Protein 5CR6 (pdb70)

Radius of gyration: 33.09 Å; Cα contacts (8 Å, |Δi|>4): 1056; chains: 1; bounding box: 37×64×113 Å

B-factor: mean 69.21, std 28.32, range [20.39, 146.77]

Solvent-accessible surface area: 23954 Å² total; per-residue (Å²): 91,32,38,151,41,6,29,89,43,10,71,69,16,132,40,88,87,139,119,62,6,46,91,110,23,104,97,105,118,85,188,168,92,71,69,21,61,69,69,122,73,41,6,5,8,8,39,21,68,69,114,75,35,68,31,92,60,30,91,8,14,2,36,45,34,132,20,76,64,13,20,2,0,0,20,0,5,4,43,126,38,1,32,98,22,90,2,58,45,39,78,84,79,27,7,70,27,56,2,22,9,87,11,58,55,42,64,90,82,73,16,94,27,145,7,128,85,7,48,32,76,38,0,106,28,26,3,53,104,27,4,59,137,4,16,129,88,64,3,120,108,48,110,19,98,9,131,96,73,71,89,86,28,48,0,23,20,37,44,3,0,51,15,63,20,18,27,37,1,77,167,11,0,91,39,0,96,20,40,42,122,15,7,86,46,3,98,48,44,2,3,0,4,3,6,25,0,10,20,5,28,2,35,14,78,85,44,193,78,10,2,78,21,41,75,75,92,79,34,31,55,92,28,121,71,186,29,5,37,38,139,84,4,9,1,20,0,20,21,0,15,18,0,4,0,4,2,7,8,0,13,0,72,22,35,20,138,66,6,95,35,0,2,95,8,23,14,109,64,85,160,28,64,91,184,60,80,78,66,113,1,11,87,69,3,98,0,40,0,6,3,6,44,153,29,53,124,80,46,91,26,135,22,109,32,0,101,95,16,23,116,90,19,39,88,2,48,44,151,60,69,9,44,10,1,8,5,26,0,13,10,19,84,77,113,31,75,1,28,12,50,23,21,4,22,23,56,28,14,92,24,41,33,82,134,34,8,58,2,46,3,34,0,55,2,75,17,50,0,16,0,77,0,60,28,26,30,10,50,35,57,188,151,25,138,101,59,71,60,104,96,61,18,124,98,40,26,79,96,10,86,53,128,21,81,39,64,10,104,4,88,0,14,8,57,70,4,30,1,71,0,59,0,28,7,72,72,72,219,72,147,80,76,62,22,12,110,91,92,101,14,87,49,13,111,66,15,18,0,19,0,89,20,67,38,101,168,30,91,59,80,44,87,75,53,88,156

Foldseek 3Di:
DLLVVLLVQLLVLAADPPPLQEDEDDDDDWDWDWFWDFDPFWIKIKTKTKDKDKDKFFKAFDAWLDDQQPDAFFKWKSDPCVNLVNTDTDDDWWAKAKKAKDDPPDDPVLRIDIFGTDGRCRRVVRLVVSVVVCQVVPQVVDWDFFDKDKDKDKDQDPQNVCNVRHNNCNVVVVLQVDCNVCQQVLQKIKMKMKMDGFPMKMFGDWDPTLSNGHDDDPCSVPVVVDDDGSSIHMKGWGMFTFFKMKIKMKMFRDNDPCLVVLVVCLLDPHDDDPPDPSNVRQVRIWMWMWIAQNHIDIDTDGSVVNVVVNPPRRTDHPVGPGGGGIIGIAHSNGRHGDMRMYMYMGMRMHMDIFGKAKEKEFEAAQFWKFKWKKWWFWTADPSRDTDTHIDTDPCGPPTDHPGDMDMDIGHRRIWFIWMWMWTQLVDPPCGIDTADTDTRDDRAHYWYWYWYYYSVDIHIDTDGDND

Nearest PDB structures (foldseek):
  5cr6-assembly1_D  TM=1.002E+00  e=2.749E-102  Streptococcus pneumoniae
  6jmp-assembly1_A  TM=8.983E-01  e=1.420E-88  Streptococcus pneumoniae
  5aod-assembly1_A  TM=8.810E-01  e=7.001E-88  Streptococcus pneumoniae
  5aof-assembly1_A  TM=8.446E-01  e=2.926E-87  Streptococcus pneumoniae
  5aoe-assembly2_B  TM=8.443E-01  e=2.348E-87  Streptococcus pneumoniae

Secondary structure (DSSP, 8-state):
-HHHHHHHHHHH----TTTTTEEE--------EEEEEEETTEEEEEEEEEEEEEEEESEEE---SS-SS--TT-EEESSHHHHTT---B--S----EEEEE--TT--GGGGEEEESS--HHHHHHHHHHHHHHHIIIIITTS-PBPEEEEEEEE-S-HHHHHHHH-TT-HHHHHHHT--HHHHHTTS-EEEEEEEEEEEEEEE----SSTTTT--S-S-SSGGGGGS-SSSS-EEEEEEEEEEEEEEEEEEE----TTHHHHHHHHHSSPPPPTTSHHHHHHHTEEEEEEEE----EEEEE-TTHHHHHHHTT-B--SS---EEEEEEEEESSSS-B--EEEEEEEEEEEEEEEE-EEEEEEE-SBS-EEEEEEEEEEEE-TT--EEEEEEE-TTTT--B-SSEEEEEEE-TTEEEEEEEEEEEEEETTEEEEEEEEESS----SEEEEEEEEBSSSEEEEEEEE--

Sequence (467 aa):
MANKAVNDFILAMNYDKKKLLTHQGESIENRFIKEGNQLPDEFVVIERKKRSLSTNTSDISVTATNDSRLYPGALLVVDETLLENNPTLLAVDRAPMTYSIDLPGLASSDSFLQVEDPSNSSVRGAVNDLLAKWHQDYGQVNNVPARMQYEKITAHSMEQLKVKFGSDFEKTGNSLDIDFNSVHSGEKQIQIVNFKQIYYTVSVDAVKNPGDVFQDTVTVEDLKQRGISAERPLVYISSVAYGRQVYLKLETTSKSDEVEAAFEALIKGVKVAPQTEWKQILDNTEVKAVILGSGARRVVTGKVDMVEDLIQEGSRFTADHPGLPISYTTSFLRDNVVATFQNSTDYVETKVTAYRNGDLLLDHSGAYVAQYYITWDELSYNHQGKEVLTPKAWDRNGQDLTAHFTTSIPLKGNVRNLSVKIREATGLAWEWWRTVYEKTDLPLVRKRTISIWGTTLYPQVEDKVEND

Structure (mmCIF, N/CA/C/O backbone):
data_5CR6
#
_entry.id   5CR6
#
_cell.length_a   27.006
_cell.length_b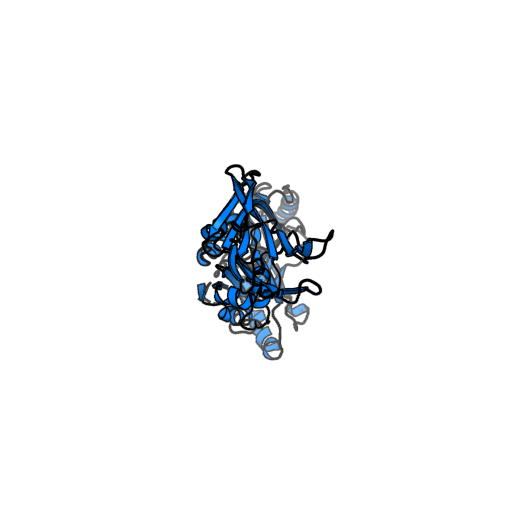   127.710
_cell.length_c   172.285
_cell.angle_alpha   90.000
_cell.angle_beta   90.000
_cell.angle_gamma   90.000
#
_symmetry.space_group_name_H-M   'P 21 21 21'
#
loop_
_entity.id
_entity.type
_entity.pdbx_description
1 polymer Pneumolysin
2 water water
#
loop_
_atom_site.group_PDB
_atom_site.i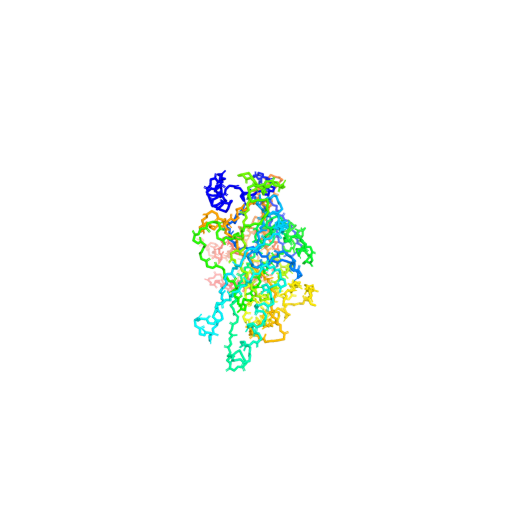d
_atom_site.type_symbol
_atom_site.label_atom_id
_atom_site.label_alt_id
_atom_site.label_comp_id
_atom_site.label_asym_id
_atom_site.label_entity_id
_atom_site.label_seq_id
_atom_site.pdbx_PDB_ins_code
_atom_site.Cartn_x
_atom_site.Cartn_y
_atom_site.Cartn_z
_atom_site.occupancy
_atom_site.B_iso_or_equiv
_atom_site.auth_seq_id
_atom_site.auth_comp_id
_atom_site.auth_asym_id
_atom_site.auth_atom_id
_atom_site.pdbx_PDB_model_num
ATOM 1 N N . MET A 1 1 ? 10.379 11.180 146.643 1.00 130.46 1 MET D N 1
ATOM 2 C CA . MET A 1 1 ? 9.215 11.892 146.127 1.00 131.26 1 MET D CA 1
ATOM 3 C C . MET A 1 1 ? 8.737 12.955 147.110 1.00 133.44 1 MET D C 1
ATOM 4 O O . MET A 1 1 ? 9.466 13.888 147.429 1.00 132.35 1 MET D O 1
ATOM 6 N N . ALA A 1 2 ? 7.510 12.811 147.593 1.00 130.35 2 ALA D N 1
ATOM 7 C CA . ALA A 1 2 ? 6.933 13.808 148.486 1.00 129.85 2 ALA D CA 1
ATOM 8 C C . ALA A 1 2 ? 7.541 13.717 149.887 1.00 128.44 2 ALA D C 1
ATOM 9 O O . ALA A 1 2 ? 7.566 14.702 150.632 1.00 128.00 2 ALA D O 1
ATOM 11 N N . ASN A 1 3 ? 8.038 12.533 150.232 1.00 127.76 3 ASN D N 1
ATOM 12 C CA . ASN A 1 3 ? 8.692 12.311 151.517 1.00 129.49 3 ASN D CA 1
ATOM 13 C C . ASN A 1 3 ? 10.063 12.978 151.575 1.00 128.86 3 ASN D C 1
ATOM 14 O O . ASN A 1 3 ? 10.526 13.372 152.648 1.00 125.47 3 ASN D O 1
ATOM 19 N N . LYS A 1 4 ? 10.710 13.102 150.419 1.00 127.37 4 LYS D N 1
ATOM 20 C CA . LYS A 1 4 ? 11.977 13.819 150.326 1.00 127.50 4 LYS D CA 1
ATOM 21 C C . LYS A 1 4 ? 11.723 15.305 150.557 1.00 129.84 4 LYS D C 1
ATOM 22 O O . LYS A 1 4 ? 12.609 16.042 150.993 1.00 131.61 4 LYS D O 1
ATOM 28 N N . ALA A 1 5 ? 10.496 15.734 150.271 1.00 128.19 5 ALA D N 1
ATOM 29 C CA . ALA A 1 5 ? 10.076 17.098 150.548 1.00 131.14 5 ALA D CA 1
ATOM 30 C C . ALA A 1 5 ? 9.696 17.235 152.018 1.00 127.17 5 ALA D C 1
ATOM 31 O O . ALA A 1 5 ? 9.899 18.286 152.620 1.00 126.94 5 ALA D O 1
ATOM 33 N N . VAL A 1 6 ? 9.147 16.166 152.591 1.00 126.81 6 VAL D N 1
ATOM 34 C CA . VAL A 1 6 ? 8.775 16.159 154.008 1.00 125.25 6 VAL D CA 1
ATOM 35 C C . VAL A 1 6 ? 9.992 16.252 154.918 1.00 124.35 6 VAL D C 1
ATOM 36 O O . VAL A 1 6 ? 9.990 17.018 155.885 1.00 126.34 6 VAL D O 1
ATOM 40 N N . ASN A 1 7 ? 11.017 15.462 154.612 1.00 124.28 7 ASN D N 1
ATOM 41 C CA . ASN A 1 7 ? 12.282 15.511 155.338 1.00 123.57 7 ASN D CA 1
ATOM 42 C C . ASN A 1 7 ? 12.770 16.951 155.518 1.00 126.76 7 ASN D C 1
ATOM 43 O O . ASN A 1 7 ? 12.907 17.451 156.646 1.00 123.03 7 ASN D O 1
ATOM 48 N N . ASP A 1 8 ? 12.984 17.626 154.394 1.00 127.14 8 ASP D N 1
ATOM 49 C CA . ASP A 1 8 ? 13.492 18.991 154.404 1.00 127.19 8 ASP D CA 1
ATOM 50 C C . ASP A 1 8 ? 12.470 20.023 154.894 1.00 125.35 8 ASP D C 1
ATOM 51 O O . ASP A 1 8 ? 12.856 21.085 155.365 1.00 125.30 8 ASP D O 1
ATOM 56 N N . PHE A 1 9 ? 11.178 19.718 154.787 1.00 125.44 9 PHE D N 1
ATOM 57 C CA . PHE A 1 9 ? 10.139 20.630 155.269 1.00 125.45 9 PHE D CA 1
ATOM 58 C C . PHE A 1 9 ? 10.119 20.671 156.787 1.00 124.96 9 PHE D C 1
ATOM 59 O O . PHE A 1 9 ? 10.120 21.743 157.396 1.00 124.11 9 PHE D O 1
ATOM 67 N N . ILE A 1 10 ? 10.083 19.486 157.385 1.00 123.32 10 ILE D N 1
ATOM 68 C CA . ILE A 1 10 ? 10.149 19.341 158.827 1.00 126.23 10 ILE D CA 1
ATOM 69 C C . ILE A 1 10 ? 11.475 19.885 159.331 1.00 125.66 10 ILE D C 1
ATOM 70 O O . ILE A 1 10 ? 11.528 20.547 160.368 1.00 121.19 10 ILE D O 1
ATOM 75 N N . LEU A 1 11 ? 12.545 19.626 158.584 1.00 122.21 11 LEU D N 1
ATOM 76 C CA . LEU A 1 11 ? 13.833 20.214 158.930 1.00 123.55 11 LEU D CA 1
ATOM 77 C C . LEU A 1 11 ? 13.804 21.744 158.795 1.00 125.86 11 LEU D C 1
ATOM 78 O O . LEU A 1 11 ? 14.608 22.441 159.416 1.00 128.25 11 LEU D O 1
ATOM 83 N N . ALA A 1 12 ? 12.865 22.260 158.003 1.00 123.61 12 ALA D N 1
ATOM 84 C CA . ALA A 1 12 ? 12.738 23.702 157.787 1.00 127.47 12 ALA D CA 1
ATOM 85 C C . ALA A 1 12 ? 11.691 24.327 158.708 1.00 127.19 12 ALA D C 1
ATOM 86 O O . ALA A 1 12 ? 11.534 25.550 158.737 1.00 124.43 12 ALA D O 1
ATOM 88 N N . MET A 1 13 ? 10.967 23.481 159.438 1.00 125.16 13 MET D N 1
ATOM 89 C CA . MET A 1 13 ? 10.062 23.941 160.486 1.00 122.53 13 MET D CA 1
ATOM 90 C C . MET A 1 13 ? 10.840 24.775 161.487 1.00 122.05 13 MET D C 1
ATOM 91 O O . MET A 1 13 ? 11.693 24.242 162.194 1.00 123.86 13 MET D O 1
ATOM 96 N N . ASN A 1 14 ? 10.570 26.073 161.554 1.00 122.58 14 ASN D N 1
ATOM 97 C CA . ASN A 1 14 ? 11.286 26.906 162.513 1.00 122.19 14 ASN D CA 1
ATOM 98 C C . ASN A 1 14 ? 10.398 27.383 163.656 1.00 121.63 14 ASN D C 1
ATOM 99 O O . ASN A 1 14 ? 9.482 28.188 163.479 1.00 122.20 14 ASN D O 1
ATOM 104 N N . TYR A 1 15 ? 10.708 26.873 164.840 1.00 121.32 15 TYR D N 1
ATOM 105 C CA . TYR A 1 15 ? 9.884 27.040 166.023 1.00 119.80 15 TYR D CA 1
ATOM 106 C C . TYR A 1 15 ? 10.784 27.343 167.211 1.00 119.05 15 TYR D C 1
ATOM 107 O O . TYR A 1 15 ? 11.976 27.033 167.184 1.00 118.87 15 TYR D O 1
ATOM 116 N N . ASP A 1 16 ? 10.218 27.940 168.255 1.00 119.56 16 ASP D N 1
ATOM 117 C CA . ASP A 1 16 ? 11.022 28.435 169.367 1.00 120.74 16 ASP D CA 1
ATOM 118 C C . ASP A 1 16 ? 11.318 27.352 170.404 1.00 119.55 16 ASP D C 1
ATOM 119 O O . ASP A 1 16 ? 10.409 26.794 171.019 1.00 116.19 16 ASP D O 1
ATOM 124 N N . LYS A 1 17 ? 12.605 27.074 170.591 1.00 119.58 17 LYS D N 1
ATOM 125 C CA . LYS A 1 17 ? 13.064 26.074 171.549 1.00 115.41 17 LYS D CA 1
ATOM 126 C C . LYS A 1 17 ? 12.795 26.514 172.984 1.00 121.95 17 LYS D C 1
ATOM 127 O O . LYS A 1 17 ? 13.041 27.667 173.335 1.00 119.92 17 LYS D O 1
ATOM 133 N N . LYS A 1 18 ? 12.279 25.588 173.794 1.00 113.71 18 LYS D N 1
ATOM 134 C CA . LYS A 1 18 ? 12.015 25.804 175.222 1.00 115.77 18 LYS D CA 1
ATOM 135 C C . LYS A 1 18 ? 10.875 26.783 175.516 1.00 114.95 18 LYS D C 1
ATOM 136 O O . LYS A 1 18 ? 10.315 26.763 176.610 1.00 113.74 18 LYS D O 1
ATOM 142 N N . LYS A 1 19 ? 10.520 27.627 174.550 1.00 115.75 19 LYS D N 1
ATOM 143 C CA . LYS A 1 19 ? 9.522 28.666 174.789 1.00 114.72 19 LYS D CA 1
ATOM 144 C C . LYS A 1 19 ? 8.100 28.236 174.415 1.00 114.82 19 LYS D C 1
ATOM 145 O O . LYS A 1 19 ? 7.134 28.662 175.046 1.00 114.71 19 LYS D O 1
ATOM 151 N N . LEU A 1 20 ? 7.972 27.389 173.397 1.00 115.06 20 LEU D N 1
ATOM 152 C CA . LEU A 1 20 ? 6.655 26.992 172.898 1.00 115.30 20 LEU D CA 1
ATOM 153 C C . LEU A 1 20 ? 5.918 26.061 173.869 1.00 114.26 20 LEU D C 1
ATOM 154 O O . LEU A 1 20 ? 4.710 25.850 173.745 1.00 114.38 20 LEU D O 1
ATOM 159 N N . LEU A 1 21 ? 6.644 25.514 174.837 1.00 113.28 21 LEU D N 1
ATOM 160 C CA . LEU A 1 21 ? 6.037 24.633 175.832 1.00 115.40 21 LEU D CA 1
ATOM 161 C C . LEU A 1 21 ? 5.978 25.280 177.213 1.00 111.68 21 LEU D C 1
ATOM 162 O O . LEU A 1 21 ? 5.720 24.607 178.210 1.00 112.21 21 LEU D O 1
ATOM 167 N N . THR A 1 22 ? 6.213 26.586 177.265 1.00 114.23 22 THR D N 1
ATOM 168 C CA . THR A 1 22 ? 6.236 27.305 178.532 1.00 111.32 22 THR D CA 1
ATOM 169 C C . THR A 1 22 ? 4.882 27.928 178.855 1.00 110.49 22 THR D C 1
ATOM 170 O O . THR A 1 22 ? 4.283 28.614 178.027 1.00 110.82 22 THR D O 1
ATOM 174 N N . HIS A 1 23 ? 4.408 27.665 180.068 1.00 109.56 23 HIS D N 1
ATOM 175 C CA . HIS A 1 23 ? 3.185 28.262 180.584 1.00 108.85 23 HIS D CA 1
ATOM 176 C C . HIS A 1 23 ? 3.427 28.709 182.023 1.00 108.18 23 HIS D C 1
ATOM 177 O O . HIS A 1 23 ? 4.264 28.141 182.724 1.00 108.09 23 HIS D O 1
ATOM 184 N N . GLN A 1 24 ? 2.709 29.736 182.457 1.00 107.92 24 GLN D N 1
ATOM 185 C CA . GLN A 1 24 ? 2.826 30.207 183.828 1.00 107.79 24 GLN D CA 1
ATOM 186 C C . GLN A 1 24 ? 1.450 30.370 184.463 1.00 108.40 24 GLN D C 1
ATOM 187 O O . GLN A 1 24 ? 0.505 30.815 183.811 1.00 107.02 24 GLN D O 1
ATOM 193 N N . GLY A 1 25 ? 1.346 30.000 185.736 1.00 106.02 25 GLY D N 1
ATOM 194 C CA . GLY A 1 25 ? 0.081 30.051 186.445 1.00 105.45 25 GLY D CA 1
ATOM 195 C C . GLY A 1 25 ? -0.282 31.444 186.920 1.00 108.03 25 GLY D C 1
ATOM 196 O O . GLY A 1 25 ? 0.235 32.439 186.411 1.00 106.52 25 GLY D O 1
ATOM 197 N N . GLU A 1 26 ? -1.174 31.511 187.904 1.00 106.23 26 GLU D N 1
ATOM 198 C CA . GLU A 1 26 ? -1.630 32.783 188.453 1.00 105.64 26 GLU D CA 1
ATOM 199 C C . GLU A 1 26 ? -0.496 33.533 189.141 1.00 106.02 26 GLU D C 1
ATOM 200 O O . GLU A 1 26 ? 0.520 32.942 189.508 1.00 105.74 26 GLU D O 1
ATOM 206 N N . SER A 1 27 ? -0.678 34.838 189.317 1.00 106.92 27 SER D N 1
ATOM 207 C CA . SER A 1 27 ? 0.350 35.673 189.926 1.00 108.83 27 SER D CA 1
ATOM 208 C C . SER A 1 27 ? -0.190 36.504 191.088 1.00 108.07 27 SER D C 1
ATOM 209 O O . SER A 1 27 ? -1.390 36.764 191.178 1.00 108.06 27 SER D O 1
ATOM 212 N N . ILE A 1 28 ? 0.717 36.909 191.972 1.00 108.58 28 ILE D N 1
ATOM 213 C CA . ILE A 1 28 ? 0.404 37.787 193.097 1.00 112.76 28 ILE D CA 1
ATOM 214 C C . ILE A 1 28 ? 1.726 38.323 193.651 1.00 112.55 28 ILE D C 1
ATOM 215 O O . ILE A 1 28 ? 2.771 37.706 193.455 1.00 112.62 28 ILE D O 1
ATOM 220 N N . GLU A 1 29 ? 1.691 39.473 194.321 1.00 113.35 29 GLU D N 1
ATOM 221 C CA . GLU A 1 29 ? 2.922 40.139 194.746 1.00 116.11 29 GLU D CA 1
ATOM 222 C C . GLU A 1 29 ? 3.124 40.112 196.267 1.00 116.64 29 GLU D C 1
ATOM 223 O O . GLU A 1 29 ? 2.165 39.999 197.031 1.00 114.84 29 GLU D O 1
ATOM 229 N N . ASN A 1 30 ? 4.388 40.210 196.677 1.00 121.48 30 ASN D N 1
ATOM 230 C CA . ASN A 1 30 ? 4.810 40.162 198.077 1.00 124.97 30 ASN D CA 1
ATOM 231 C C . ASN A 1 30 ? 4.008 41.058 199.023 1.00 126.90 30 ASN D C 1
ATOM 232 O O . ASN A 1 30 ? 4.017 42.283 198.893 1.00 129.45 30 ASN D O 1
ATOM 237 N N . ARG A 1 31 ? 3.320 40.432 199.975 1.00 125.72 31 ARG D N 1
ATOM 238 C CA . ARG A 1 31 ? 2.570 41.149 201.004 1.00 126.60 31 ARG D CA 1
ATOM 239 C C . ARG A 1 31 ? 2.717 40.459 202.361 1.00 124.93 31 ARG D C 1
ATOM 240 O O . ARG A 1 31 ? 2.359 39.291 202.515 1.00 121.28 31 ARG D O 1
ATOM 248 N N . PHE A 1 32 ? 3.242 41.188 203.341 1.00 127.47 32 PHE D N 1
ATOM 249 C CA . PHE A 1 32 ? 3.489 40.634 204.671 1.00 127.54 32 PHE D CA 1
ATOM 250 C C . PHE A 1 32 ? 2.230 40.545 205.530 1.00 123.68 32 PHE D C 1
ATOM 251 O O . PHE A 1 32 ? 1.599 41.560 205.824 1.00 125.20 32 PHE D O 1
ATOM 259 N N . ILE A 1 33 ? 1.873 39.329 205.936 1.00 118.72 33 ILE D N 1
ATOM 260 C CA . ILE A 1 33 ? 0.840 39.144 206.951 1.00 116.51 33 ILE D CA 1
ATOM 261 C C . ILE A 1 33 ? 1.277 38.115 207.995 1.00 115.12 33 ILE D C 1
ATOM 262 O O . ILE A 1 33 ? 1.614 36.961 207.677 1.00 112.14 33 ILE D O 1
ATOM 267 N N 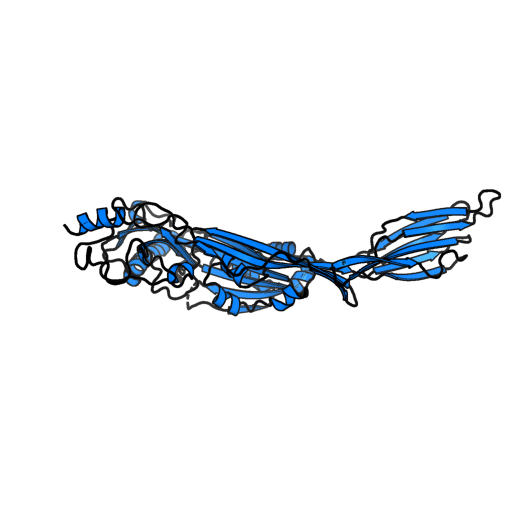. LYS A 1 34 ? 1.272 38.566 209.247 1.00 67.47 34 LYS D N 1
ATOM 268 C CA . LYS A 1 34 ? 1.724 37.772 210.383 1.00 66.19 34 LYS D CA 1
ATOM 269 C C . LYS A 1 34 ? 0.841 38.040 211.594 1.00 68.27 34 LYS D C 1
ATOM 270 O O . LYS A 1 34 ? 0.788 39.165 212.094 1.00 69.62 34 LYS D O 1
ATOM 276 N N . GLU A 1 35 ? 0.145 37.010 212.064 1.00 63.34 35 GLU D N 1
ATOM 277 C CA . GLU A 1 35 ? -0.800 37.192 213.160 1.00 67.17 35 GLU D CA 1
ATOM 278 C C . GLU A 1 35 ? -0.546 36.214 214.302 1.00 67.89 35 GLU D C 1
ATOM 279 O O . GLU A 1 35 ? 0.060 35.161 214.107 1.00 61.76 35 GLU D O 1
ATOM 285 N N . GLY A 1 36 ? -1.016 36.573 215.492 1.00 63.30 36 GLY D N 1
ATOM 286 C CA . GLY A 1 36 ? -0.851 35.739 216.667 1.00 68.34 36 GLY D CA 1
ATOM 287 C C . GLY A 1 36 ? -2.148 35.604 217.440 1.00 71.86 36 GLY D C 1
ATOM 288 O O . GLY A 1 36 ? -2.696 36.591 217.934 1.00 73.15 36 GLY D O 1
ATOM 289 N N . ASN A 1 37 ? -2.636 34.374 217.550 1.00 67.25 37 ASN D N 1
ATOM 290 C CA . ASN A 1 37 ? -3.931 34.117 218.162 1.00 65.88 37 ASN D CA 1
ATOM 291 C C . ASN A 1 37 ? -3.844 33.147 219.335 1.00 66.03 37 ASN D C 1
ATOM 292 O O . ASN A 1 37 ? -3.249 32.071 219.232 1.00 62.62 37 ASN D O 1
ATOM 297 N N . GLN A 1 38 ? -4.442 33.543 220.455 1.00 64.37 38 GLN D N 1
ATOM 298 C CA . GLN A 1 38 ? -4.412 32.732 221.661 1.00 64.36 38 GLN D CA 1
ATOM 299 C C . GLN A 1 38 ? -5.502 31.667 221.654 1.00 78.69 38 GLN D C 1
ATOM 300 O O . GLN A 1 38 ? -6.656 31.940 221.986 1.00 79.28 38 GLN D O 1
ATOM 306 N N . LEU A 1 39 ? -5.131 30.457 221.254 1.00 71.39 39 LEU D N 1
ATOM 307 C CA . LEU A 1 39 ? -5.988 29.294 221.429 1.00 73.01 39 LEU D CA 1
ATOM 308 C C . LEU A 1 39 ? -5.837 28.823 222.873 1.00 80.18 39 LEU D C 1
ATOM 309 O O . LEU A 1 39 ? -4.742 28.887 223.434 1.00 80.95 39 LEU D O 1
ATOM 314 N N . PRO A 1 40 ? -6.933 28.347 223.484 1.00 79.61 40 PRO D N 1
ATOM 315 C CA . PRO A 1 40 ? -6.976 28.072 224.928 1.00 79.23 40 PRO D CA 1
ATOM 316 C C . PRO A 1 40 ? -5.808 27.240 225.480 1.00 78.17 40 PRO D C 1
ATOM 317 O O . PRO A 1 40 ? -5.554 27.305 226.684 1.00 77.24 40 PRO D O 1
ATOM 321 N N . ASP A 1 41 ? -5.108 26.494 224.628 1.00 79.19 41 ASP D N 1
ATOM 322 C CA . ASP A 1 41 ? -3.985 25.670 225.082 1.00 82.09 41 ASP D CA 1
ATOM 323 C C . ASP A 1 41 ? -2.650 26.061 224.446 1.00 75.97 41 ASP D C 1
ATOM 324 O O . ASP A 1 41 ? -1.586 25.702 224.956 1.00 73.81 41 ASP D O 1
ATOM 329 N N . GLU A 1 42 ? -2.710 26.786 223.331 1.00 72.78 42 GLU D N 1
ATOM 330 C CA . GLU A 1 42 ? -1.509 27.174 222.588 1.00 71.36 42 GLU D CA 1
ATOM 331 C C . GLU A 1 42 ? -1.581 28.618 222.117 1.00 68.40 42 GLU D C 1
ATOM 332 O O . GLU A 1 42 ? -2.654 29.113 221.794 1.00 62.41 42 GLU D O 1
ATOM 338 N N . PHE A 1 43 ? -0.443 29.292 222.045 1.00 61.08 43 PHE D N 1
ATOM 339 C CA . PHE A 1 43 ? -0.403 30.540 221.304 1.00 60.96 43 PHE D CA 1
ATOM 340 C C . PHE A 1 43 ? 0.046 30.228 219.882 1.00 60.29 43 PHE D C 1
ATOM 341 O O . PHE A 1 43 ? 1.111 29.653 219.683 1.00 62.40 43 PHE D O 1
ATOM 349 N N . VAL A 1 44 ? -0.764 30.594 218.897 1.00 60.57 44 VAL D N 1
ATOM 350 C CA . VAL A 1 44 ? -0.454 30.230 217.515 1.00 63.61 44 VAL D CA 1
ATOM 351 C C . VAL A 1 44 ? -0.044 31.425 216.662 1.00 62.95 44 VAL D C 1
ATOM 352 O O . VAL A 1 44 ? -0.792 32.392 216.519 1.00 60.77 44 VAL D O 1
ATOM 356 N N . VAL A 1 45 ? 1.161 31.347 216.107 1.00 59.43 45 VAL D N 1
ATOM 357 C CA . VAL A 1 45 ? 1.673 32.381 215.227 1.00 59.56 45 VAL D CA 1
ATOM 358 C C . VAL A 1 45 ? 1.564 31.890 213.786 1.00 59.39 45 VAL D C 1
ATOM 359 O O . VAL A 1 45 ? 2.134 30.858 213.436 1.00 58.82 45 VAL D O 1
ATOM 363 N N . ILE A 1 46 ? 0.809 32.620 212.974 1.00 60.02 46 ILE D N 1
ATOM 364 C CA . ILE A 1 46 ? 0.654 32.302 211.559 1.00 66.57 46 ILE D CA 1
ATOM 365 C C . ILE A 1 46 ? 1.389 33.336 210.716 1.00 66.00 46 ILE D C 1
ATOM 366 O O . ILE A 1 46 ? 1.264 34.547 210.938 1.00 61.16 46 ILE D O 1
ATOM 371 N N . GLU A 1 47 ? 2.159 32.839 209.755 1.00 60.02 47 GLU D N 1
ATOM 372 C CA . GLU A 1 47 ? 3.022 33.663 208.926 1.00 60.44 47 GLU D CA 1
ATOM 373 C C . GLU A 1 47 ? 2.805 33.305 207.456 1.00 68.16 47 GLU D C 1
ATOM 374 O O . GLU A 1 47 ? 3.049 32.170 207.056 1.00 60.04 47 GLU D O 1
ATOM 380 N N . ARG A 1 48 ? 2.334 34.256 206.655 1.00 61.62 48 ARG D N 1
ATOM 381 C CA . ARG A 1 48 ? 2.084 33.955 205.250 1.00 67.67 48 ARG D CA 1
ATOM 382 C C . ARG A 1 48 ? 3.056 34.698 204.346 1.00 65.83 48 ARG D C 1
ATOM 383 O O . ARG A 1 48 ? 3.288 35.897 204.520 1.00 63.51 48 ARG D O 1
ATOM 391 N N . LYS A 1 49 ? 3.639 33.970 203.395 1.00 63.96 49 LYS D N 1
ATOM 392 C CA . LYS A 1 49 ? 4.630 34.546 202.484 1.00 63.11 49 LYS D CA 1
ATOM 393 C C . LYS A 1 49 ? 4.359 34.136 201.042 1.00 68.16 49 LYS D C 1
ATOM 394 O O . LYS A 1 49 ? 3.981 32.996 200.779 1.00 68.82 49 LYS D O 1
ATOM 400 N N . LYS A 1 50 ? 4.564 35.058 200.106 1.00 64.81 50 LYS D N 1
ATOM 401 C CA . LYS A 1 50 ? 4.486 34.712 198.686 1.00 65.35 50 LYS D CA 1
ATOM 402 C C . LYS A 1 50 ? 5.651 33.816 198.306 1.00 64.82 50 LYS D C 1
ATOM 403 O O . LYS A 1 50 ? 6.810 34.157 198.537 1.00 65.02 50 LYS D O 1
ATOM 409 N N . ARG A 1 51 ? 5.340 32.665 197.723 1.00 64.30 51 ARG D N 1
ATOM 410 C CA . ARG A 1 51 ? 6.368 31.761 197.247 1.00 72.06 51 ARG D CA 1
ATOM 411 C C . ARG A 1 51 ? 6.148 31.458 195.769 1.00 64.80 51 ARG D C 1
ATOM 412 O O . ARG A 1 51 ? 5.032 31.550 195.261 1.00 65.17 51 ARG D O 1
ATOM 420 N N . SER A 1 52 ? 7.219 31.103 195.081 1.00 66.53 52 SER D N 1
ATOM 421 C CA . SER A 1 52 ? 7.094 30.656 193.705 1.00 65.90 52 SER D CA 1
ATOM 422 C C . SER A 1 52 ? 7.584 29.224 193.598 1.00 72.37 52 SER D C 1
ATOM 423 O O . SER A 1 52 ? 8.531 28.832 194.277 1.00 64.79 52 SER D O 1
ATOM 426 N N . LEU A 1 53 ? 6.919 28.437 192.758 1.00 65.45 53 LEU D N 1
ATOM 427 C CA . LEU A 1 53 ? 7.406 27.106 192.426 1.00 71.38 53 LEU D CA 1
ATOM 428 C C . LEU A 1 53 ? 7.526 26.992 190.912 1.00 66.45 53 LEU D C 1
ATOM 429 O O . LEU A 1 53 ? 6.600 27.358 190.189 1.00 67.02 53 LEU D O 1
ATOM 434 N N . SER A 1 54 ? 8.678 26.518 190.446 1.00 66.95 54 SER D N 1
ATOM 435 C CA . SER A 1 54 ? 8.892 26.273 189.025 1.00 68.14 54 SER D CA 1
ATOM 436 C C . SER A 1 54 ? 9.462 24.870 188.810 1.00 75.79 54 SER D C 1
ATOM 437 O O . SER A 1 54 ? 10.334 24.413 189.557 1.00 74.46 54 SER D O 1
ATOM 440 N N . THR A 1 55 ? 8.948 24.190 187.794 1.00 68.80 55 THR D N 1
ATOM 441 C CA . THR A 1 55 ? 9.452 22.894 187.387 1.00 69.22 55 THR D CA 1
ATOM 442 C C . THR A 1 55 ? 9.773 22.912 185.899 1.00 75.29 55 THR D C 1
ATOM 443 O O . THR A 1 55 ? 9.125 23.615 185.116 1.00 71.28 55 THR D O 1
ATOM 447 N N . ASN A 1 56 ? 10.776 22.131 185.518 1.00 71.43 56 ASN D N 1
ATOM 448 C CA . ASN A 1 56 ? 11.164 21.984 184.127 1.00 78.89 56 ASN D CA 1
ATOM 449 C C . ASN A 1 56 ? 11.487 20.518 183.886 1.00 79.94 56 ASN D C 1
ATOM 450 O O . ASN A 1 56 ? 12.547 20.037 184.289 1.00 81.00 56 ASN D O 1
ATOM 455 N N . THR A 1 57 ? 10.572 19.788 183.258 1.00 84.51 57 THR D N 1
ATOM 456 C CA . THR A 1 57 ? 10.744 18.334 183.209 1.00 81.85 57 THR D CA 1
ATOM 457 C C . THR A 1 57 ? 10.288 17.683 181.911 1.00 76.19 57 THR D C 1
ATOM 458 O O . THR A 1 57 ? 9.482 18.240 181.171 1.00 77.16 57 THR D O 1
ATOM 462 N N . SER A 1 58 ? 10.810 16.487 181.651 1.00 80.25 58 SER D N 1
ATOM 463 C CA . SER A 1 58 ? 10.485 15.740 180.437 1.00 82.57 58 SER D CA 1
ATOM 464 C C . SER A 1 58 ? 9.292 14.813 180.649 1.00 76.66 58 SER D C 1
ATOM 465 O O . SER A 1 58 ? 8.498 14.579 179.735 1.00 79.79 58 SER D O 1
ATOM 468 N N . ASP A 1 59 ? 9.177 14.282 181.860 1.00 75.80 59 ASP D N 1
ATOM 469 C CA . ASP A 1 59 ? 8.167 13.277 182.150 1.00 79.35 59 ASP D CA 1
ATOM 470 C C . ASP A 1 59 ? 6.775 13.876 182.310 1.00 76.53 59 ASP D C 1
ATOM 471 O O . ASP A 1 59 ? 6.581 14.841 183.048 1.00 77.97 59 ASP D O 1
ATOM 476 N N . ILE A 1 60 ? 5.816 13.299 181.595 1.00 77.29 60 ILE D N 1
ATOM 477 C CA . ILE A 1 60 ? 4.411 13.659 181.730 1.00 78.03 60 ILE D CA 1
ATOM 478 C C . ILE A 1 60 ? 3.650 12.518 182.389 1.00 82.36 60 ILE D C 1
ATOM 479 O O . ILE A 1 60 ? 3.558 11.425 181.832 1.00 77.83 60 ILE D O 1
ATOM 484 N N . SER A 1 61 ? 3.106 12.776 183.573 1.00 77.37 61 SER D N 1
ATOM 485 C CA . SER A 1 61 ? 2.394 11.749 184.323 1.00 83.84 61 SER D CA 1
ATOM 486 C C . SER A 1 61 ? 1.009 11.497 183.735 1.00 78.12 61 SER D C 1
ATOM 487 O O . SER A 1 61 ? 0.275 12.433 183.425 1.00 79.01 61 SER D O 1
ATOM 490 N N . VAL A 1 62 ? 0.660 10.225 183.587 1.00 78.07 62 VAL D N 1
ATOM 491 C CA . VAL A 1 62 ? -0.625 9.836 183.020 1.00 79.10 62 VAL D CA 1
ATOM 492 C C . VAL A 1 62 ? -1.682 9.677 184.106 1.00 85.24 62 VAL D C 1
ATOM 493 O O . VAL A 1 62 ? -1.455 8.995 185.104 1.00 81.91 62 VAL D O 1
ATOM 497 N N . THR A 1 63 ? -2.838 10.305 183.911 1.00 86.43 63 THR D N 1
ATOM 498 C CA . THR A 1 63 ? -3.921 10.215 184.885 1.00 86.79 63 THR D CA 1
ATOM 499 C C . THR A 1 63 ? -5.138 9.478 184.326 1.00 86.80 63 THR D C 1
ATOM 500 O O . THR A 1 63 ? -6.111 9.238 185.043 1.00 87.16 63 THR D O 1
ATOM 504 N N . ALA A 1 64 ? -5.073 9.109 183.050 1.00 86.87 64 ALA D N 1
ATOM 505 C CA . ALA A 1 64 ? -6.191 8.440 182.394 1.00 88.64 64 ALA D CA 1
ATOM 506 C C . ALA A 1 64 ? -5.989 6.930 182.322 1.00 92.89 64 ALA D C 1
ATOM 507 O O . ALA A 1 64 ? -4.994 6.452 181.773 1.00 94.12 64 ALA D O 1
ATOM 509 N N . THR A 1 65 ? -6.943 6.187 182.877 1.00 91.27 65 THR D N 1
ATOM 510 C CA . THR A 1 65 ? -6.915 4.727 182.843 1.00 93.35 65 THR D CA 1
ATOM 511 C C . THR A 1 65 ? -6.869 4.193 181.417 1.00 91.80 65 THR D C 1
ATOM 512 O O . THR A 1 65 ? -5.963 3.441 181.056 1.00 89.26 65 THR D O 1
ATOM 516 N N . ASN A 1 66 ? -7.861 4.572 180.617 1.00 95.02 66 ASN D N 1
ATOM 517 C CA . ASN A 1 66 ? -7.868 4.238 179.197 1.00 99.37 66 ASN D CA 1
ATOM 518 C C . ASN A 1 66 ? -7.157 5.330 178.399 1.00 102.19 66 ASN D C 1
ATOM 519 O O . ASN A 1 66 ? -7.587 6.484 178.385 1.00 105.45 66 ASN D O 1
ATOM 524 N N . ASP A 1 67 ? -6.062 4.955 177.745 1.00 100.10 67 ASP D N 1
ATOM 525 C CA . ASP A 1 67 ? -5.191 5.914 177.068 1.00 100.47 67 ASP D CA 1
ATOM 526 C C . ASP A 1 67 ? -5.843 6.544 175.847 1.00 100.93 67 ASP D C 1
ATOM 527 O O . ASP A 1 67 ? -6.084 7.753 175.819 1.00 103.95 67 ASP D O 1
ATOM 532 N N . SER A 1 68 ? -6.092 5.711 174.837 1.00 95.62 68 SER D N 1
ATOM 533 C CA . SER A 1 68 ? -6.650 6.105 173.537 1.00 96.20 68 SER D CA 1
ATOM 534 C C . SER A 1 68 ? -5.688 6.955 172.695 1.00 96.80 68 SER D C 1
ATOM 535 O O . SER A 1 68 ? -5.677 6.844 171.469 1.00 90.46 68 SER D O 1
ATOM 538 N N . ARG A 1 69 ? -4.880 7.788 173.348 1.00 97.14 69 ARG D N 1
ATOM 539 C CA . ARG A 1 69 ? -3.967 8.690 172.645 1.00 88.67 69 ARG D CA 1
ATOM 540 C C . ARG A 1 69 ? -2.500 8.490 173.021 1.00 88.33 69 ARG D C 1
ATOM 541 O O . ARG A 1 69 ? -1.602 8.821 172.246 1.00 87.45 69 ARG D O 1
ATOM 549 N N . LEU A 1 70 ? -2.260 7.962 174.217 1.00 86.00 70 LEU D N 1
ATOM 550 C CA . LEU A 1 70 ? -0.915 7.949 174.779 1.00 84.67 70 LEU D CA 1
ATOM 551 C C . LEU A 1 70 ? -0.159 6.648 174.518 1.00 85.53 70 LEU D C 1
ATOM 552 O O . LEU A 1 70 ? 0.526 6.127 175.401 1.00 82.85 70 LEU D O 1
ATOM 557 N N . TYR A 1 71 ? -0.279 6.123 173.305 1.00 85.05 71 TYR D N 1
ATOM 558 C CA . TYR A 1 71 ? 0.519 4.967 172.922 1.00 86.91 71 TYR D CA 1
ATOM 559 C C . TYR A 1 71 ? 1.865 5.451 172.393 1.00 84.41 71 TYR D C 1
ATOM 560 O O . TYR A 1 71 ? 1.945 6.526 171.803 1.00 85.11 71 TYR D O 1
ATOM 569 N N . PRO A 1 72 ? 2.930 4.668 172.626 1.00 83.44 72 PRO D N 1
ATOM 570 C CA . PRO A 1 72 ? 4.273 5.042 172.174 1.00 83.19 72 PRO D CA 1
ATOM 571 C C . PRO A 1 72 ? 4.319 5.317 170.677 1.00 92.13 72 PRO D C 1
ATOM 572 O O . PRO A 1 72 ? 3.759 4.558 169.885 1.00 85.40 72 PRO D O 1
ATOM 576 N N . GLY A 1 73 ? 4.970 6.409 170.300 1.00 84.77 73 GLY D N 1
ATOM 577 C CA . GLY A 1 73 ? 5.116 6.747 168.900 1.00 86.05 73 GLY D CA 1
ATOM 578 C C . GLY A 1 73 ? 3.926 7.491 168.332 1.00 87.37 73 GLY D C 1
ATOM 579 O O . GLY A 1 73 ? 3.886 7.792 167.140 1.00 93.66 73 GLY D O 1
ATOM 580 N N . ALA A 1 74 ? 2.947 7.782 169.180 1.00 87.19 74 ALA D N 1
ATOM 581 C CA . ALA A 1 74 ? 1.852 8.641 168.768 1.00 89.94 74 ALA D CA 1
ATOM 582 C C . ALA A 1 74 ? 2.370 10.044 168.512 1.00 88.66 74 ALA D C 1
ATOM 583 O O . ALA A 1 74 ? 3.206 10.566 169.253 1.00 93.53 74 ALA D O 1
ATOM 585 N N . LEU A 1 75 ? 1.861 10.646 167.446 1.00 90.11 75 LEU D N 1
ATOM 586 C CA . LEU A 1 75 ? 2.176 12.025 167.116 1.00 90.58 75 LEU D CA 1
ATOM 587 C C . LEU A 1 75 ? 1.074 12.928 167.671 1.00 90.93 75 LEU D C 1
ATOM 588 O O . LEU A 1 75 ? -0.116 12.707 167.434 1.00 91.86 75 LEU D O 1
ATOM 593 N N . LEU A 1 76 ? 1.486 13.921 168.451 1.00 90.19 76 LEU D N 1
ATOM 594 C CA . LEU A 1 76 ? 0.566 14.867 169.059 1.00 90.45 76 LEU D CA 1
ATOM 595 C C . LEU A 1 76 ? 0.916 16.284 168.641 1.00 90.99 76 LEU D C 1
ATOM 596 O O . LEU A 1 76 ? 2.070 16.583 168.351 1.00 90.63 76 LEU D O 1
ATOM 601 N N . VAL A 1 77 ? -0.078 17.159 168.635 1.00 91.88 77 VAL D N 1
ATOM 602 C CA . VAL A 1 77 ? 0.154 18.556 168.303 1.00 93.67 77 VAL D CA 1
ATOM 603 C C . VAL A 1 77 ? 0.912 19.282 169.419 1.00 92.48 77 VAL D C 1
ATOM 604 O O . VAL A 1 77 ? 0.768 18.952 170.599 1.00 90.06 77 VAL D O 1
ATOM 608 N N . VAL A 1 78 ? 1.740 20.252 169.036 1.00 95.52 78 VAL D N 1
ATOM 609 C CA . VAL A 1 78 ? 2.318 21.184 169.995 1.00 95.24 78 VAL D CA 1
ATOM 610 C C . VAL A 1 78 ? 1.344 22.347 170.113 1.00 98.83 78 VAL D C 1
ATOM 611 O O . VAL A 1 78 ? 1.316 23.245 169.268 1.00 92.17 78 VAL D O 1
ATOM 615 N N . ASP A 1 79 ? 0.532 22.307 171.162 1.00 90.72 79 ASP D N 1
ATOM 616 C CA . ASP A 1 79 ? -0.670 23.121 171.226 1.00 97.59 79 ASP D CA 1
ATOM 617 C C . ASP A 1 79 ? -1.093 23.365 172.672 1.00 97.66 79 ASP D C 1
ATOM 618 O O . ASP A 1 79 ? -0.557 22.749 173.594 1.00 89.55 79 ASP D O 1
ATOM 623 N N . GLU A 1 80 ? -2.051 24.272 172.852 1.00 91.68 80 GLU D N 1
ATOM 624 C CA . GLU A 1 80 ? -2.673 24.549 174.143 1.00 94.27 80 GLU D CA 1
ATOM 625 C C . GLU A 1 80 ? -3.098 23.262 174.847 1.00 94.69 80 GLU D C 1
ATOM 626 O O . GLU A 1 80 ? -2.996 23.140 176.068 1.00 89.45 80 GLU D O 1
ATOM 632 N N . THR A 1 81 ? -3.565 22.301 174.057 1.00 94.12 81 THR D N 1
ATOM 633 C CA . THR A 1 81 ? -4.006 21.015 174.576 1.00 90.65 81 THR D CA 1
ATOM 634 C C . THR A 1 81 ? -2.838 20.168 175.069 1.00 89.14 81 THR D C 1
ATOM 635 O O . THR A 1 81 ? -3.007 19.319 175.944 1.00 99.00 81 THR D O 1
ATOM 639 N N . LEU A 1 82 ? -1.656 20.396 174.506 1.00 88.83 82 LEU D N 1
ATOM 640 C CA . LEU A 1 82 ? -0.477 19.642 174.915 1.00 87.55 82 LEU D CA 1
ATOM 641 C C . LEU A 1 82 ? 0.009 20.080 176.293 1.00 86.24 82 LEU D C 1
ATOM 642 O O . LEU A 1 82 ? 0.322 19.248 177.144 1.00 85.16 82 LEU D O 1
ATOM 647 N N . LEU A 1 83 ? 0.075 21.392 176.496 1.00 92.00 83 LEU D N 1
ATOM 648 C CA . LEU A 1 83 ? 0.527 21.961 177.758 1.00 85.42 83 LEU D CA 1
ATOM 649 C C . LEU A 1 83 ? -0.373 21.548 178.910 1.00 85.07 83 LEU D C 1
ATOM 650 O O . LEU A 1 83 ? 0.103 21.200 179.990 1.00 85.48 83 LEU D O 1
ATOM 655 N N . GLU A 1 84 ? -1.678 21.582 178.668 1.00 86.12 84 GLU D N 1
ATOM 656 C CA . GLU A 1 84 ? -2.656 21.248 179.694 1.00 93.63 84 GLU D CA 1
ATOM 657 C C . GLU A 1 84 ? -2.834 19.738 179.833 1.00 94.62 84 GLU D C 1
ATOM 658 O O . GLU A 1 84 ? -3.771 19.274 180.485 1.00 94.40 84 GLU D O 1
ATOM 664 N N . ASN A 1 85 ? -1.923 18.987 179.219 1.00 85.09 85 ASN D N 1
ATOM 665 C CA . ASN A 1 85 ? -1.909 17.527 179.284 1.00 90.56 85 ASN D CA 1
ATOM 666 C C . ASN A 1 85 ? -3.233 16.880 178.884 1.00 93.08 85 ASN D C 1
ATOM 667 O O . ASN A 1 85 ? -3.622 15.851 179.435 1.00 92.10 85 ASN D O 1
ATOM 672 N N . ASN A 1 86 ? -3.921 17.497 177.930 1.00 96.62 86 ASN D N 1
ATOM 673 C CA . ASN A 1 86 ? -5.092 16.890 177.310 1.00 99.41 86 ASN D CA 1
ATOM 674 C C . ASN A 1 86 ? -4.902 16.903 175.800 1.00 98.45 86 ASN D C 1
ATOM 675 O O . ASN A 1 86 ? -5.618 17.598 175.078 1.00 99.49 86 ASN D O 1
ATOM 680 N N . PRO A 1 87 ? -3.930 16.119 175.316 1.00 92.40 87 PRO D N 1
ATOM 681 C CA . PRO A 1 87 ? -3.398 16.280 173.960 1.00 89.25 87 PRO D CA 1
ATOM 682 C C . PRO A 1 87 ? -4.396 15.934 172.863 1.00 93.42 87 PRO D C 1
ATOM 683 O O . PRO A 1 87 ? -5.358 15.211 173.115 1.00 96.88 87 PRO D O 1
ATOM 687 N N . THR A 1 88 ? -4.176 16.462 171.663 1.00 91.79 88 THR D N 1
ATOM 688 C CA . THR A 1 88 ? -4.938 16.014 170.507 1.00 96.44 88 THR D CA 1
ATOM 689 C C . THR A 1 88 ? -4.003 15.357 169.498 1.00 97.18 88 THR D C 1
ATOM 690 O O . THR A 1 88 ? -3.039 15.959 169.017 1.00 96.04 88 THR D O 1
ATOM 694 N N . LEU A 1 89 ? -4.317 14.107 169.199 1.00 93.44 89 LEU D N 1
ATOM 695 C CA . LEU A 1 89 ? -3.560 13.272 168.290 1.00 93.52 89 LEU D CA 1
ATOM 696 C C . LEU A 1 89 ? -3.993 13.498 166.843 1.00 99.38 89 LEU D C 1
ATOM 697 O O . LEU A 1 89 ? -5.181 13.657 166.570 1.00 101.77 89 LEU D O 1
ATOM 702 N N . LEU A 1 90 ? -3.040 13.513 165.918 1.00 95.53 90 LEU D N 1
ATOM 703 C CA . LEU A 1 90 ? -3.386 13.598 164.505 1.00 101.07 90 LEU D CA 1
ATOM 704 C C . LEU A 1 90 ? -3.206 12.239 163.840 1.00 102.72 90 LEU D C 1
ATOM 705 O O . LEU A 1 90 ? -2.086 11.800 163.582 1.00 100.03 90 LEU D O 1
ATOM 710 N N . ALA A 1 91 ? -4.320 11.573 163.562 1.00 105.72 91 ALA D N 1
ATOM 711 C CA . ALA A 1 91 ? -4.279 10.255 162.941 1.00 107.80 91 ALA D CA 1
ATOM 712 C C . ALA A 1 91 ? -4.707 10.292 161.467 1.00 107.97 91 ALA D C 1
ATOM 713 O O . ALA A 1 91 ? -5.830 10.671 161.162 1.00 106.82 91 ALA D O 1
ATOM 715 N N . VAL A 1 92 ? -3.805 9.906 160.565 1.00 109.34 92 VAL D N 1
ATOM 716 C CA . VAL A 1 92 ? -4.150 9.592 159.183 1.00 109.89 92 VAL D CA 1
ATOM 717 C C . VAL A 1 92 ? -3.521 8.239 158.833 1.00 110.11 92 VAL D C 1
ATOM 718 O O . VAL A 1 92 ? -4.137 7.196 159.056 1.00 112.21 92 VAL D O 1
ATOM 722 N N . ASP A 1 93 ? -2.267 8.260 158.382 1.00 109.83 93 ASP D N 1
ATOM 723 C CA . ASP A 1 93 ? -1.559 7.036 158.005 1.00 107.29 93 ASP D CA 1
ATOM 724 C C . ASP A 1 93 ? -0.095 7.052 158.451 1.00 103.85 93 ASP D C 1
ATOM 725 O O . ASP A 1 93 ? 0.655 7.953 158.077 1.00 100.32 93 ASP D O 1
ATOM 730 N N . ARG A 1 94 ? 0.311 6.035 159.215 1.00 102.61 94 ARG D N 1
ATOM 731 C CA . ARG A 1 94 ? 1.667 5.949 159.771 1.00 97.31 94 ARG D CA 1
ATOM 732 C C . ARG A 1 94 ? 2.551 4.888 159.104 1.00 99.94 94 ARG D C 1
ATOM 733 O O . ARG A 1 94 ? 2.055 3.895 158.572 1.00 98.08 94 ARG D O 1
ATOM 741 N N . ALA A 1 95 ? 3.864 5.108 159.154 1.00 97.30 95 ALA D N 1
ATOM 742 C CA . ALA A 1 95 ? 4.848 4.150 158.648 1.00 96.48 95 ALA D CA 1
ATOM 743 C C . ALA A 1 95 ? 5.289 3.193 159.756 1.00 97.20 95 ALA D C 1
ATOM 744 O O . ALA A 1 95 ? 5.071 3.473 160.935 1.00 93.62 95 ALA D O 1
ATOM 746 N N . PRO A 1 96 ? 5.906 2.057 159.387 1.00 94.71 96 PRO D N 1
ATOM 747 C CA . PRO A 1 96 ? 6.400 1.142 160.425 1.00 93.13 96 PRO D CA 1
ATOM 748 C C . PRO A 1 96 ? 7.469 1.751 161.335 1.00 98.93 96 PRO D C 1
ATOM 749 O O . PRO A 1 96 ? 8.296 2.548 160.890 1.00 94.75 96 PRO D O 1
ATOM 753 N N . MET A 1 97 ? 7.438 1.372 162.609 1.00 90.25 97 MET D N 1
ATOM 754 C CA . MET A 1 97 ? 8.439 1.834 163.562 1.00 88.86 97 MET D CA 1
ATOM 755 C C . MET A 1 97 ? 8.954 0.713 164.461 1.00 89.62 97 MET D C 1
ATOM 756 O O . MET A 1 97 ? 8.209 -0.189 164.853 1.00 87.28 97 MET D O 1
ATOM 761 N N . THR A 1 98 ? 10.243 0.782 164.775 1.00 86.66 98 THR D N 1
ATOM 762 C CA . THR A 1 98 ? 10.864 -0.140 165.707 1.00 85.32 98 THR D CA 1
ATOM 763 C C . THR A 1 98 ? 10.842 0.434 167.130 1.00 92.61 98 THR D C 1
ATOM 764 O O . THR A 1 98 ? 11.007 1.640 167.331 1.00 83.94 98 THR D O 1
ATOM 768 N N . TYR A 1 99 ? 10.608 -0.434 168.110 1.00 83.01 99 TYR D N 1
ATOM 769 C CA . TYR A 1 99 ? 10.644 -0.042 169.516 1.00 81.74 99 TYR D CA 1
ATOM 770 C C . TYR A 1 99 ? 11.640 -0.901 170.290 1.00 80.52 99 TYR D C 1
ATOM 771 O O . TYR A 1 99 ? 12.091 -1.939 169.804 1.00 80.65 99 TYR D O 1
ATOM 780 N N . SER A 1 100 ? 11.962 -0.476 171.507 1.00 79.39 100 SER D N 1
ATOM 781 C CA . SER A 1 100 ? 12.863 -1.231 172.373 1.00 84.34 100 SER D CA 1
ATOM 782 C C . SER A 1 100 ? 12.319 -1.297 173.805 1.00 80.68 100 SER D C 1
ATOM 783 O O . SER A 1 100 ? 11.630 -0.382 174.255 1.00 77.19 100 SER D O 1
ATOM 786 N N . ILE A 1 101 ? 12.626 -2.381 174.516 1.00 79.35 101 ILE D N 1
ATOM 787 C CA . ILE A 1 101 ? 12.119 -2.570 175.875 1.00 75.38 101 ILE D CA 1
ATOM 788 C C . ILE A 1 101 ? 13.239 -3.007 176.827 1.00 82.90 101 ILE D C 1
ATOM 789 O O . ILE A 1 101 ? 14.127 -3.776 176.451 1.00 79.14 101 ILE D O 1
ATOM 794 N N . ASP A 1 102 ? 13.190 -2.511 178.061 1.00 57.90 102 ASP D N 1
ATOM 795 C CA . ASP A 1 102 ? 14.315 -2.642 178.980 1.00 59.00 102 ASP D CA 1
ATOM 796 C C . ASP A 1 102 ? 14.148 -3.769 179.998 1.00 58.95 102 ASP D C 1
ATOM 797 O O . ASP A 1 102 ? 14.788 -3.762 181.049 1.00 60.73 102 ASP D O 1
ATOM 802 N N . LEU A 1 103 ? 13.290 -4.733 179.682 1.00 57.18 103 LEU D N 1
ATOM 803 C CA . LEU A 1 103 ? 13.119 -5.903 180.534 1.00 57.45 103 LEU D CA 1
ATOM 804 C C . LEU A 1 103 ? 14.432 -6.659 180.701 1.00 61.95 103 LEU D C 1
ATOM 805 O O . LEU A 1 103 ? 15.167 -6.855 179.734 1.00 62.79 103 LEU D O 1
ATOM 810 N N . PRO A 1 104 ? 14.733 -7.082 181.936 1.00 61.22 104 PRO D N 1
ATOM 811 C CA . PRO A 1 104 ? 15.911 -7.918 182.187 1.00 61.75 104 PRO D CA 1
ATOM 812 C C . PRO A 1 104 ? 15.685 -9.363 181.736 1.00 63.25 104 PRO D C 1
ATOM 813 O O . PRO A 1 104 ? 14.555 -9.849 181.780 1.00 60.84 104 PRO D O 1
ATOM 817 N N . GLY A 1 105 ? 16.745 -10.035 181.301 1.00 65.36 105 GLY D N 1
ATOM 818 C CA . GLY A 1 105 ? 16.645 -11.424 180.891 1.00 68.15 105 GLY D CA 1
ATOM 819 C C . GLY A 1 105 ? 16.337 -11.603 179.417 1.00 69.07 105 GLY D C 1
ATOM 820 O O . GLY A 1 105 ? 16.219 -12.729 178.932 1.00 70.79 105 GLY D O 1
ATOM 821 N N . LEU A 1 106 ? 16.201 -10.491 178.703 1.00 67.10 106 LEU D N 1
ATOM 822 C CA . LEU A 1 106 ? 15.922 -10.529 177.273 1.00 67.84 106 LEU D CA 1
ATOM 823 C C . LEU A 1 106 ? 17.198 -10.460 176.444 1.00 73.80 106 LEU D C 1
ATOM 824 O O . LEU A 1 106 ? 17.985 -9.521 176.580 1.00 76.77 106 LEU D O 1
ATOM 829 N N . ALA A 1 107 ? 17.397 -11.455 175.585 1.00 78.12 107 ALA D N 1
ATOM 830 C CA . ALA A 1 107 ? 18.487 -11.409 174.620 1.00 82.23 107 ALA D CA 1
ATOM 831 C C . ALA A 1 107 ? 18.311 -10.172 173.748 1.00 87.90 107 ALA D C 1
ATOM 832 O O . ALA A 1 107 ? 17.190 -9.842 173.354 1.00 89.83 107 ALA D O 1
ATOM 834 N N . SER A 1 108 ? 19.423 -9.494 173.468 1.00 90.90 108 SER D N 1
ATOM 835 C CA . SER A 1 108 ? 19.431 -8.191 172.796 1.00 91.99 108 SER D CA 1
ATOM 836 C C . SER A 1 108 ? 18.432 -8.041 171.648 1.00 89.83 108 SER D C 1
ATOM 837 O O . SER A 1 108 ? 17.643 -7.098 171.632 1.00 88.34 108 SER D O 1
ATOM 840 N N . SER A 1 109 ? 18.470 -8.970 170.697 1.00 87.27 109 SER D N 1
ATOM 841 C CA . SER A 1 109 ? 17.599 -8.906 169.526 1.00 85.24 109 SER D CA 1
ATOM 842 C C . SER A 1 109 ? 16.121 -8.991 169.905 1.00 80.83 109 SER D C 1
ATOM 843 O O . SER A 1 109 ? 15.266 -8.407 169.237 1.00 81.57 109 SER D O 1
ATOM 846 N N . ASP A 1 110 ? 15.828 -9.712 170.982 1.00 77.50 110 ASP D N 1
ATOM 847 C CA . ASP A 1 110 ? 14.454 -9.911 171.429 1.00 74.64 110 ASP D CA 1
ATOM 848 C C . ASP A 1 110 ? 13.925 -8.721 172.221 1.00 72.50 110 ASP D C 1
ATOM 849 O O . ASP A 1 110 ? 12.773 -8.726 172.654 1.00 68.67 110 ASP D O 1
ATOM 854 N N . SER A 1 111 ? 14.769 -7.714 172.425 1.00 72.77 111 SER D N 1
ATOM 855 C CA . SER A 1 111 ? 14.347 -6.504 173.122 1.00 72.99 111 SER D CA 1
ATOM 856 C C . SER A 1 111 ? 13.763 -5.509 172.130 1.00 69.83 111 SER D C 1
ATOM 857 O O . SER A 1 111 ? 13.237 -4.465 172.518 1.00 65.79 111 SER D O 1
ATOM 860 N N . PHE A 1 112 ? 13.864 -5.845 170.848 1.00 87.84 112 PHE D N 1
ATOM 861 C CA . PHE A 1 112 ? 13.371 -4.986 169.779 1.00 79.83 112 PHE D CA 1
ATOM 862 C C . PHE A 1 112 ? 12.052 -5.486 169.213 1.00 83.47 112 PHE D C 1
ATOM 863 O O . PHE A 1 112 ? 11.903 -6.670 168.915 1.00 82.30 112 PHE D O 1
ATOM 871 N N . LEU A 1 113 ? 11.097 -4.576 169.066 1.00 81.32 113 LEU D N 1
ATOM 872 C CA . LEU A 1 113 ? 9.852 -4.886 168.379 1.00 82.40 113 LEU D CA 1
ATOM 873 C C . LEU A 1 113 ? 9.799 -4.152 167.047 1.00 87.25 113 LEU D C 1
ATOM 874 O O . LEU A 1 113 ? 10.367 -3.069 166.910 1.00 84.56 113 LEU D O 1
ATOM 879 N N . GLN A 1 114 ? 9.112 -4.737 166.070 1.00 84.99 114 GLN D N 1
ATOM 880 C CA . GLN A 1 114 ? 8.898 -4.085 164.782 1.00 89.76 114 GLN D CA 1
ATOM 881 C C . GLN A 1 114 ? 7.399 -3.958 164.499 1.00 93.03 114 GLN D C 1
ATOM 882 O O . GLN A 1 114 ? 6.752 -4.935 164.118 1.00 88.00 114 GLN D O 1
ATOM 888 N N . VAL A 1 115 ? 6.846 -2.762 164.695 1.00 87.66 115 VAL D N 1
ATOM 889 C CA . VAL A 1 115 ? 5.416 -2.546 164.472 1.00 88.60 115 VAL D CA 1
ATOM 890 C C . VAL A 1 115 ? 5.153 -1.982 163.079 1.00 94.78 115 VAL D C 1
ATOM 891 O O . VAL A 1 115 ? 5.789 -1.014 162.662 1.00 90.60 115 VAL D O 1
ATOM 895 N N . GLU A 1 116 ? 4.211 -2.596 162.366 1.00 91.47 116 GLU D N 1
ATOM 896 C CA . GLU A 1 116 ? 3.922 -2.230 160.981 1.00 93.61 116 GLU D CA 1
ATOM 897 C C . GLU A 1 116 ? 3.143 -0.928 160.831 1.00 94.02 116 GLU D C 1
ATOM 898 O O . GLU A 1 116 ? 3.541 -0.053 160.070 1.00 97.30 116 GLU D O 1
ATOM 904 N N . ASP A 1 117 ? 2.016 -0.816 161.525 1.00 96.99 117 ASP D N 1
ATOM 905 C CA . ASP A 1 117 ? 1.222 0.409 161.485 1.00 101.79 117 ASP D CA 1
ATOM 906 C C . ASP A 1 117 ? 0.850 0.855 162.892 1.00 93.34 117 ASP D C 1
ATOM 907 O O . ASP A 1 117 ? -0.215 0.497 163.397 1.00 93.37 117 ASP D O 1
ATOM 912 N N . PRO A 1 118 ? 1.733 1.647 163.523 1.00 92.29 118 PRO D N 1
ATOM 913 C CA . PRO A 1 118 ? 1.603 2.144 164.899 1.00 91.00 118 PRO D CA 1
ATOM 914 C C . PRO A 1 118 ? 0.243 2.753 165.233 1.00 91.58 118 PRO D C 1
ATOM 915 O O . PRO A 1 118 ? -0.196 3.720 164.609 1.00 92.69 118 PRO D O 1
ATOM 919 N N . SER A 1 119 ? -0.411 2.156 166.222 1.00 90.85 119 SER D N 1
ATOM 920 C CA . SER A 1 119 ? -1.632 2.679 166.821 1.00 94.33 119 SER D CA 1
ATOM 921 C C . SER A 1 119 ? -1.697 2.141 168.243 1.00 97.02 119 SER D C 1
ATOM 922 O O . SER A 1 119 ? -0.825 1.371 168.646 1.00 88.56 119 SER D O 1
ATOM 925 N N . ASN A 1 120 ? -2.718 2.534 168.999 1.00 71.26 120 ASN D N 1
ATOM 926 C CA . ASN A 1 120 ? -2.856 2.065 170.375 1.00 72.89 120 ASN D CA 1
ATOM 927 C C . ASN A 1 120 ? -2.922 0.538 170.419 1.00 74.62 120 ASN D C 1
ATOM 928 O O . ASN A 1 120 ? -2.093 -0.110 171.065 1.00 74.09 120 ASN D O 1
ATOM 933 N N . SER A 1 121 ? -3.887 -0.027 169.698 1.00 79.94 121 SER D N 1
ATOM 934 C CA . SER A 1 121 ? -4.095 -1.474 169.679 1.00 82.49 121 SER D CA 1
ATOM 935 C C . SER A 1 121 ? -2.912 -2.219 169.064 1.00 82.26 121 SER D C 1
ATOM 936 O O . SER A 1 121 ? -2.568 -3.319 169.495 1.00 81.71 121 SER D O 1
ATOM 939 N N . SER A 1 122 ? -2.298 -1.612 168.054 1.00 82.52 122 SER D N 1
ATOM 940 C CA . SER A 1 122 ? -1.145 -2.194 167.374 1.00 80.60 122 SER D CA 1
ATOM 941 C C . SER A 1 122 ? 0.030 -2.390 168.337 1.00 75.24 122 SER D C 1
ATOM 942 O O . SER A 1 122 ? 0.440 -3.524 168.650 1.00 73.72 122 SER D O 1
ATOM 945 N N . VAL A 1 123 ? 0.549 -1.266 168.818 1.00 71.44 123 VAL D N 1
ATOM 946 C CA . VAL A 1 123 ? 1.709 -1.258 169.695 1.00 67.52 123 VAL D CA 1
ATOM 947 C C . VAL A 1 123 ? 1.433 -1.992 171.009 1.00 66.22 123 VAL D C 1
ATOM 948 O O . VAL A 1 123 ? 2.256 -2.801 171.457 1.00 68.20 123 VAL D O 1
ATOM 952 N N . ARG A 1 124 ? 0.276 -1.733 171.619 1.00 67.18 124 ARG D N 1
ATOM 953 C CA . ARG A 1 124 ? -0.072 -2.428 172.857 1.00 65.54 124 ARG D CA 1
ATOM 954 C C . ARG A 1 124 ? -0.202 -3.932 172.611 1.00 60.56 124 ARG D C 1
ATOM 955 O O . ARG A 1 124 ? 0.083 -4.743 173.494 1.00 54.98 124 ARG D O 1
ATOM 963 N N . GLY A 1 125 ? -0.626 -4.300 171.406 1.00 61.28 125 GLY D N 1
ATOM 964 C CA . GLY A 1 125 ? -0.716 -5.700 171.030 1.00 59.33 125 GLY D CA 1
ATOM 965 C C . GLY A 1 125 ? 0.655 -6.349 171.001 1.00 66.34 125 GLY D C 1
ATOM 966 O O . GLY A 1 125 ? 0.881 -7.409 171.618 1.00 66.43 125 GLY D O 1
ATOM 967 N N . ALA A 1 126 ? 1.578 -5.707 170.285 1.00 66.08 126 ALA D N 1
ATOM 968 C CA . ALA A 1 126 ? 2.954 -6.203 170.209 1.00 65.09 126 ALA D CA 1
ATOM 969 C C . ALA A 1 126 ? 3.565 -6.362 171.603 1.00 62.03 126 ALA D C 1
ATOM 970 O O . ALA A 1 126 ? 4.034 -7.453 171.993 1.00 63.31 126 ALA D O 1
ATOM 972 N N . VAL A 1 127 ? 3.539 -5.263 172.350 1.00 58.41 127 VAL D N 1
ATOM 973 C CA . VAL A 1 127 ? 4.093 -5.228 173.696 1.00 56.17 127 VAL D CA 1
ATOM 974 C C . VAL A 1 127 ? 3.492 -6.310 174.581 1.00 55.48 127 VAL D C 1
ATOM 975 O O . VAL A 1 127 ? 4.218 -7.004 175.282 1.00 53.67 127 VAL D O 1
ATOM 979 N N . ASN A 1 128 ? 2.174 -6.471 174.529 1.00 52.45 128 ASN D N 1
ATOM 980 C CA . ASN A 1 128 ? 1.511 -7.472 175.360 1.00 60.31 128 ASN D CA 1
ATOM 981 C C . ASN A 1 128 ? 1.873 -8.905 174.972 1.00 57.12 128 ASN D C 1
ATOM 982 O O . ASN A 1 128 ? 1.985 -9.768 175.841 1.00 53.32 128 ASN D O 1
ATOM 987 N N . ASP A 1 129 ? 2.055 -9.166 173.679 1.00 58.51 129 ASP D N 1
ATOM 988 C CA . ASP A 1 129 ? 2.523 -10.497 173.268 1.00 56.12 129 ASP D CA 1
ATOM 989 C C . ASP A 1 129 ? 3.918 -10.770 173.847 1.00 55.88 129 ASP D C 1
ATOM 990 O O . ASP A 1 129 ? 4.174 -11.827 174.482 1.00 59.22 129 ASP D O 1
ATOM 995 N N . LEU A 1 130 ? 4.805 -9.796 173.639 1.00 55.32 130 LEU D N 1
ATOM 996 C CA . LEU A 1 130 ? 6.172 -9.874 174.155 1.00 56.45 130 LEU D CA 1
ATOM 997 C C . LEU A 1 130 ? 6.178 -10.160 175.661 1.00 50.37 130 LEU D C 1
ATOM 998 O O . LEU A 1 130 ? 6.886 -11.057 176.140 1.00 49.83 130 LEU D O 1
ATOM 1003 N N . LEU A 1 131 ? 5.371 -9.400 176.395 1.00 49.27 131 LEU D N 1
ATOM 1004 C CA . LEU A 1 131 ? 5.262 -9.541 177.844 1.00 47.34 131 LEU D CA 1
ATOM 1005 C C . LEU A 1 131 ? 4.732 -10.904 178.249 1.00 46.98 131 LEU D C 1
ATOM 1006 O O . LEU A 1 131 ? 5.206 -11.498 179.214 1.00 47.70 131 LEU D O 1
ATOM 1011 N N . ALA A 1 132 ? 3.714 -11.369 177.533 1.00 49.38 132 ALA D N 1
ATOM 1012 C CA . ALA A 1 132 ? 3.140 -12.679 177.787 1.00 49.98 132 ALA D CA 1
ATOM 1013 C C . ALA A 1 132 ? 4.232 -13.727 177.712 1.00 48.17 132 ALA D C 1
ATOM 1014 O O . ALA A 1 132 ? 4.324 -14.593 178.583 1.00 47.36 132 ALA D O 1
ATOM 1016 N N . LYS A 1 133 ? 5.079 -13.638 176.687 1.00 54.17 133 LYS D N 1
ATOM 1017 C CA . LYS A 1 133 ? 6.180 -14.601 176.601 1.00 53.86 133 LYS D CA 1
ATOM 1018 C C . LYS A 1 133 ? 7.197 -14.419 177.735 1.00 48.95 133 LYS D C 1
ATOM 1019 O O . LYS A 1 133 ? 7.706 -15.403 178.293 1.00 47.98 133 LYS D O 1
ATOM 1025 N N . TRP A 1 134 ? 7.481 -13.167 178.080 1.00 47.67 134 TRP D N 1
ATOM 1026 C CA . TRP A 1 134 ? 8.501 -12.866 179.087 1.00 48.22 134 TRP D CA 1
ATOM 1027 C C . TRP A 1 134 ? 8.122 -13.310 180.503 1.00 46.70 134 TRP D C 1
ATOM 1028 O O . TRP A 1 134 ? 8.990 -13.675 181.298 1.00 44.51 134 TRP D O 1
ATOM 1039 N N . HIS A 1 135 ? 6.835 -13.262 180.822 1.00 44.53 135 HIS D N 1
ATOM 1040 C CA . HIS A 1 135 ? 6.376 -13.634 182.151 1.00 43.32 135 HIS D CA 1
ATOM 1041 C C . HIS A 1 135 ? 6.635 -15.115 182.404 1.00 43.57 135 HIS D C 1
ATOM 1042 O O . HIS A 1 135 ? 7.015 -15.507 183.501 1.00 51.78 135 HIS D O 1
ATOM 1049 N N . GLN A 1 136 ? 6.444 -15.930 181.375 1.00 44.79 136 GLN D N 1
ATOM 1050 C CA . GLN A 1 136 ? 6.693 -17.360 181.486 1.00 46.05 136 GLN D CA 1
ATOM 1051 C C . GLN A 1 136 ? 8.182 -17.674 181.371 1.00 47.04 136 GLN D C 1
ATOM 1052 O O . GLN A 1 136 ? 8.708 -18.466 182.149 1.00 48.10 136 GLN D O 1
ATOM 1058 N N . ASP A 1 137 ?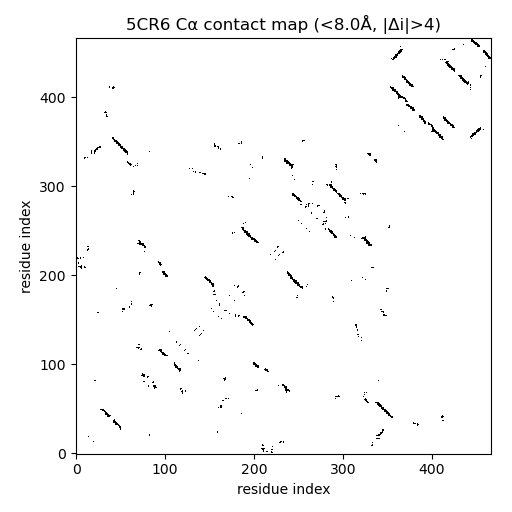 8.860 -17.045 180.413 1.00 48.65 137 ASP D N 1
ATOM 1059 C CA . ASP A 1 137 ? 10.286 -17.302 180.204 1.00 49.51 137 ASP D CA 1
ATOM 1060 C C . ASP A 1 137 ? 11.117 -16.967 181.433 1.00 48.94 137 ASP D C 1
ATOM 1061 O O . ASP A 1 137 ? 11.934 -17.773 181.884 1.00 50.26 137 ASP D O 1
ATOM 1066 N N . TYR A 1 138 ? 10.891 -15.776 181.979 1.00 48.29 138 TYR D N 1
ATOM 1067 C CA . TYR A 1 138 ? 11.803 -15.199 182.953 1.00 49.53 138 TYR D CA 1
ATOM 1068 C C . TYR A 1 138 ? 11.109 -14.742 184.233 1.00 49.40 138 TYR D C 1
ATOM 1069 O O . TYR A 1 138 ? 11.539 -15.082 185.334 1.00 50.69 138 TYR D O 1
ATOM 1078 N N . GLY A 1 139 ? 10.037 -13.970 184.074 1.00 51.08 139 GLY D N 1
ATOM 1079 C CA . GLY A 1 139 ? 9.361 -13.326 185.186 1.00 51.24 139 GLY D CA 1
ATOM 1080 C C . GLY A 1 139 ? 8.949 -14.213 186.348 1.00 52.98 139 GLY D C 1
ATOM 1081 O O . GLY A 1 139 ? 9.097 -13.832 187.506 1.00 53.76 139 GLY D O 1
ATOM 1082 N N . GLN A 1 140 ? 8.433 -15.396 186.048 1.00 54.04 140 GLN D N 1
ATOM 1083 C CA . GLN A 1 140 ? 7.877 -16.249 187.087 1.00 56.05 140 GLN D CA 1
ATOM 1084 C C . GLN A 1 140 ? 8.922 -17.169 187.714 1.00 55.65 140 GLN D C 1
ATOM 1085 O O . GLN A 1 140 ? 8.617 -17.914 188.644 1.00 57.14 140 GLN D O 1
ATOM 1091 N N . VAL A 1 141 ? 10.153 -17.112 187.214 1.00 57.15 141 VAL D N 1
ATOM 1092 C CA . VAL A 1 141 ? 11.228 -17.934 187.767 1.00 56.20 141 VAL D CA 1
ATOM 1093 C C . VAL A 1 141 ? 12.363 -17.063 188.283 1.00 55.72 141 VAL D C 1
ATOM 1094 O O . VAL A 1 141 ? 13.400 -17.565 188.718 1.00 57.91 141 VAL D O 1
ATOM 1098 N N . ASN A 1 142 ? 12.150 -15.753 188.222 1.00 55.00 142 ASN D N 1
ATOM 1099 C CA . ASN A 1 142 ? 13.070 -14.775 188.782 1.00 57.45 142 ASN D CA 1
ATOM 1100 C C . ASN A 1 142 ? 12.298 -13.781 189.640 1.00 60.53 142 ASN D C 1
ATOM 1101 O O . ASN A 1 142 ? 11.091 -13.615 189.470 1.00 60.34 142 ASN D O 1
ATOM 1106 N N . ASN A 1 143 ? 12.981 -13.123 190.567 1.00 63.89 143 ASN D N 1
ATOM 1107 C CA . ASN A 1 143 ? 12.338 -12.061 191.326 1.00 67.40 143 ASN D CA 1
ATOM 1108 C C . ASN A 1 143 ? 12.790 -10.703 190.816 1.00 67.64 143 ASN D C 1
ATOM 1109 O O . ASN A 1 143 ? 13.885 -10.240 191.135 1.00 70.33 143 ASN D O 1
ATOM 1114 N N . VAL A 1 144 ? 11.945 -10.071 190.010 1.00 65.40 144 VAL D N 1
ATOM 1115 C CA . VAL A 1 144 ? 12.270 -8.763 189.464 1.00 62.64 144 VAL D CA 1
ATOM 1116 C C . VAL A 1 144 ? 11.540 -7.663 190.219 1.00 60.76 144 VAL D C 1
ATOM 1117 O O . VAL A 1 144 ? 10.308 -7.625 190.241 1.00 59.51 144 VAL D O 1
ATOM 1121 N N . PRO A 1 145 ? 12.306 -6.769 190.856 1.00 60.29 145 PRO D N 1
ATOM 1122 C CA . PRO A 1 145 ? 11.735 -5.601 191.527 1.00 57.77 145 PRO D CA 1
ATOM 1123 C C . PRO A 1 145 ? 11.322 -4.538 190.522 1.00 54.54 145 PRO D C 1
ATOM 1124 O O . PRO A 1 145 ? 12.012 -4.344 189.520 1.00 56.94 145 PRO D O 1
ATOM 1128 N N . ALA A 1 146 ? 10.203 -3.871 190.772 1.00 56.13 146 ALA D N 1
ATOM 1129 C CA . ALA A 1 146 ? 9.847 -2.705 189.981 1.00 53.17 146 ALA D CA 1
ATOM 1130 C C . ALA A 1 146 ? 10.724 -1.547 190.433 1.00 49.78 146 ALA D C 1
ATOM 1131 O O . ALA A 1 146 ? 11.199 -1.535 191.568 1.00 51.36 146 ALA D O 1
ATOM 1133 N N . ARG A 1 147 ? 10.961 -0.586 189.548 1.00 48.54 147 ARG D N 1
ATOM 1134 C CA . ARG A 1 147 ? 11.708 0.604 189.936 1.00 51.51 147 ARG D CA 1
ATOM 1135 C C . ARG A 1 147 ? 10.783 1.539 190.706 1.00 48.52 147 ARG D C 1
ATOM 1136 O O . ARG A 1 147 ? 9.681 1.820 190.258 1.00 48.67 147 ARG D O 1
ATOM 1144 N N . MET A 1 148 ? 11.215 2.010 191.870 1.00 45.18 148 MET D N 1
ATOM 1145 C CA . MET A 1 148 ? 10.344 2.837 192.703 1.00 46.58 148 MET D CA 1
ATOM 1146 C C . MET A 1 148 ? 10.786 4.298 192.743 1.00 46.99 148 MET D C 1
ATOM 1147 O O . MET A 1 148 ? 11.957 4.593 192.969 1.00 47.11 148 MET D O 1
ATOM 1152 N N . GLN A 1 149 ? 9.837 5.204 192.521 1.00 48.05 149 GLN D N 1
ATOM 1153 C CA . GLN A 1 149 ? 10.103 6.641 192.553 1.00 50.91 149 GLN D CA 1
ATOM 1154 C C . GLN A 1 149 ? 9.117 7.370 193.456 1.00 48.75 149 GLN D C 1
ATOM 1155 O O . GLN A 1 149 ? 7.906 7.232 193.304 1.00 46.54 149 GLN D O 1
ATOM 1161 N N . TYR A 1 150 ? 9.644 8.149 194.394 1.00 50.04 150 TYR D N 1
ATOM 1162 C CA . TYR A 1 150 ? 8.813 8.972 195.265 1.00 48.18 150 TYR D CA 1
ATOM 1163 C C . TYR A 1 150 ? 8.973 10.446 194.928 1.00 46.10 150 TYR D C 1
ATOM 1164 O O . TYR A 1 150 ? 10.082 10.922 194.690 1.00 46.99 150 TYR D O 1
ATOM 1173 N N . GLU A 1 151 ? 7.855 11.162 194.901 1.00 46.89 151 GLU D N 1
ATOM 1174 C CA . GLU A 1 151 ? 7.873 12.618 194.857 1.00 47.69 151 GLU D CA 1
ATOM 1175 C C . GLU A 1 151 ? 6.910 13.113 195.928 1.00 47.42 151 GLU D C 1
ATOM 1176 O O . GLU A 1 151 ? 5.913 12.463 196.200 1.00 50.43 151 GLU D O 1
ATOM 1182 N N . LYS A 1 152 ? 7.208 14.237 196.564 1.00 42.32 152 LYS D N 1
ATOM 1183 C CA . LYS A 1 152 ? 6.307 14.733 197.599 1.00 41.65 152 LYS D CA 1
ATOM 1184 C C . LYS A 1 152 ? 6.371 16.244 197.712 1.00 39.82 152 LYS D C 1
ATOM 1185 O O . LYS A 1 152 ? 7.331 16.866 197.260 1.00 40.64 152 LYS D O 1
ATOM 1191 N N . ILE A 1 153 ? 5.341 16.831 198.313 1.00 38.01 153 ILE D N 1
ATOM 1192 C CA . ILE A 1 153 ? 5.266 18.281 198.434 1.00 38.54 153 ILE D CA 1
ATOM 1193 C C . ILE A 1 153 ? 4.219 18.689 199.461 1.00 36.50 153 ILE D C 1
ATOM 1194 O O . ILE A 1 153 ? 3.187 18.036 199.600 1.00 35.51 153 ILE D O 1
ATOM 1199 N N . THR A 1 154 ? 4.501 19.763 200.193 1.00 33.98 154 THR D N 1
ATOM 1200 C CA . THR A 1 154 ? 3.541 20.320 201.127 1.00 39.52 154 THR D CA 1
ATOM 1201 C C . THR A 1 154 ? 2.497 21.112 200.350 1.00 41.71 154 THR D C 1
ATOM 1202 O O . THR A 1 154 ? 2.832 21.981 199.543 1.00 42.10 154 THR D O 1
ATOM 1206 N N . ALA A 1 155 ? 1.230 20.799 200.590 1.00 40.48 155 ALA D N 1
ATOM 1207 C CA . ALA A 1 155 ? 0.137 21.399 199.839 1.00 41.59 155 ALA D CA 1
ATOM 1208 C C . ALA A 1 155 ? -0.218 22.804 200.327 1.00 44.60 155 ALA D C 1
ATOM 1209 O O . ALA A 1 155 ? -0.406 23.025 201.525 1.00 42.68 155 ALA D O 1
ATOM 1211 N N . HIS A 1 156 ? -0.316 23.746 199.395 1.00 49.53 156 HIS D N 1
ATOM 1212 C CA . HIS A 1 156 ? -0.777 25.096 199.712 1.00 51.07 156 HIS D CA 1
ATOM 1213 C C . HIS A 1 156 ? -1.864 25.559 198.739 1.00 49.93 156 HIS D C 1
ATOM 1214 O O . HIS A 1 156 ? -2.825 26.215 199.141 1.00 52.94 156 HIS D O 1
ATOM 1221 N N . SER A 1 157 ? -1.717 25.220 197.462 1.00 52.68 157 SER D N 1
ATOM 1222 C CA . SER A 1 157 ? -2.721 25.590 196.466 1.00 52.72 157 SER D CA 1
ATOM 1223 C C . SER A 1 157 ? -2.781 24.576 195.330 1.00 53.16 157 SER D C 1
ATOM 1224 O O . SER A 1 157 ? -1.798 23.889 195.045 1.00 46.79 157 SER D O 1
ATOM 1227 N N . MET A 1 158 ? -3.938 24.493 194.680 1.00 49.08 158 MET D N 1
ATOM 1228 C CA . MET A 1 158 ? -4.131 23.539 193.595 1.00 51.26 158 MET D CA 1
ATOM 1229 C C . MET A 1 158 ? -3.227 23.865 192.410 1.00 53.03 158 MET D C 1
ATOM 1230 O O . MET A 1 158 ? -2.789 22.964 191.703 1.00 50.32 158 MET D O 1
ATOM 1235 N N . GLU A 1 159 ? -2.947 25.151 192.203 1.00 57.66 159 GLU D N 1
ATOM 1236 C CA . GLU A 1 159 ? -2.064 25.579 191.115 1.00 62.29 159 GLU D CA 1
ATOM 1237 C C . GLU A 1 159 ? -0.623 25.127 191.357 1.00 59.82 159 GLU D C 1
ATOM 1238 O O . GLU A 1 159 ? 0.069 24.679 190.436 1.00 54.74 159 GLU D O 1
ATOM 1244 N N . GLN A 1 160 ? -0.180 25.266 192.604 1.00 48.99 160 GLN D N 1
ATOM 1245 C CA . GLN A 1 160 ? 1.117 24.760 193.050 1.00 47.61 160 GLN D CA 1
ATOM 1246 C C . GLN A 1 160 ? 1.258 23.264 192.761 1.00 46.40 160 GLN D C 1
ATOM 1247 O O . GLN A 1 160 ? 2.292 22.790 192.267 1.00 46.08 160 GLN D O 1
ATOM 1253 N N . LEU A 1 161 ? 0.205 22.524 193.087 1.00 45.89 161 LEU D N 1
ATOM 1254 C CA . LEU A 1 161 ? 0.197 21.082 192.910 1.00 44.81 161 LEU D CA 1
ATOM 1255 C C . LEU A 1 161 ? 0.137 20.725 191.434 1.00 45.71 161 LEU D C 1
ATOM 1256 O O . LEU A 1 161 ? 0.631 19.677 191.027 1.00 45.18 161 LEU D O 1
ATOM 1261 N N . LYS A 1 162 ? -0.475 21.598 190.639 1.00 47.42 162 LYS D N 1
ATOM 1262 C CA . LYS A 1 162 ? -0.534 21.391 189.195 1.00 51.25 162 LYS D CA 1
ATOM 1263 C C . LYS A 1 162 ? 0.858 21.554 188.613 1.00 52.56 162 LYS D C 1
ATOM 1264 O O . LYS A 1 162 ? 1.295 20.741 187.807 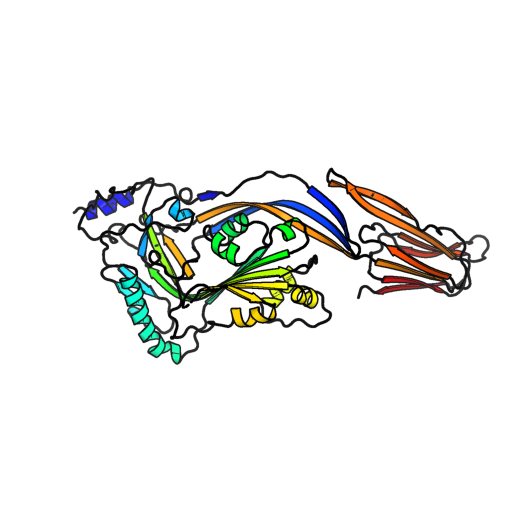1.00 51.77 162 LYS D O 1
ATOM 1270 N N . VAL A 1 163 ? 1.565 22.597 189.038 1.00 55.71 163 VAL D N 1
ATOM 1271 C CA . VAL A 1 163 ? 2.950 22.762 188.615 1.00 54.95 163 VAL D CA 1
ATOM 1272 C C . VAL A 1 163 ? 3.802 21.568 189.054 1.00 53.31 163 VAL D C 1
ATOM 1273 O O . VAL A 1 163 ? 4.629 21.082 188.279 1.00 51.60 163 VAL D O 1
ATOM 1277 N N . LYS A 1 164 ? 3.581 21.073 190.273 1.00 46.11 164 LYS D N 1
ATOM 1278 C CA . LYS A 1 164 ? 4.382 19.953 190.777 1.00 44.60 164 LYS D CA 1
ATOM 1279 C C . LYS A 1 164 ? 4.138 18.609 190.071 1.00 49.61 164 LYS D C 1
ATOM 1280 O O . LYS A 1 164 ? 5.091 17.914 189.716 1.00 43.93 164 LYS D O 1
ATOM 1286 N N . PHE A 1 165 ? 2.873 18.235 189.886 1.00 52.03 165 PHE D N 1
ATOM 1287 C CA . PHE A 1 165 ? 2.544 16.898 189.384 1.00 48.17 165 PHE D CA 1
ATOM 1288 C C . PHE A 1 165 ? 2.029 16.870 187.941 1.00 50.44 165 PHE D C 1
ATOM 1289 O O . PHE A 1 165 ? 1.916 15.798 187.334 1.00 50.38 165 PHE D O 1
ATOM 1297 N N . GLY A 1 166 ? 1.726 18.036 187.383 1.00 53.43 166 GLY D N 1
ATOM 1298 C CA . GLY A 1 166 ? 1.232 18.096 186.017 1.00 54.33 166 GLY D CA 1
ATOM 1299 C C . GLY A 1 166 ? -0.041 18.907 185.888 1.00 52.93 166 GLY D C 1
ATOM 1300 O O . GLY A 1 166 ? -0.824 19.011 186.831 1.00 49.21 166 GLY D O 1
ATOM 1301 N N . SER A 1 167 ? -0.254 19.484 184.713 1.00 54.90 167 SER D N 1
ATOM 1302 C CA . SER A 1 167 ? -1.356 20.418 184.524 1.00 59.26 167 SER D CA 1
ATOM 1303 C C . SER A 1 167 ? -2.725 19.744 184.583 1.00 62.42 167 SER D C 1
ATOM 1304 O O . SER A 1 167 ? -3.743 20.418 184.736 1.00 67.32 167 SER D O 1
ATOM 1307 N N . ASP A 1 168 ? -2.748 18.421 184.469 1.00 58.27 168 ASP D N 1
ATOM 1308 C CA . ASP A 1 168 ? -4.006 17.681 184.484 1.00 68.54 168 ASP D CA 1
ATOM 1309 C C . ASP A 1 168 ? -4.205 16.970 185.819 1.00 68.76 168 ASP D C 1
ATOM 1310 O O . ASP A 1 168 ? -4.882 15.944 185.900 1.00 70.44 168 ASP D O 1
ATOM 1315 N N . PHE A 1 169 ? -3.611 17.526 186.867 1.00 65.72 169 PHE D N 1
ATOM 1316 C CA . PHE A 1 169 ? -3.679 16.925 188.189 1.00 58.58 169 PHE D CA 1
ATOM 1317 C C . PHE A 1 169 ? -5.000 17.219 188.891 1.00 60.75 169 PHE D C 1
ATOM 1318 O O . PHE A 1 169 ? -5.427 16.459 189.762 1.00 59.03 169 PHE D O 1
ATOM 1326 N N . GLU A 1 170 ? -5.645 18.312 188.496 1.00 64.26 170 GLU D N 1
ATOM 1327 C CA . GLU A 1 170 ? -6.785 18.861 189.229 1.00 67.94 170 GLU D CA 1
ATOM 1328 C C . GLU A 1 170 ? -7.907 17.867 189.530 1.00 65.63 170 GLU D C 1
ATOM 1329 O O . GLU A 1 170 ? -8.495 17.915 190.603 1.00 66.08 170 GLU D O 1
ATOM 1335 N N . LYS A 1 171 ? -8.206 16.976 188.591 1.00 65.43 171 LYS D N 1
ATOM 1336 C CA . LYS A 1 171 ? -9.256 15.977 188.794 1.00 65.45 171 LYS D CA 1
ATOM 1337 C C . LYS A 1 171 ? -8.882 15.032 189.936 1.00 59.21 171 LYS D C 1
ATOM 1338 O O . LYS A 1 171 ? -9.671 14.787 190.863 1.00 58.62 171 LYS D O 1
ATOM 1344 N N . THR A 1 172 ? -7.661 14.515 189.855 1.00 59.10 172 THR D N 1
ATOM 1345 C CA . THR A 1 172 ? -7.094 13.661 190.885 1.00 59.39 172 THR D CA 1
ATOM 1346 C C . THR A 1 172 ? -7.061 14.377 192.231 1.00 57.37 172 THR D C 1
ATOM 1347 O O . THR A 1 172 ? -7.456 13.816 193.254 1.00 57.31 172 THR D O 1
ATOM 1351 N N . GLY A 1 173 ? -6.585 15.619 192.216 1.00 55.44 173 GLY D N 1
ATOM 1352 C CA . GLY A 1 173 ? -6.522 16.439 193.412 1.00 57.14 173 GLY D CA 1
ATOM 1353 C C . GLY A 1 173 ? -7.882 16.632 194.051 1.00 58.61 173 GLY D C 1
ATOM 1354 O O . GLY A 1 173 ? -8.012 16.631 195.276 1.00 60.54 173 GLY D O 1
ATOM 1355 N N . ASN A 1 174 ? -8.898 16.800 193.211 1.00 61.66 174 ASN D N 1
ATOM 1356 C CA . ASN A 1 174 ? -10.270 16.929 193.673 1.00 64.43 174 ASN D CA 1
ATOM 1357 C C . ASN A 1 174 ? -10.728 15.626 194.303 1.00 63.31 174 ASN D C 1
ATOM 1358 O O . ASN A 1 174 ? -11.466 15.631 195.288 1.00 63.74 174 ASN D O 1
ATOM 1363 N N . SER A 1 175 ? -10.283 14.509 193.735 1.00 61.76 175 SER D N 1
ATOM 1364 C CA . SER A 1 175 ? -10.593 13.209 194.325 1.00 61.75 175 SER D CA 1
ATOM 1365 C C . SER A 1 175 ? -9.908 13.022 195.681 1.00 56.93 175 SER D C 1
ATOM 1366 O O . SER A 1 175 ? -10.427 12.327 196.556 1.00 53.59 175 SER D O 1
ATOM 1369 N N . LEU A 1 176 ? -8.747 13.646 195.855 1.00 56.41 176 LEU D N 1
ATOM 1370 C CA . LEU A 1 176 ? -8.017 13.548 197.117 1.00 53.41 176 LEU D CA 1
ATOM 1371 C C . LEU A 1 176 ? -8.677 14.360 198.229 1.00 57.98 176 LEU D C 1
ATOM 1372 O O . LEU A 1 176 ? -8.367 14.170 199.404 1.00 56.68 176 LEU D O 1
ATOM 1377 N N . ASP A 1 177 ? -9.577 15.262 197.843 1.00 61.54 177 ASP D N 1
ATOM 1378 C CA . ASP A 1 177 ? -10.304 16.120 198.780 1.00 68.83 177 ASP D CA 1
ATOM 1379 C C . ASP A 1 177 ? -9.357 16.889 199.701 1.00 65.90 177 ASP D C 1
ATOM 1380 O O . ASP A 1 177 ? -9.377 16.716 200.921 1.00 65.60 177 ASP D O 1
ATOM 1385 N N . ILE A 1 178 ? -8.533 17.741 199.102 1.00 65.11 178 ILE D N 1
ATOM 1386 C CA . ILE A 1 178 ? -7.522 18.491 199.832 1.00 60.14 178 ILE D CA 1
ATOM 1387 C C . ILE A 1 178 ? -8.112 19.733 200.485 1.00 61.74 178 ILE D C 1
ATOM 1388 O O . ILE A 1 178 ? -8.676 20.593 199.809 1.00 63.93 178 ILE D O 1
ATOM 1393 N N . ASP A 1 179 ? -7.974 19.821 201.802 1.00 62.57 179 ASP D N 1
ATOM 1394 C CA . ASP A 1 179 ? -8.519 20.938 202.561 1.00 61.33 179 ASP D CA 1
ATOM 1395 C C . ASP A 1 179 ? -7.540 22.107 202.597 1.00 62.15 179 ASP D C 1
ATOM 1396 O O . ASP A 1 179 ? -6.838 22.307 203.587 1.00 62.66 179 ASP D O 1
ATOM 1401 N N . PHE A 1 180 ? -7.502 22.877 201.514 1.00 63.23 180 PHE D N 1
ATOM 1402 C CA . PHE A 1 180 ? -6.617 24.034 201.430 1.00 58.09 180 PHE D CA 1
ATOM 1403 C C . PHE A 1 180 ? -7.002 25.110 202.440 1.00 59.23 180 PHE D C 1
ATOM 1404 O O . PHE A 1 180 ? -6.144 25.854 202.925 1.00 60.49 180 PHE D O 1
ATOM 1412 N N . ASN A 1 181 ? -8.294 25.182 202.749 1.00 60.53 181 ASN D N 1
ATOM 1413 C CA . ASN A 1 181 ? -8.811 26.142 203.718 1.00 62.79 181 ASN D CA 1
ATOM 1414 C C . ASN A 1 181 ? -8.128 26.028 205.075 1.00 62.31 181 ASN D C 1
ATOM 1415 O O . ASN A 1 181 ? -7.675 27.027 205.635 1.00 64.79 181 ASN D O 1
ATOM 1420 N N . SER A 1 182 ? -8.049 24.807 205.597 1.00 59.97 182 SER D N 1
ATOM 1421 C CA . SER A 1 182 ? -7.478 24.587 206.922 1.00 57.21 182 SER D CA 1
ATOM 1422 C C . SER A 1 182 ? -5.966 24.783 206.924 1.00 55.22 182 SER D C 1
ATOM 1423 O O . SER A 1 182 ? -5.377 25.104 207.956 1.00 52.65 182 SER D O 1
ATOM 1426 N N . VAL A 1 183 ? -5.337 24.585 205.771 1.00 57.44 183 VAL D N 1
ATOM 1427 C CA . VAL A 1 183 ? -3.913 24.866 205.652 1.00 54.27 183 VAL D CA 1
ATOM 1428 C C . VAL A 1 183 ? -3.707 26.375 205.710 1.00 55.70 183 VAL D C 1
ATOM 1429 O O . VAL A 1 183 ? -2.778 26.865 206.356 1.00 55.51 183 VAL D O 1
ATOM 1433 N N . HIS A 1 184 ? -4.600 27.110 205.054 1.00 59.58 184 HIS D N 1
ATOM 1434 C CA . HIS A 1 184 ? -4.525 28.567 205.049 1.00 59.16 184 HIS D CA 1
ATOM 1435 C C . HIS A 1 184 ? -4.811 29.151 206.436 1.00 58.93 184 HIS D C 1
ATOM 1436 O O . HIS A 1 184 ? -4.227 30.164 206.821 1.00 59.29 184 HIS D O 1
ATOM 1443 N N . SER A 1 185 ? -5.702 28.505 207.184 1.00 61.20 185 SER D N 1
ATOM 1444 C CA . SER A 1 185 ? -6.093 28.995 208.506 1.00 63.77 185 SER D CA 1
ATOM 1445 C C . SER A 1 185 ? -5.147 28.500 209.598 1.00 59.88 185 SER D C 1
ATOM 1446 O O . SER A 1 185 ? -5.257 28.902 210.756 1.00 61.54 185 SER D O 1
ATOM 1449 N N . GLY A 1 186 ? -4.222 27.625 209.220 1.00 51.84 186 GLY D N 1
ATOM 1450 C CA . GLY A 1 186 ? -3.226 27.113 210.141 1.00 51.06 186 GLY D CA 1
ATOM 1451 C C . GLY A 1 186 ? -3.727 25.982 211.016 1.00 54.21 186 GLY D C 1
ATOM 1452 O O . GLY A 1 186 ? -3.114 25.655 212.033 1.00 55.76 186 GLY D O 1
ATOM 1453 N N . GLU A 1 187 ? -4.842 25.379 210.620 1.00 56.19 187 GLU D N 1
ATOM 1454 C CA . GLU A 1 187 ? -5.463 24.331 211.420 1.00 60.14 187 GLU D CA 1
ATOM 1455 C C . GLU A 1 187 ? -5.044 22.943 210.953 1.00 58.66 187 GLU D C 1
ATOM 1456 O O . GLU A 1 187 ? -5.187 21.961 211.681 1.00 58.53 187 GLU D O 1
ATOM 1462 N N . LYS A 1 188 ? -4.515 22.860 209.739 1.00 57.51 188 LYS D N 1
ATOM 1463 C CA . LYS A 1 188 ? -4.025 21.590 209.229 1.00 54.65 188 LYS D CA 1
ATOM 1464 C C . LYS A 1 188 ? -2.722 21.752 208.459 1.00 51.86 188 LYS D C 1
ATOM 1465 O O . LYS A 1 188 ? -2.361 22.850 208.041 1.00 51.68 188 LYS D O 1
ATOM 1471 N N . GLN A 1 189 ? -2.015 20.642 208.293 1.00 49.54 189 GLN D N 1
ATOM 1472 C CA . GLN A 1 189 ? -0.871 20.577 207.399 1.00 46.80 189 GLN D CA 1
ATOM 1473 C C . GLN A 1 189 ? -1.058 19.368 206.497 1.00 45.64 189 GLN D C 1
ATOM 1474 O O . GLN A 1 189 ? -1.471 18.298 206.954 1.00 41.09 189 GLN D O 1
ATOM 1480 N N . ILE A 1 190 ? -0.786 19.545 205.210 1.00 41.10 190 ILE D N 1
ATOM 1481 C CA . ILE A 1 190 ? -1.055 18.493 204.241 1.00 40.75 190 ILE D CA 1
ATOM 1482 C C . ILE A 1 190 ? 0.139 18.246 203.334 1.00 38.08 190 ILE D C 1
ATOM 1483 O O . ILE A 1 190 ? 0.741 19.183 202.803 1.00 37.33 190 ILE D O 1
ATOM 1488 N N . GLN A 1 191 ? 0.483 16.974 203.174 1.00 39.63 191 GLN D N 1
ATOM 1489 C CA . GLN A 1 191 ? 1.504 16.569 202.220 1.00 39.52 191 GLN D CA 1
ATOM 1490 C C . GLN A 1 191 ? 0.899 15.666 201.148 1.00 38.01 191 GLN D C 1
ATOM 1491 O O . GLN A 1 191 ? 0.107 14.771 201.452 1.00 34.99 191 GLN D O 1
ATOM 1497 N N . ILE A 1 192 ? 1.259 15.930 199.894 1.00 38.14 192 ILE D N 1
ATOM 1498 C CA . ILE A 1 192 ? 0.893 15.075 198.776 1.00 35.20 192 ILE D CA 1
ATOM 1499 C C . ILE A 1 192 ? 2.113 14.278 198.327 1.00 34.43 192 ILE D C 1
ATOM 1500 O O . ILE A 1 192 ? 3.206 14.830 198.181 1.00 35.93 192 ILE D O 1
ATOM 1505 N N . VAL A 1 193 ? 1.919 12.979 198.120 1.00 34.07 193 VAL D N 1
ATOM 1506 C CA . VAL A 1 193 ? 2.999 12.080 197.733 1.00 35.15 193 VAL D CA 1
ATOM 1507 C C . VAL A 1 193 ? 2.626 11.275 196.497 1.00 36.27 193 VAL D C 1
ATOM 1508 O O . VAL A 1 193 ? 1.631 10.562 196.500 1.00 40.02 193 VAL D O 1
ATOM 1512 N N . ASN A 1 194 ? 3.419 11.386 195.439 1.00 33.60 194 ASN D N 1
ATOM 1513 C CA . ASN A 1 194 ? 3.266 10.513 194.288 1.00 36.92 194 ASN D CA 1
ATOM 1514 C C . ASN A 1 194 ? 4.262 9.363 194.343 1.00 32.45 194 ASN D C 1
ATOM 1515 O O . ASN A 1 194 ? 5.471 9.574 194.442 1.00 35.51 194 ASN D O 1
ATOM 1520 N N . PHE A 1 195 ? 3.740 8.145 194.291 1.00 31.49 195 PHE D N 1
ATOM 1521 C CA . PHE A 1 195 ? 4.559 6.943 194.305 1.00 37.17 195 PHE D CA 1
ATOM 1522 C C . PHE A 1 195 ? 4.413 6.216 192.968 1.00 37.00 195 PHE D C 1
ATOM 1523 O O . PHE A 1 195 ? 3.306 5.888 192.559 1.00 37.63 195 PHE D O 1
ATOM 1531 N N . LYS A 1 196 ? 5.525 5.988 192.277 1.00 36.84 196 LYS D N 1
ATOM 1532 C CA . LYS A 1 196 ? 5.494 5.276 190.999 1.00 37.39 196 LYS D CA 1
ATOM 1533 C C . LYS A 1 196 ? 6.293 3.981 191.050 1.00 40.12 196 LYS D C 1
ATOM 1534 O O . LYS A 1 196 ? 7.432 3.956 191.513 1.00 42.65 196 LYS D O 1
ATOM 1540 N N . GLN A 1 197 ? 5.676 2.906 190.573 1.00 38.54 197 GLN D N 1
ATOM 1541 C CA . GLN A 1 197 ? 6.329 1.621 190.398 1.00 33.24 197 GLN D CA 1
ATOM 1542 C C . GLN A 1 197 ? 6.403 1.308 188.909 1.00 35.54 197 GLN D C 1
ATOM 1543 O O . GLN A 1 197 ? 5.386 1.024 188.272 1.00 36.20 197 GLN D O 1
ATOM 1549 N N . ILE A 1 198 ? 7.612 1.391 188.367 1.00 38.55 198 ILE D N 1
ATOM 1550 C CA . ILE A 1 198 ? 7.877 1.200 186.951 1.00 41.09 198 ILE D CA 1
ATOM 1551 C C . ILE A 1 198 ? 8.237 -0.251 186.680 1.00 43.21 198 ILE D C 1
ATOM 1552 O O . ILE A 1 198 ? 9.261 -0.746 187.161 1.00 47.85 198 ILE D O 1
ATOM 1557 N N . TYR A 1 199 ? 7.381 -0.924 185.920 1.00 38.39 199 TYR D N 1
ATOM 1558 C CA . TYR A 1 199 ? 7.586 -2.313 185.544 1.00 40.09 199 TYR D CA 1
ATOM 1559 C C . TYR A 1 199 ? 8.537 -2.414 184.363 1.00 46.05 199 TYR D C 1
ATOM 1560 O O . TYR A 1 199 ? 9.483 -3.200 184.368 1.00 43.93 199 TYR D O 1
ATOM 1569 N N . TYR A 1 200 ? 8.261 -1.615 183.340 1.00 44.74 200 TYR D N 1
ATOM 1570 C CA . TYR A 1 200 ? 9.053 -1.622 182.120 1.00 46.57 200 TYR D CA 1
ATOM 1571 C C . TYR A 1 200 ? 8.842 -0.314 181.369 1.00 48.65 200 TYR D C 1
ATOM 1572 O O . TYR A 1 200 ? 7.902 0.430 181.651 1.00 42.83 200 TYR D O 1
ATOM 1581 N N . THR A 1 201 ? 9.728 -0.038 180.419 1.00 73.35 201 THR D N 1
ATOM 1582 C CA . THR A 1 201 ? 9.606 1.144 179.579 1.00 74.19 201 THR D CA 1
ATOM 1583 C C . THR A 1 201 ? 9.806 0.789 178.112 1.00 79.53 201 THR D C 1
ATOM 1584 O O . THR A 1 201 ? 10.839 0.240 177.729 1.00 74.89 201 THR D O 1
ATOM 1588 N N . VAL A 1 202 ? 8.801 1.094 177.300 1.00 76.15 202 VAL D N 1
ATOM 1589 C CA . VAL A 1 202 ? 8.915 0.953 175.858 1.00 77.18 202 VAL D CA 1
ATOM 1590 C C . VAL A 1 202 ? 9.418 2.272 175.295 1.00 77.66 202 VAL D C 1
ATOM 1591 O O . VAL A 1 202 ? 8.784 3.310 175.478 1.00 77.98 202 VAL D O 1
ATOM 1595 N N . SER A 1 203 ? 10.565 2.235 174.625 1.00 79.82 203 SER D N 1
ATOM 1596 C CA . SER A 1 203 ? 11.165 3.452 174.096 1.00 79.37 203 SER D CA 1
ATOM 1597 C C . SER A 1 203 ? 11.496 3.346 172.609 1.00 79.92 203 SER D C 1
ATOM 1598 O O . SER A 1 203 ? 11.712 2.252 172.076 1.00 79.43 203 SER D O 1
ATOM 1601 N N . VAL A 1 204 ? 11.519 4.501 171.949 1.00 81.41 204 VAL D N 1
ATOM 1602 C CA . VAL A 1 204 ? 11.882 4.603 170.541 1.00 81.13 204 VAL D CA 1
ATOM 1603 C C . VAL A 1 204 ? 13.292 5.168 170.406 1.00 87.75 204 VAL D C 1
ATOM 1604 O O . VAL A 1 204 ? 13.579 6.260 170.898 1.00 83.46 204 VAL D O 1
ATOM 1608 N N . ASP A 1 205 ? 14.171 4.427 169.741 1.00 90.68 205 ASP D N 1
ATOM 1609 C CA . ASP A 1 205 ? 15.543 4.883 169.548 1.00 95.67 205 ASP D CA 1
ATOM 1610 C C . ASP A 1 205 ? 15.625 5.956 168.467 1.00 97.68 205 ASP D C 1
ATOM 1611 O O . ASP A 1 205 ? 14.634 6.245 167.793 1.00 99.97 205 ASP D O 1
ATOM 1616 N N . ALA A 1 206 ? 16.815 6.532 168.315 1.00 96.86 206 ALA D N 1
ATOM 1617 C CA . ALA A 1 206 ? 17.047 7.689 167.450 1.00 93.93 206 ALA D CA 1
ATOM 1618 C C . ALA A 1 206 ? 16.487 7.538 166.034 1.00 95.38 206 ALA D C 1
ATOM 1619 O O . ALA A 1 206 ? 16.630 6.492 165.396 1.00 95.01 206 ALA D O 1
ATOM 1621 N N . VAL A 1 207 ? 15.844 8.600 165.560 1.00 113.23 207 VAL D N 1
ATOM 1622 C CA . VAL A 1 207 ? 15.308 8.649 164.208 1.00 116.39 207 VAL D CA 1
ATOM 1623 C C . VAL A 1 207 ? 16.298 9.357 163.285 1.00 117.37 207 VAL D C 1
ATOM 1624 O O . VAL A 1 207 ? 16.504 10.566 163.402 1.00 115.46 207 VAL D O 1
ATOM 1628 N N . LYS A 1 208 ? 16.912 8.598 162.379 1.00 116.76 208 LYS D N 1
ATOM 1629 C CA . LYS A 1 208 ? 17.951 9.125 161.494 1.00 117.90 208 LYS D CA 1
ATOM 1630 C C . LYS A 1 208 ? 17.458 10.311 160.669 1.00 119.98 208 LYS D C 1
ATOM 1631 O O . LYS A 1 208 ? 17.983 11.418 160.785 1.00 117.80 208 LYS D O 1
ATOM 1637 N N . ASN A 1 209 ? 16.451 10.075 159.836 1.00 120.22 209 ASN D N 1
ATOM 1638 C CA . ASN A 1 209 ? 15.837 11.150 159.067 1.00 121.13 209 ASN D CA 1
ATOM 1639 C C . ASN A 1 209 ? 14.430 11.449 159.569 1.00 118.81 209 ASN D C 1
ATOM 1640 O O . ASN A 1 209 ? 13.663 10.534 159.854 1.00 118.36 209 ASN D O 1
ATOM 1645 N N . PRO A 1 210 ? 14.091 12.740 159.678 1.00 119.08 210 PRO D N 1
ATOM 1646 C CA . PRO A 1 210 ? 12.749 13.187 160.071 1.00 119.18 210 PRO D CA 1
ATOM 1647 C C . PRO A 1 210 ? 11.647 12.634 159.167 1.00 119.60 210 PRO D C 1
ATOM 1648 O O . PRO A 1 210 ? 10.487 12.592 159.570 1.00 119.35 210 PRO D O 1
ATOM 1652 N N . GLY A 1 211 ? 12.009 12.222 157.957 1.00 120.47 211 GLY D N 1
ATOM 1653 C CA . GLY A 1 211 ? 11.045 11.670 157.025 1.00 122.62 211 GLY D CA 1
ATOM 1654 C C . GLY A 1 211 ? 10.759 10.200 157.265 1.00 120.66 211 GLY D C 1
ATOM 1655 O O . GLY A 1 211 ? 9.713 9.695 156.860 1.00 120.99 211 GLY D O 1
ATOM 1656 N N . ASP A 1 212 ? 11.685 9.519 157.938 1.00 120.91 212 ASP D N 1
ATOM 1657 C CA . ASP A 1 212 ? 11.590 8.077 158.189 1.00 119.31 212 ASP D CA 1
ATOM 1658 C C . ASP A 1 212 ? 10.311 7.673 158.923 1.00 120.09 212 ASP D C 1
ATOM 1659 O O . ASP A 1 212 ? 9.883 6.519 158.865 1.00 121.85 212 ASP D O 1
ATOM 1664 N N . VAL A 1 213 ? 9.712 8.635 159.614 1.00 118.38 213 VAL D N 1
ATOM 1665 C CA . VAL A 1 213 ? 8.518 8.413 160.420 1.00 117.78 213 VAL D CA 1
ATOM 1666 C C . VAL A 1 213 ? 7.282 8.287 159.525 1.00 118.67 213 VAL D C 1
ATOM 1667 O O . VAL A 1 213 ? 6.198 7.909 159.982 1.00 118.35 213 VAL D O 1
ATOM 1671 N N . PHE A 1 214 ? 7.458 8.581 158.241 1.00 119.82 214 PHE D N 1
ATOM 1672 C CA . PHE A 1 214 ? 6.333 8.652 157.319 1.00 120.81 214 PHE D CA 1
ATOM 1673 C C . PHE A 1 214 ? 6.438 7.686 156.142 1.00 121.63 214 PHE D C 1
ATOM 1674 O O . PHE A 1 214 ? 7.529 7.414 155.639 1.00 121.86 214 PHE D O 1
ATOM 1682 N N . GLN A 1 215 ? 5.288 7.177 155.707 1.00 122.12 215 GLN D N 1
ATOM 1683 C CA . GLN A 1 215 ? 5.168 6.543 154.397 1.00 123.21 215 GLN D CA 1
ATOM 1684 C C . GLN A 1 215 ? 5.081 7.639 153.352 1.00 124.39 215 GLN D C 1
ATOM 1685 O O . GLN A 1 215 ? 5.373 8.797 153.636 1.00 124.30 215 GLN D O 1
ATOM 1691 N N . ASP A 1 216 ? 4.663 7.277 152.146 1.00 128.53 216 ASP D N 1
ATOM 1692 C CA . ASP A 1 216 ? 4.268 8.276 151.162 1.00 126.70 216 ASP D CA 1
ATOM 1693 C C . ASP A 1 216 ? 2.910 7.896 150.585 1.00 127.48 216 ASP D C 1
ATOM 1694 O O . ASP A 1 216 ? 2.817 7.037 149.706 1.00 129.79 216 ASP D O 1
ATOM 1699 N N . THR A 1 217 ? 1.859 8.531 151.094 1.00 127.36 217 THR D N 1
ATOM 1700 C CA . THR A 1 217 ? 0.495 8.195 150.700 1.00 128.02 217 THR D CA 1
ATOM 1701 C C . THR A 1 217 ? -0.333 9.419 150.319 1.00 131.78 217 THR D C 1
ATOM 1702 O O . THR A 1 217 ? -0.604 9.652 149.140 1.00 133.65 217 THR D O 1
ATOM 1706 N N . VAL A 1 218 ? -0.735 10.198 151.319 1.00 132.16 218 VAL D N 1
ATOM 1707 C CA . VAL A 1 218 ? -1.660 11.303 151.089 1.00 131.43 218 VAL D CA 1
ATOM 1708 C C . VAL A 1 218 ? -1.310 12.532 151.930 1.00 133.57 218 VAL D C 1
ATOM 1709 O O . VAL A 1 218 ? -0.738 12.417 153.014 1.00 127.07 218 VAL D O 1
ATOM 1713 N N . THR A 1 219 ? -1.646 13.704 151.396 1.00 136.81 219 THR D N 1
ATOM 1714 C CA . THR A 1 219 ? -1.455 14.988 152.069 1.00 133.40 219 THR D CA 1
ATOM 1715 C C . THR A 1 219 ? -0.070 15.125 152.704 1.00 130.86 219 THR D C 1
ATOM 1716 O O . THR A 1 219 ? 0.067 15.418 153.891 1.00 126.84 219 THR D O 1
ATOM 1720 N N . VAL A 1 220 ? 0.951 14.917 151.883 1.00 130.44 220 VAL D N 1
ATOM 1721 C CA . VAL A 1 220 ? 2.322 14.802 152.354 1.00 130.65 220 VAL D CA 1
ATOM 1722 C C . VAL A 1 220 ? 2.907 16.153 152.742 1.00 130.49 220 VAL D C 1
ATOM 1723 O O . VAL A 1 220 ? 3.469 16.306 153.824 1.00 126.35 220 VAL D O 1
ATOM 1727 N N . GLU A 1 221 ? 2.792 17.128 151.848 1.00 128.49 221 GLU D N 1
ATOM 1728 C CA . GLU A 1 221 ? 3.066 18.517 152.200 1.00 132.85 221 GLU D CA 1
ATOM 1729 C C . GLU A 1 221 ? 1.744 19.184 152.517 1.00 128.75 221 GLU D C 1
ATOM 1730 O O . GLU A 1 221 ? 1.686 20.175 153.243 1.00 128.45 221 GLU D O 1
ATOM 1736 N N . ASP A 1 222 ? 0.674 18.602 151.981 1.00 134.35 222 ASP D N 1
ATOM 1737 C CA . ASP A 1 222 ? -0.682 19.079 152.211 1.00 137.90 222 ASP D CA 1
ATOM 1738 C C . ASP A 1 222 ? -1.105 18.782 153.645 1.00 128.36 222 ASP D C 1
ATOM 1739 O O . ASP A 1 222 ? -2.228 19.086 154.038 1.00 128.43 222 ASP D O 1
ATOM 1744 N N . LEU A 1 223 ? -0.188 18.207 154.424 1.00 137.17 223 LEU D N 1
ATOM 1745 C CA . LEU A 1 223 ? -0.398 17.929 155.849 1.00 125.97 223 LEU D CA 1
ATOM 1746 C C . LEU A 1 223 ? -0.729 19.201 156.632 1.00 128.89 223 LEU D C 1
ATOM 1747 O O . LEU A 1 223 ? -1.105 19.145 157.806 1.00 127.94 223 LEU D O 1
ATOM 1752 N N . LYS A 1 224 ? -0.616 20.349 155.968 1.00 126.72 224 LYS D N 1
ATOM 1753 C CA . LYS A 1 224 ? -1.117 21.607 156.505 1.00 126.84 224 LYS D CA 1
ATOM 1754 C C . LYS A 1 224 ? -2.645 21.591 156.598 1.00 127.17 224 LYS D C 1
ATOM 1755 O O . LYS A 1 224 ? -3.263 22.633 156.811 1.00 128.11 224 LYS D O 1
ATOM 1761 N N . GLN A 1 225 ? -3.230 20.405 156.412 1.00 127.09 225 GLN D N 1
ATOM 1762 C CA . GLN A 1 225 ? -4.657 20.136 156.583 1.00 129.09 225 GLN D CA 1
ATOM 1763 C C . GLN A 1 225 ? -5.261 20.962 157.703 1.00 130.63 225 GLN D C 1
ATOM 1764 O O . GLN A 1 225 ? -5.954 21.949 157.457 1.00 127.60 225 GLN D O 1
ATOM 1770 N N . ARG A 1 226 ? -4.980 20.556 158.936 1.00 125.52 226 ARG D N 1
ATOM 1771 C CA . ARG A 1 226 ? -5.463 21.283 160.102 1.00 130.57 226 ARG D CA 1
ATOM 1772 C C . ARG A 1 226 ? -4.340 21.646 161.069 1.00 123.94 226 ARG D C 1
ATOM 1773 O O . ARG A 1 226 ? -3.919 20.832 161.890 1.00 127.01 226 ARG D O 1
ATOM 1781 N N . GLY A 1 227 ? -3.853 22.876 160.939 1.00 104.01 227 GLY D N 1
ATOM 1782 C CA . GLY A 1 227 ? -2.948 23.478 161.900 1.00 102.47 227 GLY D CA 1
ATOM 1783 C C . GLY A 1 227 ? -1.652 22.755 162.208 1.00 110.87 227 GLY D C 1
ATOM 1784 O O . GLY A 1 227 ? -1.309 22.576 163.377 1.00 109.66 227 GLY D O 1
ATOM 1785 N N . ILE A 1 228 ? -0.928 22.333 161.176 1.00 101.46 228 ILE D N 1
ATOM 1786 C CA . ILE A 1 228 ? 0.413 21.799 161.387 1.00 100.15 228 ILE D CA 1
ATOM 1787 C C . ILE A 1 228 ? 1.426 22.708 160.710 1.00 104.77 228 ILE D C 1
ATOM 1788 O O . ILE A 1 228 ? 1.725 22.565 159.523 1.00 106.71 228 ILE D O 1
ATOM 1793 N N . SER A 1 229 ? 1.942 23.655 161.483 1.00 101.90 229 SER D N 1
ATOM 1794 C CA . SER A 1 229 ? 2.829 24.687 160.967 1.00 99.87 229 SER D CA 1
ATOM 1795 C C . SER A 1 229 ? 4.046 24.849 161.863 1.00 104.38 229 SER D C 1
ATOM 1796 O O . SER A 1 229 ? 4.210 24.118 162.844 1.00 96.86 229 SER D O 1
ATOM 1799 N N . ALA A 1 230 ? 4.891 25.821 161.537 1.00 98.33 230 ALA D N 1
ATOM 1800 C CA . ALA A 1 230 ? 6.023 26.157 162.390 1.00 99.53 230 ALA D CA 1
ATOM 1801 C C . ALA A 1 230 ? 5.546 26.882 163.652 1.00 102.30 230 ALA D C 1
ATOM 1802 O O . ALA A 1 230 ? 6.345 27.224 164.527 1.00 106.41 230 ALA D O 1
ATOM 1804 N N . GLU A 1 231 ? 4.236 27.112 163.728 1.00 100.82 231 GLU D N 1
ATOM 1805 C CA . GLU A 1 231 ? 3.603 27.716 164.896 1.00 103.35 231 GLU D CA 1
ATOM 1806 C C . GLU A 1 231 ? 2.843 26.669 165.700 1.00 103.19 231 GLU D C 1
ATOM 1807 O O . GLU A 1 231 ? 2.698 26.792 166.913 1.00 94.56 231 GLU D O 1
ATOM 1813 N N . ARG A 1 232 ? 2.347 25.649 165.005 1.00 96.27 232 ARG D N 1
ATOM 1814 C CA . ARG A 1 232 ? 1.590 24.565 165.626 1.00 95.82 232 ARG D CA 1
ATOM 1815 C C . ARG A 1 232 ? 2.137 23.207 165.204 1.00 95.48 232 ARG D C 1
ATOM 1816 O O . ARG A 1 232 ? 1.446 22.434 164.542 1.00 96.36 232 ARG D O 1
ATOM 1824 N N . PRO A 1 233 ? 3.385 22.910 165.587 1.00 94.24 233 PRO D N 1
ATOM 1825 C CA . PRO A 1 233 ? 4.090 21.742 165.048 1.00 94.01 233 PRO D CA 1
ATOM 1826 C C . PRO A 1 233 ? 3.768 20.410 165.747 1.00 93.14 233 PRO D C 1
ATOM 1827 O O . PRO A 1 233 ? 2.962 20.374 166.677 1.00 92.71 233 PRO D O 1
ATOM 1831 N N . LEU A 1 234 ? 4.408 19.337 165.284 1.00 92.93 234 LEU D N 1
ATOM 1832 C CA . LEU A 1 234 ? 4.143 17.978 165.763 1.00 92.25 234 LEU D CA 1
ATOM 1833 C C . LEU A 1 234 ? 5.228 17.473 166.710 1.00 94.87 234 LEU D C 1
ATOM 1834 O O . LEU A 1 234 ? 6.382 17.869 166.600 1.00 90.17 234 LEU D O 1
ATOM 1839 N N . VAL A 1 235 ? 4.844 16.593 167.633 1.00 89.69 235 VAL D N 1
ATOM 1840 C CA . VAL A 1 235 ? 5.780 15.887 168.496 1.00 88.19 235 VAL D CA 1
ATOM 1841 C C . VAL A 1 235 ? 5.436 14.399 168.433 1.00 88.06 235 VAL D C 1
ATOM 1842 O O . VAL A 1 235 ? 4.316 14.054 168.085 1.00 88.91 235 VAL D O 1
ATOM 1846 N N . TYR A 1 236 ? 6.380 13.515 168.740 1.00 87.07 236 TYR D N 1
ATOM 1847 C CA . TYR A 1 236 ? 6.028 12.100 168.893 1.00 90.32 236 TYR D CA 1
ATOM 1848 C C . TYR A 1 236 ? 6.343 11.652 170.320 1.00 88.01 236 TYR D C 1
ATOM 1849 O O . TYR A 1 236 ? 7.129 12.290 171.016 1.00 86.58 236 TYR D O 1
ATOM 1858 N N . ILE A 1 237 ? 5.715 10.572 170.767 1.00 84.89 237 ILE D N 1
ATOM 1859 C CA . ILE A 1 237 ? 5.966 10.065 172.114 1.00 83.47 237 ILE D CA 1
ATOM 1860 C C . ILE A 1 237 ? 7.213 9.184 172.125 1.00 82.65 237 ILE D C 1
ATOM 1861 O O . ILE A 1 237 ? 7.192 8.052 171.637 1.00 82.83 237 ILE D O 1
ATOM 1866 N N . SER A 1 238 ? 8.297 9.719 172.681 1.00 81.79 238 SER D N 1
ATOM 1867 C CA . SER A 1 238 ? 9.594 9.045 172.689 1.00 81.07 238 SER D CA 1
ATOM 1868 C C . SER A 1 238 ? 9.588 7.788 173.549 1.00 80.09 238 SER D C 1
ATOM 1869 O O . SER A 1 238 ? 10.249 6.801 173.226 1.00 79.88 238 SER D O 1
ATOM 1872 N N . SER A 1 239 ? 8.851 7.825 174.651 1.00 79.52 239 SER D N 1
ATOM 1873 C CA . SER A 1 239 ? 8.816 6.663 175.533 1.00 78.60 239 SER D CA 1
ATOM 1874 C C . SER A 1 239 ? 7.583 6.657 176.419 1.00 79.90 239 SER D C 1
ATOM 1875 O O . SER A 1 239 ? 6.982 7.696 176.666 1.00 78.78 239 SER D O 1
ATOM 1878 N N . VAL A 1 240 ? 7.200 5.475 176.887 1.00 78.03 240 VAL D N 1
ATOM 1879 C CA . VAL A 1 240 ? 6.104 5.362 177.838 1.00 77.81 240 VAL D CA 1
ATOM 1880 C C . VAL A 1 240 ? 6.479 4.392 178.951 1.00 78.74 240 VAL D C 1
ATOM 1881 O O . VAL A 1 240 ? 6.786 3.230 178.694 1.00 76.42 240 VAL D O 1
ATOM 1885 N N . ALA A 1 241 ? 6.472 4.894 180.182 1.00 75.88 241 ALA D N 1
ATOM 1886 C CA . ALA A 1 241 ? 6.680 4.075 181.364 1.00 74.82 241 ALA D CA 1
ATOM 1887 C C . ALA A 1 241 ? 5.357 3.483 181.823 1.00 75.01 241 ALA D C 1
ATOM 1888 O O . ALA A 1 241 ? 4.365 4.213 182.012 1.00 75.54 241 ALA D O 1
ATOM 1890 N N . TYR A 1 242 ? 5.372 2.160 181.998 1.00 41.38 242 TYR D N 1
ATOM 1891 C CA . TYR A 1 242 ? 4.220 1.365 182.421 1.00 41.23 242 TYR D CA 1
ATOM 1892 C C . TYR A 1 242 ? 4.428 0.812 183.826 1.00 45.98 242 TYR D C 1
ATOM 1893 O O . TYR A 1 242 ? 5.553 0.500 184.219 1.00 43.84 242 TYR D O 1
ATOM 1902 N N . GLY A 1 243 ? 3.340 0.678 184.575 1.00 44.71 243 GLY D N 1
ATOM 1903 C CA . GLY A 1 243 ? 3.410 0.122 185.910 1.00 39.84 243 GLY D CA 1
ATOM 1904 C C . GLY A 1 243 ? 2.204 0.502 186.739 1.00 39.47 243 GLY D C 1
ATOM 1905 O O . GLY A 1 243 ? 1.062 0.305 186.328 1.00 41.01 243 GLY D O 1
ATOM 1906 N N . ARG A 1 244 ? 2.469 1.067 187.909 1.00 37.89 244 ARG D N 1
ATOM 1907 C CA . ARG A 1 244 ? 1.421 1.380 188.873 1.00 38.81 244 ARG D CA 1
ATOM 1908 C C . ARG A 1 244 ? 1.786 2.674 189.572 1.00 37.16 244 ARG D C 1
ATOM 1909 O O . ARG A 1 244 ? 2.954 2.920 189.824 1.00 37.40 244 ARG D O 1
ATOM 1917 N N . GLN A 1 245 ? 0.815 3.525 189.872 1.00 39.07 245 GLN D N 1
ATOM 1918 C CA . GLN A 1 245 ? 1.152 4.706 190.660 1.00 39.79 245 GLN D CA 1
ATOM 1919 C C . GLN A 1 245 ? 0.037 5.113 191.604 1.00 39.35 245 GLN D C 1
ATOM 1920 O O . GLN A 1 245 ? -1.141 4.866 191.351 1.00 40.65 245 GLN D O 1
ATOM 1926 N N . VAL A 1 246 ? 0.438 5.725 192.712 1.00 40.01 246 VAL D N 1
ATOM 1927 C CA . VAL A 1 246 ? -0.474 6.122 193.769 1.00 37.27 246 VAL D CA 1
ATOM 1928 C C . VAL A 1 246 ? -0.277 7.589 194.104 1.00 35.90 246 VAL D C 1
ATOM 1929 O O . VAL A 1 246 ? 0.850 8.039 194.296 1.00 37.62 246 VAL D O 1
ATOM 1933 N N . TYR A 1 247 ? -1.372 8.340 194.160 1.00 39.71 247 TYR D N 1
ATOM 1934 C CA . TYR A 1 247 ? -1.324 9.666 194.763 1.00 40.61 247 TYR D CA 1
ATOM 1935 C C . TYR A 1 247 ? -1.868 9.586 196.186 1.00 42.08 247 TYR D C 1
ATOM 1936 O O . TYR A 1 247 ? -2.966 9.092 196.413 1.00 42.71 247 TYR D O 1
ATOM 1945 N N . LEU A 1 248 ? -1.089 10.075 197.140 1.00 41.01 248 LEU D N 1
ATOM 1946 C CA . LEU A 1 248 ? -1.389 9.908 198.551 1.00 44.20 248 LEU D CA 1
ATOM 1947 C C . LEU A 1 248 ? -1.490 11.253 199.256 1.00 44.15 248 LEU D C 1
ATOM 1948 O O . LEU A 1 248 ? -0.541 12.028 199.266 1.00 46.07 248 LEU D O 1
ATOM 1953 N N . LYS A 1 249 ? -2.652 11.527 199.834 1.00 41.28 249 LYS D N 1
ATOM 1954 C CA . LYS A 1 249 ? -2.818 12.676 200.710 1.00 38.45 249 LYS D CA 1
ATOM 1955 C C . LYS A 1 249 ? -2.653 12.278 202.163 1.00 39.07 249 LYS D C 1
ATOM 1956 O O . LYS A 1 249 ? -3.372 11.400 202.670 1.00 40.44 249 LYS D O 1
ATOM 1962 N N . LEU A 1 250 ? -1.698 12.935 202.815 1.00 38.10 250 LEU D N 1
ATOM 1963 C CA . LEU A 1 250 ? -1.502 12.845 204.252 1.00 43.67 250 LEU D CA 1
ATOM 1964 C C . LEU A 1 250 ? -1.921 14.172 204.879 1.00 47.05 250 LEU D C 1
ATOM 1965 O O . LEU A 1 250 ? -1.304 15.208 204.626 1.00 44.08 250 LEU D O 1
ATOM 1970 N N . GLU A 1 251 ? -2.976 14.145 205.687 1.00 47.20 251 GLU D N 1
ATOM 1971 C CA . GLU A 1 251 ? -3.556 15.384 206.199 1.00 50.05 251 GLU D CA 1
ATOM 1972 C C . GLU A 1 251 ? -3.686 15.373 207.719 1.00 49.35 251 GLU D C 1
ATOM 1973 O O . GLU A 1 251 ? -4.506 14.641 208.270 1.00 51.42 251 GLU D O 1
ATOM 1979 N N . THR A 1 252 ? -2.886 16.184 208.405 1.00 47.88 252 THR D N 1
ATOM 1980 C CA . THR A 1 252 ? -2.929 16.177 209.866 1.00 49.00 252 THR D CA 1
ATOM 1981 C C . THR A 1 252 ? -3.444 17.488 210.448 1.00 52.41 252 THR D C 1
ATOM 1982 O O . THR A 1 252 ? -3.327 18.549 209.830 1.00 51.14 252 THR D O 1
ATOM 1986 N N . THR A 1 253 ? -4.023 17.393 211.641 1.00 57.22 253 THR D N 1
ATOM 1987 C CA . THR A 1 253 ? -4.524 18.556 212.364 1.00 57.97 253 THR D CA 1
ATOM 1988 C C . THR A 1 253 ? -3.465 19.101 213.314 1.00 58.06 253 THR D C 1
ATOM 1989 O O . THR A 1 253 ? -3.686 20.096 214.002 1.00 59.42 253 THR D O 1
ATOM 1993 N N . SER A 1 254 ? -2.313 18.441 213.346 1.00 58.05 254 SER D N 1
ATOM 1994 C CA . SER A 1 254 ? -1.202 18.884 214.175 1.00 55.91 254 SER D CA 1
ATOM 1995 C C . SER A 1 254 ? -0.625 20.210 213.687 1.00 53.98 254 SER D C 1
ATOM 1996 O O . SER A 1 254 ? -0.593 20.486 212.484 1.00 50.63 254 SER D O 1
ATOM 1999 N N . LYS A 1 255 ? -0.164 21.026 214.630 1.00 52.37 255 LYS D N 1
ATOM 2000 C CA . LYS A 1 255 ? 0.480 22.292 214.307 1.00 55.31 255 LYS D CA 1
ATOM 2001 C C . LYS A 1 255 ? 1.986 22.181 214.530 1.00 57.80 255 LYS D C 1
ATOM 2002 O O . LYS A 1 255 ? 2.715 23.169 214.450 1.00 59.85 255 LYS D O 1
ATOM 2008 N N . SER A 1 256 ? 2.443 20.962 214.803 1.00 61.36 256 SER D N 1
ATOM 2009 C CA . SER A 1 256 ? 3.837 20.713 215.156 1.00 63.51 256 SER D CA 1
ATOM 2010 C C . SER A 1 256 ? 4.791 20.944 213.995 1.00 57.89 256 SER D C 1
ATOM 2011 O O . SER A 1 256 ? 4.391 20.908 212.834 1.00 55.66 256 SER D O 1
ATOM 2014 N N . ASP A 1 257 ? 6.061 21.170 214.317 1.00 61.69 257 ASP D N 1
ATOM 2015 C CA . ASP A 1 257 ? 7.092 21.329 213.297 1.00 64.54 257 ASP D CA 1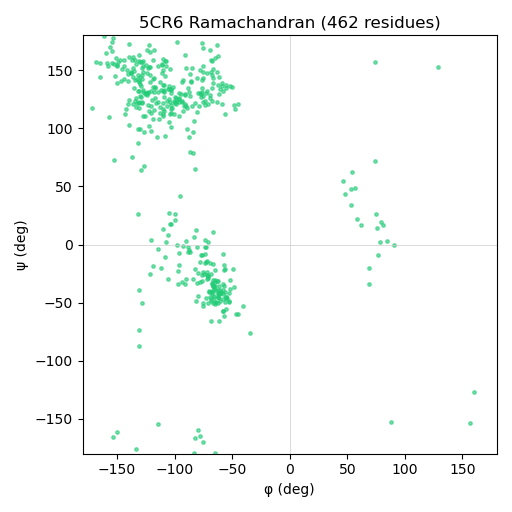
ATOM 2016 C C . ASP A 1 257 ? 7.726 19.985 212.939 1.00 61.97 257 ASP D C 1
ATOM 2017 O O . ASP A 1 257 ? 8.654 19.923 212.133 1.00 60.68 257 ASP D O 1
ATOM 2022 N N . GLU A 1 258 ? 7.213 18.916 213.540 1.00 64.48 258 GLU D N 1
ATOM 2023 C CA . GLU A 1 258 ? 7.724 17.568 213.303 1.00 67.08 258 GLU D CA 1
ATOM 2024 C C . GLU A 1 258 ? 6.811 16.769 212.376 1.00 61.41 258 GLU D C 1
ATOM 2025 O O . GLU A 1 258 ? 6.891 15.542 212.318 1.00 60.27 258 GLU D O 1
ATOM 2031 N N . VAL A 1 259 ? 5.940 17.467 211.657 1.00 55.70 259 VAL D N 1
ATOM 2032 C CA . VAL A 1 259 ? 4.975 16.806 210.784 1.00 53.25 259 VAL D CA 1
ATOM 2033 C C . VAL A 1 259 ? 5.655 16.101 209.611 1.00 51.09 259 VAL D C 1
ATOM 2034 O O . VAL A 1 259 ? 5.396 14.922 209.356 1.00 48.15 259 VAL D O 1
ATOM 2038 N N . GLU A 1 260 ? 6.528 16.820 208.909 1.00 55.67 260 GLU D N 1
ATOM 2039 C CA . GLU A 1 260 ? 7.227 16.260 207.752 1.00 56.56 260 GLU D CA 1
ATOM 2040 C C . GLU A 1 260 ? 8.066 15.040 208.121 1.00 54.22 260 GLU D C 1
ATOM 2041 O O . GLU A 1 260 ? 8.099 14.055 207.383 1.00 55.27 260 GLU D O 1
ATOM 2047 N N . ALA A 1 261 ? 8.746 15.119 209.261 1.00 58.02 261 ALA D N 1
ATOM 2048 C CA . ALA A 1 261 ? 9.568 14.018 209.745 1.00 59.44 261 ALA D CA 1
ATOM 2049 C C . ALA A 1 261 ? 8.716 12.782 209.996 1.00 60.02 261 ALA D C 1
ATOM 2050 O O . ALA A 1 261 ? 9.104 11.666 209.652 1.00 56.03 261 ALA D O 1
ATOM 2052 N N . ALA A 1 262 ? 7.544 12.995 210.584 1.00 48.03 262 ALA D N 1
ATOM 2053 C CA . ALA A 1 262 ? 6.625 11.906 210.887 1.00 54.41 262 ALA D CA 1
ATOM 2054 C C . ALA A 1 262 ? 6.068 11.285 209.610 1.00 48.24 262 ALA D C 1
ATOM 2055 O O . ALA A 1 262 ? 5.926 10.063 209.514 1.00 48.33 262 ALA D O 1
ATOM 2057 N N . PHE A 1 263 ? 5.749 12.132 208.637 1.00 43.89 263 PHE D N 1
ATOM 2058 C CA . PHE A 1 263 ? 5.246 11.655 207.357 1.00 48.12 263 PHE D CA 1
ATOM 2059 C C . PHE A 1 263 ? 6.314 10.823 206.659 1.00 49.77 263 PHE D C 1
ATOM 2060 O O . PHE A 1 263 ? 6.014 9.789 206.062 1.00 48.06 263 PHE D O 1
ATOM 2068 N N . GLU A 1 264 ? 7.560 11.278 206.750 1.00 51.32 264 GLU D N 1
ATOM 2069 C CA . GLU A 1 264 ? 8.681 10.576 206.139 1.00 52.53 264 GLU D CA 1
ATOM 2070 C C . GLU A 1 264 ? 8.893 9.225 206.801 1.00 52.63 264 GLU D C 1
ATOM 2071 O O . GLU A 1 264 ? 9.104 8.220 206.124 1.00 54.31 264 GLU D O 1
ATOM 2077 N N . ALA A 1 265 ? 8.832 9.210 208.127 1.00 51.05 265 ALA D N 1
ATOM 2078 C CA . ALA A 1 265 ? 8.962 7.972 208.885 1.00 53.16 265 ALA D CA 1
ATOM 2079 C C . ALA A 1 265 ? 7.841 7.006 208.524 1.00 54.87 265 ALA D C 1
ATOM 2080 O O . ALA A 1 265 ? 8.044 5.794 208.479 1.00 59.90 265 ALA D O 1
ATOM 2082 N N . LEU A 1 266 ? 6.660 7.551 208.260 1.00 53.21 266 LEU D N 1
ATOM 2083 C CA . LEU A 1 266 ? 5.521 6.735 207.868 1.00 53.73 266 LEU D CA 1
ATOM 2084 C C . LEU A 1 266 ? 5.706 6.119 206.483 1.00 54.86 266 LEU D C 1
ATOM 2085 O O . LEU A 1 266 ? 5.484 4.922 206.303 1.00 58.55 266 LEU D O 1
ATOM 2090 N N . ILE A 1 267 ? 6.096 6.937 205.508 1.00 56.47 267 ILE D N 1
ATOM 2091 C CA . ILE A 1 267 ? 6.271 6.462 204.137 1.00 56.73 267 ILE D CA 1
ATOM 2092 C C . ILE A 1 267 ? 7.295 5.330 204.090 1.00 62.59 267 ILE D C 1
ATOM 2093 O O . ILE A 1 267 ? 7.171 4.394 203.297 1.00 65.41 267 ILE D O 1
ATOM 2098 N N . LYS A 1 268 ? 8.292 5.405 204.965 1.00 65.24 268 LYS D N 1
ATOM 2099 C CA . LYS A 1 268 ? 9.300 4.357 205.061 1.00 67.36 268 LYS D CA 1
ATOM 2100 C C . LYS A 1 268 ? 8.791 3.207 205.925 1.00 69.12 268 LYS D C 1
ATOM 2101 O O . LYS A 1 268 ? 7.602 3.129 206.229 1.00 63.36 268 LYS D O 1
ATOM 2107 N N . GLY A 1 269 ? 9.687 2.312 206.321 1.00 74.20 269 GLY D N 1
ATOM 2108 C CA . GLY A 1 269 ? 9.284 1.132 207.065 1.00 79.46 269 GLY D CA 1
ATOM 2109 C C . GLY A 1 269 ? 9.219 1.335 208.566 1.00 84.04 269 GLY D C 1
ATOM 2110 O O . GLY A 1 269 ? 8.800 0.438 209.299 1.00 86.21 269 GLY D O 1
ATOM 2111 N N . VAL A 1 270 ? 9.621 2.518 209.020 1.00 83.65 270 VAL D N 1
ATOM 2112 C CA . VAL A 1 270 ? 9.767 2.793 210.449 1.00 85.74 270 VAL D CA 1
ATOM 2113 C C . VAL A 1 270 ? 8.455 2.695 211.224 1.00 89.29 270 VAL D C 1
ATOM 2114 O O . VAL A 1 270 ? 7.487 3.389 210.916 1.00 85.68 270 VAL D O 1
ATOM 2118 N N . LYS A 1 271 ? 8.434 1.829 212.232 1.00 91.05 271 LYS D N 1
ATOM 2119 C CA . LYS A 1 271 ? 7.310 1.766 213.157 1.00 92.01 271 LYS D CA 1
ATOM 2120 C C . LYS A 1 271 ? 7.534 2.753 214.295 1.00 92.52 271 LYS D C 1
ATOM 2121 O O . LYS A 1 271 ? 8.609 2.792 214.893 1.00 94.45 271 LYS D O 1
ATOM 2127 N N . VAL A 1 272 ? 6.515 3.553 214.583 1.00 88.58 272 VAL D N 1
ATOM 2128 C CA . VAL A 1 272 ? 6.641 4.626 215.558 1.00 85.92 272 VAL D CA 1
ATOM 2129 C C . VAL A 1 272 ? 6.140 4.196 216.932 1.00 90.50 272 VAL D C 1
ATOM 2130 O O . VAL A 1 272 ? 5.007 3.737 217.082 1.00 90.55 272 VAL D O 1
ATOM 2134 N N . ALA A 1 273 ? 7.005 4.339 217.931 1.00 94.04 273 ALA D N 1
ATOM 2135 C CA . ALA A 1 273 ? 6.658 3.986 219.303 1.00 98.94 273 ALA D CA 1
ATOM 2136 C C . ALA A 1 273 ? 5.610 4.947 219.863 1.00 97.50 273 ALA D C 1
ATOM 2137 O O . ALA A 1 273 ? 5.572 6.115 219.481 1.00 92.75 273 ALA D O 1
ATOM 2139 N N . PRO A 1 274 ? 4.742 4.454 220.763 1.00 102.22 274 PRO D N 1
ATOM 2140 C CA . PRO A 1 274 ? 3.730 5.301 221.409 1.00 101.02 274 PRO D CA 1
ATOM 2141 C C . PRO A 1 274 ? 4.351 6.401 222.268 1.00 98.92 274 PRO D C 1
ATOM 2142 O O . PRO A 1 274 ? 5.566 6.402 222.469 1.00 99.52 274 PRO D O 1
ATOM 2146 N N . GLN A 1 275 ? 3.522 7.321 222.759 1.00 99.75 275 GLN D N 1
ATOM 2147 C CA . GLN A 1 275 ? 3.965 8.402 223.645 1.00 102.86 275 GLN D CA 1
ATOM 2148 C C . GLN A 1 275 ? 5.040 9.279 223.002 1.00 96.91 275 GLN D C 1
ATOM 2149 O O . GLN A 1 275 ? 5.806 9.952 223.691 1.00 97.96 275 GLN D O 1
ATOM 2155 N N . THR A 1 276 ? 5.082 9.262 221.674 1.00 94.27 276 THR D N 1
ATOM 2156 C CA . THR A 1 276 ? 5.999 10.090 220.904 1.00 90.56 276 THR D CA 1
ATOM 2157 C C . THR A 1 276 ? 5.171 11.163 220.203 1.00 88.33 276 THR D C 1
ATOM 2158 O O . THR A 1 276 ? 3.957 11.012 220.062 1.00 86.72 276 THR D O 1
ATOM 2162 N N . GLU A 1 277 ? 5.809 12.252 219.788 1.00 87.29 277 GLU D N 1
ATOM 2163 C CA . GLU A 1 277 ? 5.110 13.291 219.042 1.00 82.64 277 GLU D CA 1
ATOM 2164 C C . GLU A 1 277 ? 4.710 12.768 217.665 1.00 75.98 277 GLU D C 1
ATOM 2165 O O . GLU A 1 277 ? 3.604 13.033 217.184 1.00 73.95 277 GLU D O 1
ATOM 2171 N N . TRP A 1 278 ? 5.619 12.021 217.043 1.00 69.86 278 TRP D N 1
ATOM 2172 C CA . TRP A 1 278 ? 5.341 11.379 215.761 1.00 66.22 278 TRP D CA 1
ATOM 2173 C C . TRP A 1 278 ? 4.090 10.517 215.855 1.00 67.18 278 TRP D C 1
ATOM 2174 O O . TRP A 1 278 ? 3.224 10.569 214.983 1.00 64.93 278 TRP D O 1
ATOM 2185 N N . LYS A 1 279 ? 3.999 9.730 216.926 1.00 73.34 279 LYS D N 1
ATOM 2186 C CA . LYS A 1 279 ? 2.861 8.842 217.122 1.00 75.08 279 LYS D CA 1
ATOM 2187 C C . LYS A 1 279 ? 1.557 9.628 217.201 1.00 71.52 279 LYS D C 1
ATOM 2188 O O . LYS A 1 279 ? 0.534 9.199 216.671 1.00 71.15 279 LYS D O 1
ATOM 2194 N N . GLN A 1 280 ? 1.601 10.781 217.860 1.00 74.54 280 GLN D N 1
ATOM 2195 C CA . GLN A 1 280 ? 0.413 11.612 218.014 1.00 77.07 280 GLN D CA 1
ATOM 2196 C C . GLN A 1 280 ? 0.008 12.243 216.688 1.00 69.18 280 GLN D C 1
ATOM 2197 O O . GLN A 1 280 ? -1.178 12.322 216.365 1.00 70.63 280 GLN D O 1
ATOM 2203 N N . ILE A 1 281 ? 0.998 12.701 215.928 1.00 61.61 281 ILE D N 1
ATOM 2204 C CA . ILE A 1 281 ? 0.735 13.288 214.619 1.00 56.60 281 ILE D CA 1
ATOM 2205 C C . ILE A 1 281 ? 0.109 12.261 213.688 1.00 57.33 281 ILE D C 1
ATOM 2206 O O . ILE A 1 281 ? -0.867 12.550 212.992 1.00 57.54 281 ILE D O 1
ATOM 2211 N N . LEU A 1 282 ? 0.672 11.057 213.680 1.00 58.39 282 LEU D N 1
ATOM 2212 C CA . LEU A 1 282 ? 0.178 10.002 212.802 1.00 55.73 282 LEU D CA 1
ATOM 2213 C C . LEU A 1 282 ? -1.178 9.485 213.275 1.00 61.47 282 LEU D C 1
ATOM 2214 O O . LEU A 1 282 ? -1.972 8.997 212.471 1.00 62.85 282 LEU D O 1
ATOM 2219 N N . ASP A 1 283 ? -1.441 9.594 214.576 1.00 67.42 283 ASP D N 1
ATOM 2220 C CA . ASP A 1 283 ? -2.764 9.277 215.114 1.00 72.92 283 ASP D CA 1
ATOM 2221 C C . ASP A 1 283 ? -3.796 10.281 214.605 1.00 73.25 283 ASP D C 1
ATOM 2222 O O . ASP A 1 283 ? -4.953 9.932 214.366 1.00 76.22 283 ASP D O 1
ATOM 2227 N N . ASN A 1 284 ? -3.366 11.529 214.441 1.00 69.48 284 ASN D N 1
ATOM 2228 C CA . ASN A 1 284 ? -4.252 12.593 213.987 1.00 68.49 284 ASN D CA 1
ATOM 2229 C C . ASN A 1 284 ? -4.094 12.886 212.500 1.00 64.66 284 ASN D C 1
ATOM 2230 O O . ASN A 1 284 ? -4.361 14.000 212.046 1.00 64.25 284 ASN D O 1
ATOM 2235 N N . THR A 1 285 ? -3.660 11.885 211.742 1.00 60.95 285 THR D N 1
ATOM 2236 C CA . THR A 1 285 ? -3.520 12.040 210.299 1.00 58.72 285 THR D CA 1
ATOM 2237 C C . THR A 1 285 ? -4.574 11.235 209.549 1.00 64.11 285 THR D C 1
ATOM 2238 O O . THR A 1 285 ? -4.735 10.035 209.774 1.00 70.13 285 THR D O 1
ATOM 2242 N N . GLU A 1 286 ? -5.300 11.912 208.668 1.00 60.66 286 GLU D N 1
ATOM 2243 C CA . GLU A 1 286 ? -6.218 11.252 207.755 1.00 64.18 286 GLU D CA 1
ATOM 2244 C C . GLU A 1 286 ? -5.507 10.973 206.435 1.00 58.96 286 GLU D C 1
ATOM 2245 O O . GLU A 1 286 ? -4.737 11.804 205.940 1.00 55.91 286 GLU D O 1
ATOM 2251 N N . VAL A 1 287 ? -5.767 9.796 205.878 1.00 55.50 287 VAL D N 1
ATOM 2252 C CA . VAL A 1 287 ? -5.108 9.354 204.657 1.00 52.52 287 VAL D CA 1
ATOM 2253 C C . VAL A 1 287 ? -6.111 9.152 203.530 1.00 53.27 287 VAL D C 1
ATOM 2254 O O . VAL A 1 287 ? -7.101 8.433 203.691 1.00 55.48 287 VAL D O 1
ATOM 2258 N N . LYS A 1 288 ? -5.866 9.792 202.391 1.00 51.77 288 LYS D N 1
ATOM 2259 C CA . LYS A 1 288 ? -6.661 9.500 201.200 1.00 54.08 288 LYS D CA 1
ATOM 2260 C C . LYS A 1 288 ? -5.731 9.078 200.078 1.00 50.80 288 LYS D C 1
ATOM 2261 O O . LYS A 1 288 ? -4.578 9.476 200.064 1.00 46.12 288 LYS D O 1
ATOM 2267 N N . ALA A 1 289 ? -6.209 8.260 199.147 1.00 52.62 289 ALA D N 1
ATOM 2268 C CA . ALA A 1 289 ? -5.327 7.778 198.089 1.00 48.38 289 ALA D CA 1
ATOM 2269 C C . ALA A 1 289 ? -6.045 7.449 196.783 1.00 51.36 289 ALA D C 1
ATOM 2270 O O . ALA A 1 289 ? -7.173 6.961 196.779 1.00 55.32 289 ALA D O 1
ATOM 2272 N N . VAL A 1 290 ? -5.360 7.721 195.677 1.00 50.80 290 VAL D N 1
ATOM 2273 C CA . VAL A 1 290 ? -5.832 7.392 194.339 1.00 50.97 290 VAL D CA 1
ATOM 2274 C C . VAL A 1 290 ? -4.874 6.404 193.679 1.00 45.76 290 VAL D C 1
ATOM 2275 O O . VAL A 1 290 ? -3.710 6.730 193.428 1.00 41.23 290 VAL D O 1
ATOM 2279 N N . ILE A 1 291 ? -5.364 5.198 193.407 1.00 46.04 291 ILE D N 1
ATOM 2280 C CA . ILE A 1 291 ? -4.529 4.155 192.824 1.00 47.14 291 ILE D CA 1
ATOM 2281 C C . ILE A 1 291 ? -4.811 3.975 191.338 1.00 52.12 291 ILE D C 1
ATOM 2282 O O . ILE A 1 291 ? -5.973 3.916 190.924 1.00 57.17 291 ILE D O 1
ATOM 2287 N N . LEU A 1 292 ? -3.741 3.891 190.549 1.00 55.82 292 LEU D N 1
ATOM 2288 C CA . LEU A 1 292 ? -3.824 3.578 189.124 1.00 59.66 292 LEU D CA 1
ATOM 2289 C C . LEU A 1 292 ? -2.911 2.410 188.756 1.00 57.07 292 LEU D C 1
ATOM 2290 O O . LEU A 1 292 ? -1.743 2.377 189.144 1.00 47.29 292 LEU D O 1
ATOM 2295 N N . GLY A 1 293 ? -3.443 1.460 187.995 1.00 66.89 293 GLY D N 1
ATOM 2296 C CA . GLY A 1 293 ? -2.669 0.311 187.558 1.00 71.75 293 GLY D CA 1
ATOM 2297 C C . GLY A 1 293 ? -2.432 -0.693 188.669 1.00 72.57 293 GLY D C 1
ATOM 2298 O O . GLY A 1 293 ? -3.274 -0.867 189.550 1.00 74.54 293 GLY D O 1
ATOM 2299 N N . SER A 1 298 ? -10.806 -1.806 187.082 1.00 96.25 298 SER D N 1
ATOM 2300 C CA . SER A 1 298 ? -9.775 -1.723 186.055 1.00 92.97 298 SER D CA 1
ATOM 2301 C C . SER A 1 298 ? -9.270 -0.293 185.896 1.00 93.04 298 SER D C 1
ATOM 2302 O O . SER A 1 298 ? -8.363 -0.031 185.107 1.00 93.94 298 SER D O 1
ATOM 2305 N N . GLY A 1 299 ? -9.857 0.627 186.657 1.00 91.50 299 GLY D N 1
ATOM 2306 C CA . GLY A 1 299 ? -9.520 2.035 186.549 1.00 88.63 299 GLY D CA 1
ATOM 2307 C C . GLY A 1 299 ? -8.850 2.620 187.778 1.00 85.83 299 GLY D C 1
ATOM 2308 O O . GLY A 1 299 ? -8.215 1.906 188.552 1.00 85.53 299 GLY D O 1
ATOM 2309 N N . ALA A 1 300 ? -8.991 3.931 187.951 1.00 82.51 300 ALA D N 1
ATOM 2310 C CA . ALA A 1 300 ? -8.429 4.627 189.104 1.00 75.71 300 ALA D CA 1
ATOM 2311 C C . ALA A 1 300 ? -9.383 4.555 190.290 1.00 78.11 300 ALA D C 1
ATOM 2312 O O . ALA A 1 300 ? -10.568 4.856 190.156 1.00 84.41 300 ALA D O 1
ATOM 2314 N N A ARG A 1 301 ? -8.868 4.154 191.447 0.71 72.33 301 ARG D N 1
ATOM 2315 N N B ARG A 1 301 ? -8.861 4.170 191.454 0.29 72.77 301 ARG D N 1
ATOM 2316 C CA A ARG A 1 301 ? -9.717 3.986 192.622 0.71 72.58 301 ARG D CA 1
ATOM 2317 C CA B ARG A 1 301 ? -9.709 3.958 192.629 0.29 72.82 301 ARG D CA 1
ATOM 2318 C C A ARG A 1 301 ? -9.373 4.966 193.737 0.71 69.89 301 ARG D C 1
ATOM 2319 C C B ARG A 1 301 ? -9.361 4.876 193.805 0.29 70.33 301 ARG D C 1
ATOM 2320 O O A ARG A 1 301 ? -8.214 5.327 193.933 0.71 64.58 301 ARG D O 1
ATOM 2321 O O B ARG A 1 301 ? -8.192 5.117 194.100 0.29 65.91 301 ARG D O 1
ATOM 2336 N N . VAL A 1 302 ? -10.397 5.378 194.473 1.00 73.82 302 VAL D N 1
ATOM 2337 C CA . VAL A 1 302 ? -10.228 6.287 195.593 1.00 70.18 302 VAL D CA 1
ATOM 2338 C C . VAL A 1 302 ? -10.463 5.581 196.926 1.00 72.66 302 VAL D C 1
ATOM 2339 O O . VAL A 1 302 ? -11.596 5.249 197.269 1.00 77.98 302 VAL D O 1
ATOM 2343 N N . VAL A 1 303 ? -9.385 5.347 197.670 1.00 71.02 303 VAL D N 1
ATOM 2344 C CA . VAL A 1 303 ? -9.479 4.722 198.987 1.00 73.97 303 VAL D CA 1
ATOM 2345 C C . VAL A 1 303 ? -9.210 5.758 200.074 1.00 72.89 303 VAL D C 1
ATOM 2346 O O . VAL A 1 303 ? -8.596 6.791 199.817 1.00 71.17 303 VAL D O 1
ATOM 2350 N N . THR A 1 304 ? -9.679 5.484 201.286 1.00 73.69 304 THR D N 1
ATOM 2351 C CA . THR A 1 304 ? -9.503 6.408 202.396 1.00 71.58 304 THR D CA 1
ATOM 2352 C C . THR A 1 304 ? -9.364 5.644 203.708 1.00 72.83 304 THR D C 1
ATOM 2353 O O . THR A 1 304 ? -9.774 4.486 203.810 1.00 76.29 304 THR D O 1
ATOM 2357 N N . GLY A 1 305 ? -8.782 6.288 204.712 1.00 70.85 305 GLY D N 1
ATOM 2358 C CA . GLY A 1 305 ? -8.652 5.661 206.012 1.00 70.46 305 GLY D CA 1
ATOM 2359 C C . GLY A 1 305 ? -7.532 6.218 206.862 1.00 62.66 305 GLY D C 1
ATOM 2360 O O . GLY A 1 305 ? -7.137 7.376 206.719 1.00 61.01 305 GLY D O 1
ATOM 2361 N N . LYS A 1 306 ? -7.016 5.384 207.758 1.00 63.88 306 LYS D N 1
ATOM 2362 C CA . LYS A 1 306 ? -5.979 5.818 208.676 1.00 62.20 306 LYS D CA 1
ATOM 2363 C C . LYS A 1 306 ? -4.589 5.428 208.186 1.00 58.31 306 LYS D C 1
ATOM 2364 O O . LYS A 1 306 ? -4.441 4.737 207.183 1.00 57.88 306 LYS D O 1
ATOM 2370 N N . VAL A 1 307 ? -3.579 5.885 208.914 1.00 56.92 307 VAL D N 1
ATOM 2371 C CA . VAL A 1 307 ? -2.183 5.792 208.501 1.00 59.57 307 VAL D CA 1
ATOM 2372 C C . VAL A 1 307 ? -1.701 4.361 208.203 1.00 62.88 307 VAL D C 1
ATOM 2373 O O . VAL A 1 307 ? -0.921 4.140 207.270 1.00 63.05 307 VAL D O 1
ATOM 2377 N N . ASP A 1 308 ? -2.201 3.388 208.960 1.00 68.64 308 ASP D N 1
ATOM 2378 C CA . ASP A 1 308 ? -1.804 1.990 208.785 1.00 70.17 308 ASP D CA 1
ATOM 2379 C C . ASP A 1 308 ? -2.042 1.451 207.368 1.00 69.68 308 ASP D C 1
ATOM 2380 O O . ASP A 1 308 ? -1.472 0.427 206.987 1.00 71.16 308 ASP D O 1
ATOM 2385 N N . MET A 1 309 ? -2.881 2.136 206.595 1.00 66.70 309 MET D N 1
ATOM 2386 C CA . MET A 1 309 ? -3.214 1.684 205.249 1.00 62.18 309 MET D CA 1
ATOM 2387 C C . MET A 1 309 ? -2.100 1.997 204.256 1.00 56.83 309 MET D C 1
ATOM 2388 O O . MET A 1 309 ? -2.085 1.463 203.147 1.00 51.32 309 MET D O 1
ATOM 2393 N N . VAL A 1 310 ? -1.172 2.864 204.652 1.00 54.57 310 VAL D N 1
ATOM 2394 C CA . VAL A 1 310 ? -0.126 3.302 203.737 1.00 49.12 310 VAL D CA 1
ATOM 2395 C C . VAL A 1 310 ? 0.794 2.153 203.328 1.00 49.54 310 VAL D C 1
ATOM 2396 O O . VAL A 1 310 ? 1.037 1.951 202.135 1.00 46.10 310 VAL D O 1
ATOM 2400 N N . GLU A 1 311 ? 1.287 1.404 204.315 1.00 52.02 311 GLU D N 1
ATOM 2401 C CA . GLU A 1 311 ? 2.215 0.296 204.077 1.00 55.06 311 GLU D CA 1
ATOM 2402 C C . GLU A 1 311 ? 1.777 -0.578 202.904 1.00 60.28 311 GLU D C 1
ATOM 2403 O O . GLU A 1 311 ? 2.490 -0.707 201.903 1.00 61.71 311 GLU D O 1
ATOM 2409 N N . ASP A 1 312 ? 0.582 -1.143 203.029 1.00 60.80 312 ASP D N 1
ATOM 2410 C CA . ASP A 1 312 ? 0.006 -1.981 201.989 1.00 63.91 312 ASP D CA 1
ATOM 2411 C C . ASP A 1 312 ? -0.002 -1.265 200.640 1.00 60.38 312 ASP D C 1
ATOM 2412 O O . ASP A 1 312 ? 0.471 -1.815 199.643 1.00 61.30 312 ASP D O 1
ATOM 2417 N N . LEU A 1 313 ? -0.494 -0.025 200.627 1.00 59.60 313 LEU D N 1
ATOM 2418 C CA . LEU A 1 313 ? -0.567 0.769 199.401 1.00 57.76 313 LEU D CA 1
ATOM 2419 C C . LEU A 1 313 ? 0.773 0.833 198.683 1.00 55.04 313 LEU D C 1
ATOM 2420 O O . LEU A 1 313 ? 0.825 0.929 197.457 1.00 54.98 313 LEU D O 1
ATOM 2425 N N . ILE A 1 314 ? 1.855 0.769 199.451 1.00 59.77 314 ILE D N 1
ATOM 2426 C CA . ILE A 1 314 ? 3.182 0.912 198.875 1.00 60.26 314 ILE D CA 1
ATOM 2427 C C . ILE A 1 314 ? 3.745 -0.447 198.463 1.00 62.48 314 ILE D C 1
ATOM 2428 O O . ILE A 1 314 ? 4.503 -0.546 197.495 1.00 63.62 314 ILE D O 1
ATOM 2433 N N . GLN A 1 315 ? 3.341 -1.502 199.165 1.00 67.27 315 GLN D N 1
ATOM 2434 C CA . GLN A 1 315 ? 3.920 -2.822 198.921 1.00 70.41 315 GLN D CA 1
ATOM 2435 C C . GLN A 1 315 ? 3.256 -3.561 197.764 1.00 68.95 315 GLN D C 1
ATOM 2436 O O . GLN A 1 315 ? 3.889 -4.379 197.095 1.00 69.81 315 GLN D O 1
ATOM 2442 N N . GLU A 1 316 ? 1.978 -3.277 197.542 1.00 68.02 316 GLU D N 1
ATOM 2443 C CA . GLU A 1 316 ? 1.227 -3.894 196.457 1.00 70.33 316 GLU D CA 1
ATOM 2444 C C . GLU A 1 316 ? 1.836 -3.554 195.097 1.00 64.77 316 GLU D C 1
ATOM 2445 O O . GLU A 1 316 ? 2.104 -2.390 194.802 1.00 61.70 316 GLU D O 1
ATOM 2451 N N . GLY A 1 317 ? 2.068 -4.579 194.282 1.00 67.02 317 GLY D N 1
ATOM 2452 C CA . GLY A 1 317 ? 2.606 -4.391 192.945 1.00 66.37 317 GLY D CA 1
ATOM 2453 C C . GLY A 1 317 ? 4.085 -4.054 192.914 1.00 63.18 317 GLY D C 1
ATOM 2454 O O . GLY A 1 317 ? 4.564 -3.420 191.972 1.00 65.80 317 GLY D O 1
ATOM 2455 N N . SER A 1 318 ? 4.811 -4.477 193.945 1.00 62.79 318 SER D N 1
ATOM 2456 C CA . SER A 1 318 ? 6.247 -4.226 194.032 1.00 63.46 318 SER D CA 1
ATOM 2457 C C . SER A 1 318 ? 7.026 -5.151 193.101 1.00 65.06 318 SER D C 1
ATOM 2458 O O . SER A 1 318 ? 8.084 -4.786 192.588 1.00 66.53 318 SER D O 1
ATOM 2461 N N . ARG A 1 319 ? 6.502 -6.354 192.896 1.00 67.70 319 ARG D N 1
ATOM 2462 C CA . ARG A 1 319 ? 7.091 -7.292 191.950 1.00 67.70 319 ARG D CA 1
ATOM 2463 C C . ARG A 1 319 ? 6.227 -7.381 190.699 1.00 66.50 319 ARG D C 1
ATOM 2464 O O . ARG A 1 319 ? 5.036 -7.681 190.777 1.00 68.71 319 ARG D O 1
ATOM 2472 N N . PHE A 1 320 ? 6.831 -7.108 189.547 1.00 63.29 320 PHE D N 1
ATOM 2473 C CA . PHE A 1 320 ? 6.126 -7.184 188.274 1.00 62.59 320 PHE D CA 1
ATOM 2474 C C . PHE A 1 320 ? 5.836 -8.638 187.905 1.00 64.52 320 PHE D C 1
ATOM 2475 O O . PHE A 1 320 ? 6.745 -9.457 187.795 1.00 61.29 320 PHE D O 1
ATOM 2483 N N . THR A 1 321 ? 4.558 -8.954 187.734 1.00 69.85 321 THR D N 1
ATOM 2484 C CA . THR A 1 321 ? 4.143 -10.287 187.320 1.00 75.03 321 THR D CA 1
ATOM 2485 C C . THR A 1 321 ? 3.013 -10.198 186.308 1.00 75.12 321 THR D C 1
ATOM 2486 O O . THR A 1 321 ? 2.473 -9.119 186.062 1.00 76.25 321 THR D O 1
ATOM 2490 N N . ALA A 1 322 ? 2.647 -11.337 185.732 1.00 77.20 322 ALA D N 1
ATOM 2491 C CA . ALA A 1 322 ? 1.440 -11.415 184.925 1.00 83.51 322 ALA D CA 1
ATOM 2492 C C . ALA A 1 322 ? 0.228 -11.167 185.822 1.00 86.03 322 ALA D C 1
ATOM 2493 O O . ALA A 1 322 ? 0.384 -10.943 187.026 1.00 86.01 322 ALA D O 1
ATOM 2495 N N . ASP A 1 323 ? -0.962 -11.223 185.222 1.00 91.40 323 ASP D N 1
ATOM 2496 C CA . ASP A 1 323 ? -2.244 -10.859 185.848 1.00 97.20 323 ASP D CA 1
ATOM 2497 C C . ASP A 1 323 ? -2.420 -9.340 185.883 1.00 98.15 323 ASP D C 1
ATOM 2498 O O . ASP A 1 323 ? -3.417 -8.840 186.406 1.00 101.29 323 ASP D O 1
ATOM 2503 N N . HIS A 1 324 ? -1.447 -8.620 185.326 1.00 96.01 324 HIS D N 1
ATOM 2504 C CA . HIS A 1 324 ? -1.542 -7.173 185.134 1.00 92.52 324 HIS D CA 1
ATOM 2505 C C . HIS A 1 324 ? -0.376 -6.667 184.288 1.00 88.93 324 HIS D C 1
ATOM 2506 O O . HIS A 1 324 ? 0.783 -6.786 184.683 1.00 86.90 324 HIS D O 1
ATOM 2513 N N . PRO A 1 325 ? -0.681 -6.104 183.110 1.00 88.79 325 PRO D N 1
ATOM 2514 C CA . PRO A 1 325 ? 0.363 -5.567 182.230 1.00 85.65 325 PRO D CA 1
ATOM 2515 C C . PRO A 1 325 ? 0.927 -4.259 182.767 1.00 78.23 325 PRO D C 1
ATOM 2516 O O . PRO A 1 325 ? 1.912 -3.739 182.241 1.00 78.64 325 PRO D O 1
ATOM 2520 N N . GLY A 1 326 ? 0.295 -3.733 183.811 1.00 73.65 326 GLY D N 1
ATOM 2521 C CA . GLY A 1 326 ? 0.580 -2.388 184.268 1.00 65.39 326 GLY D CA 1
ATOM 2522 C C . GLY A 1 326 ? -0.043 -1.405 183.296 1.00 61.67 326 GLY D C 1
ATOM 2523 O O . GLY A 1 326 ? -0.303 -1.739 182.142 1.00 68.38 326 GLY D O 1
ATOM 2524 N N . LEU A 1 327 ? -0.303 -0.193 183.763 1.00 57.09 327 LEU D N 1
ATOM 2525 C CA . LEU A 1 327 ? -0.869 0.833 182.903 1.00 56.07 327 LEU D CA 1
ATOM 2526 C C . LEU A 1 327 ? 0.188 1.883 182.614 1.00 50.78 327 LEU D C 1
ATOM 2527 O O . LEU A 1 327 ? 1.160 1.998 183.359 1.00 53.81 327 LEU D O 1
ATOM 2532 N N . PRO A 1 328 ? 0.019 2.637 181.517 1.00 52.19 328 PRO D N 1
ATOM 2533 C CA . PRO A 1 328 ? 0.912 3.776 181.313 1.00 53.61 328 PRO D CA 1
ATOM 2534 C C . PRO A 1 328 ? 0.806 4.730 182.493 1.00 48.84 328 PRO D C 1
ATOM 2535 O O . PRO A 1 328 ? -0.285 5.201 182.812 1.00 53.53 328 PRO D O 1
ATOM 2539 N N . ILE A 1 329 ? 1.924 4.974 183.161 1.00 76.28 329 ILE D N 1
ATOM 2540 C CA . ILE A 1 329 ? 1.930 5.891 184.282 1.00 75.82 329 ILE D CA 1
ATOM 2541 C C . ILE A 1 329 ? 2.719 7.127 183.903 1.00 75.92 329 ILE D C 1
ATOM 2542 O O . ILE A 1 329 ? 2.555 8.180 184.510 1.00 75.91 329 ILE D O 1
ATOM 2547 N N . SER A 1 330 ? 3.569 7.009 182.887 1.00 78.15 330 SER D N 1
ATOM 2548 C CA . SER A 1 330 ? 4.305 8.189 182.441 1.00 76.23 330 SER D CA 1
ATOM 2549 C C . SER A 1 330 ? 4.602 8.122 180.951 1.00 77.02 330 SER D C 1
ATOM 2550 O O . SER A 1 330 ? 4.600 7.044 180.373 1.00 77.15 330 SER D O 1
ATOM 2553 N N . TYR A 1 331 ? 4.836 9.273 180.326 1.00 77.60 331 TYR D N 1
ATOM 2554 C CA . TYR A 1 331 ? 5.338 9.276 178.952 1.00 82.00 331 TYR D CA 1
ATOM 2555 C C . TYR A 1 331 ? 6.197 10.506 178.671 1.00 85.94 331 TYR D C 1
ATOM 2556 O O . TYR A 1 331 ? 6.051 11.548 179.314 1.00 78.23 331 TYR D O 1
ATOM 2565 N N . THR A 1 332 ? 7.109 10.355 177.717 1.00 78.56 332 THR D N 1
ATOM 2566 C CA . THR A 1 332 ? 8.112 11.362 177.406 1.00 78.56 332 THR D CA 1
ATOM 2567 C C . THR A 1 332 ? 8.147 11.623 175.905 1.00 79.72 332 THR D C 1
ATOM 2568 O O . THR A 1 332 ? 8.187 10.678 175.109 1.00 80.09 332 THR D O 1
ATOM 2572 N N . THR A 1 333 ? 8.137 12.903 175.530 1.00 80.32 333 THR D N 1
ATOM 2573 C CA . THR A 1 333 ? 8.094 13.297 174.123 1.00 81.54 333 THR D CA 1
ATOM 2574 C C . THR A 1 333 ? 9.396 13.935 173.637 1.00 85.92 333 THR D C 1
ATOM 2575 O O . THR A 1 333 ? 10.177 14.496 174.411 1.00 80.66 333 THR D O 1
ATOM 2579 N N . SER A 1 334 ? 9.614 13.832 172.332 1.00 88.87 334 SER D N 1
ATOM 2580 C CA . SER A 1 334 ? 10.787 14.399 171.684 1.00 89.24 334 SER D CA 1
ATOM 2581 C C . SER A 1 334 ? 10.368 14.992 170.353 1.00 84.08 334 SER D C 1
ATOM 2582 O O . SER A 1 334 ? 9.536 14.417 169.652 1.00 91.51 334 SER D O 1
ATOM 2585 N N . PHE A 1 335 ? 10.934 16.140 170.000 1.00 89.88 335 PHE D N 1
ATOM 2586 C CA . PHE A 1 335 ? 10.560 16.786 168.748 1.00 85.86 335 PHE D CA 1
ATOM 2587 C C . PHE A 1 335 ? 10.997 15.969 167.530 1.00 90.07 335 PHE D C 1
ATOM 2588 O O . PHE A 1 335 ? 11.977 15.227 167.586 1.00 85.97 335 PHE D O 1
ATOM 2596 N N . LEU A 1 336 ? 10.235 16.105 166.446 1.00 115.00 336 LEU D N 1
ATOM 2597 C CA . LEU A 1 336 ? 10.475 15.403 165.185 1.00 115.71 336 LEU D CA 1
ATOM 2598 C C . LEU A 1 336 ? 11.817 15.756 164.551 1.00 119.50 336 LEU D C 1
ATOM 2599 O O . LEU A 1 336 ? 12.513 14.885 164.027 1.00 119.17 336 LEU D O 1
ATOM 2604 N N . ARG A 1 337 ? 12.157 17.042 164.592 1.00 116.63 337 ARG D N 1
ATOM 2605 C CA . ARG A 1 337 ? 13.319 17.582 163.887 1.00 117.31 337 ARG D CA 1
ATOM 2606 C C . ARG A 1 337 ? 14.642 16.927 164.268 1.00 116.77 337 ARG D C 1
ATOM 2607 O O . ARG A 1 337 ? 15.477 16.649 163.405 1.00 117.32 337 ARG D O 1
ATOM 2615 N N . ASP A 1 338 ? 14.835 16.691 165.561 1.00 115.71 338 ASP D N 1
ATOM 2616 C CA . ASP A 1 338 ? 16.082 16.115 166.045 1.00 115.15 338 ASP D CA 1
ATOM 2617 C C . ASP A 1 338 ? 15.863 15.365 167.356 1.00 113.92 338 ASP D C 1
ATOM 2618 O O . ASP A 1 338 ? 14.726 15.089 167.738 1.00 113.53 338 ASP D O 1
ATOM 2623 N N . ASN A 1 339 ? 16.953 15.047 168.048 1.00 113.33 339 ASN D N 1
ATOM 2624 C CA . ASN A 1 339 ? 16.875 14.302 169.305 1.00 119.22 339 ASN D CA 1
ATOM 2625 C C . ASN A 1 339 ? 16.346 15.140 170.469 1.00 122.21 339 ASN D C 1
ATOM 2626 O O . ASN A 1 339 ? 16.271 14.660 171.603 1.00 122.20 339 ASN D O 1
ATOM 2631 N N . VAL A 1 340 ? 15.968 16.381 170.165 1.00 112.25 340 VAL D N 1
ATOM 2632 C CA . VAL A 1 340 ? 15.503 17.367 171.142 1.00 119.25 340 VAL D CA 1
ATOM 2633 C C . VAL A 1 340 ? 14.505 16.847 172.178 1.00 110.98 340 VAL D C 1
ATOM 2634 O O . VAL A 1 340 ? 13.422 16.376 171.839 1.00 111.04 340 VAL D O 1
ATOM 2638 N N . VAL A 1 341 ? 14.875 16.952 173.449 1.00 119.35 341 VAL D N 1
ATOM 2639 C CA . VAL A 1 341 ? 13.947 16.648 174.530 1.00 113.47 341 VAL D CA 1
ATOM 2640 C C . VAL A 1 341 ? 12.886 17.748 174.634 1.00 109.64 341 VAL D C 1
ATOM 2641 O O . VAL A 1 341 ? 13.199 18.942 174.613 1.00 120.10 341 VAL D O 1
ATOM 2645 N N . ALA A 1 342 ? 11.623 17.345 174.720 1.00 109.44 342 ALA D N 1
ATOM 2646 C CA . ALA A 1 342 ? 10.550 18.306 174.931 1.00 109.71 342 ALA D CA 1
ATOM 2647 C C . ALA A 1 342 ? 10.353 18.544 176.425 1.00 112.88 342 ALA D C 1
ATOM 2648 O O . ALA A 1 342 ? 9.611 17.816 177.089 1.00 108.09 342 ALA D O 1
ATOM 2650 N N . THR A 1 343 ? 11.034 19.559 176.947 1.00 108.88 343 THR D N 1
ATOM 2651 C CA . THR A 1 343 ? 10.926 19.906 178.358 1.00 108.12 343 THR D CA 1
ATOM 2652 C C . THR A 1 343 ? 9.777 20.874 178.586 1.00 108.44 343 THR D C 1
ATOM 2653 O O . THR A 1 343 ? 9.610 21.841 177.846 1.00 109.37 343 THR D O 1
ATOM 2657 N N . PHE A 1 344 ? 8.985 20.603 179.615 1.00 77.05 344 PHE D N 1
ATOM 2658 C CA . PHE A 1 344 ? 7.886 21.479 179.976 1.00 76.14 344 PHE D CA 1
ATOM 2659 C C . PHE A 1 344 ? 8.283 22.361 181.150 1.00 83.52 344 PHE D C 1
ATOM 2660 O O . PHE A 1 344 ? 8.706 21.871 182.211 1.00 73.98 344 PHE D O 1
ATOM 2668 N N . GLN A 1 345 ? 8.167 23.667 180.927 1.00 75.37 345 GLN D N 1
ATOM 2669 C CA . GLN A 1 345 ? 8.445 24.667 181.947 1.00 74.55 345 GLN D CA 1
ATOM 2670 C C . GLN A 1 345 ? 7.138 25.216 182.501 1.00 73.74 345 GLN D C 1
ATOM 2671 O O . GLN A 1 345 ? 6.372 25.870 181.791 1.00 74.56 345 GLN D O 1
ATOM 2677 N N . ASN A 1 346 ? 6.882 24.924 183.772 1.00 75.74 346 ASN D N 1
ATOM 2678 C CA . ASN A 1 346 ? 5.710 25.443 184.458 1.00 71.52 346 ASN D CA 1
ATOM 2679 C C . ASN A 1 346 ? 6.133 26.184 185.706 1.00 70.57 346 ASN D C 1
ATOM 2680 O O . ASN A 1 346 ? 7.124 25.837 186.337 1.00 70.03 346 ASN D O 1
ATOM 2685 N N . SER A 1 347 ? 5.383 27.209 186.067 1.00 70.51 347 SER D N 1
ATOM 2686 C CA . SER A 1 347 ? 5.635 27.879 187.328 1.00 69.63 347 SER D CA 1
ATOM 2687 C C . SER A 1 347 ? 4.396 28.606 187.787 1.00 69.48 347 SER D C 1
ATOM 2688 O O . SER A 1 347 ? 3.550 29.000 186.984 1.00 70.43 347 SER D O 1
ATOM 2691 N N . THR A 1 348 ? 4.292 28.783 189.096 1.00 71.94 348 THR D N 1
ATOM 2692 C CA . THR A 1 348 ? 3.165 29.500 189.647 1.00 70.06 348 THR D CA 1
ATOM 2693 C C . THR A 1 348 ? 3.563 30.150 190.960 1.00 67.59 348 THR D C 1
ATOM 2694 O O . THR A 1 348 ? 4.512 29.713 191.624 1.00 66.78 348 THR D O 1
ATOM 2698 N N . ASP A 1 349 ? 2.850 31.214 191.306 1.00 68.04 349 ASP D N 1
ATOM 2699 C CA . ASP A 1 349 ? 2.953 31.794 192.636 1.00 67.37 349 ASP D CA 1
ATOM 2700 C C . ASP A 1 349 ? 1.928 31.128 193.541 1.00 66.38 349 ASP D C 1
ATOM 2701 O O . ASP A 1 349 ? 0.889 30.658 193.081 1.00 66.64 349 ASP D O 1
ATOM 2706 N N . TYR A 1 350 ? 2.222 31.084 194.834 1.00 65.40 350 TYR D N 1
ATOM 2707 C CA . TYR A 1 350 ? 1.292 30.524 195.800 1.00 65.72 350 TYR D CA 1
ATOM 2708 C C . TYR A 1 350 ? 1.547 31.147 197.166 1.00 64.08 350 TYR D C 1
ATOM 2709 O O . TYR A 1 350 ? 2.641 31.648 197.440 1.00 64.00 350 TYR D O 1
ATOM 2718 N N . VAL A 1 351 ? 0.529 31.145 198.016 1.00 65.89 351 VAL D N 1
ATOM 2719 C CA . VAL A 1 351 ? 0.708 31.649 199.369 1.00 63.37 351 VAL D CA 1
ATOM 2720 C C . VAL A 1 351 ? 1.135 30.506 200.288 1.00 62.33 351 VAL D C 1
ATOM 2721 O O . VAL A 1 351 ? 0.427 29.507 200.442 1.00 61.90 351 VAL D O 1
ATOM 27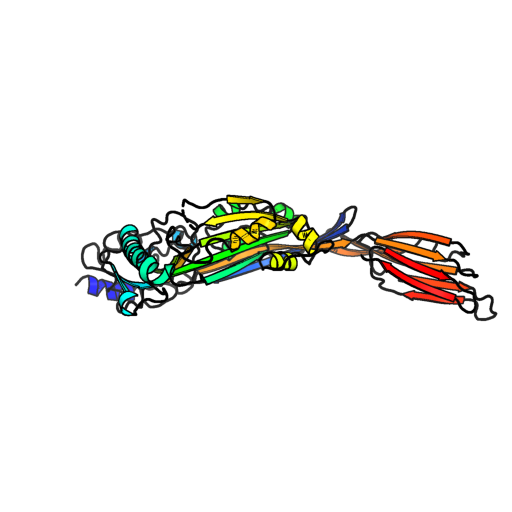25 N N . GLU A 1 352 ? 2.319 30.654 200.872 1.00 61.97 352 GLU D N 1
ATOM 2726 C CA . GLU A 1 352 ? 2.839 29.685 201.821 1.00 60.75 352 GLU D CA 1
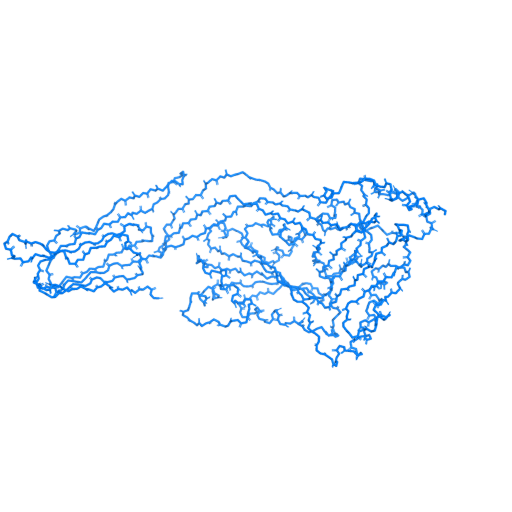ATOM 2727 C C . GLU A 1 352 ? 2.450 30.068 203.245 1.00 63.27 352 GLU D C 1
ATOM 2728 O O . GLU A 1 352 ? 2.812 31.146 203.743 1.00 60.63 352 GLU D O 1
ATOM 2734 N N . THR A 1 353 ? 1.700 29.180 203.887 1.00 64.05 353 THR D N 1
ATOM 2735 C CA . THR A 1 353 ? 1.300 29.381 205.268 1.00 59.84 353 THR D CA 1
ATOM 2736 C C . THR A 1 353 ? 2.201 28.585 206.202 1.00 63.53 353 THR D C 1
ATOM 2737 O O . THR A 1 353 ? 2.308 27.364 206.096 1.00 58.90 353 THR D O 1
ATOM 2741 N N . LYS A 1 354 ? 2.853 29.295 207.115 1.00 58.91 354 LYS D N 1
ATOM 2742 C CA . LYS A 1 354 ? 3.718 28.676 208.102 1.00 58.37 354 LYS D CA 1
ATOM 2743 C C . LYS A 1 354 ? 3.106 28.881 209.481 1.00 58.33 354 LYS D C 1
ATOM 2744 O O . LYS A 1 354 ? 2.695 29.985 209.825 1.00 58.66 354 LYS D O 1
ATOM 2750 N N . VAL A 1 355 ? 3.024 27.803 210.250 1.00 58.10 355 VAL D N 1
ATOM 2751 C CA . VAL A 1 355 ? 2.400 27.843 211.566 1.00 62.03 355 VAL D CA 1
ATOM 2752 C C . VAL A 1 355 ? 3.400 27.481 212.654 1.00 57.86 355 VAL D C 1
ATOM 2753 O O . VAL A 1 355 ? 4.165 26.528 212.513 1.00 57.69 355 VAL D O 1
ATOM 2757 N N . THR A 1 356 ? 3.396 28.249 213.740 1.00 57.92 356 THR D N 1
ATOM 2758 C CA . THR A 1 356 ? 4.240 27.937 214.880 1.00 57.74 356 THR D CA 1
ATOM 2759 C C . THR A 1 356 ? 3.411 27.986 216.156 1.00 60.98 356 THR D C 1
ATOM 2760 O O . THR A 1 356 ? 2.798 29.004 216.467 1.00 58.35 356 THR D O 1
ATOM 2764 N N . ALA A 1 357 ? 3.385 26.874 216.879 1.00 58.19 357 ALA D N 1
ATOM 2765 C CA . ALA A 1 357 ? 2.585 26.769 218.085 1.00 58.68 357 ALA D CA 1
ATOM 2766 C C . ALA A 1 357 ? 3.483 26.845 219.311 1.00 58.64 357 ALA D C 1
ATOM 2767 O O . ALA A 1 357 ? 4.556 26.241 219.345 1.00 58.44 357 ALA D O 1
ATOM 2769 N N . TYR A 1 358 ? 3.043 27.611 220.301 1.00 58.97 358 TYR D N 1
ATOM 2770 C CA . TYR A 1 358 ? 3.757 27.743 221.564 1.00 59.08 358 TYR D CA 1
ATOM 2771 C C . TYR A 1 358 ? 2.870 27.247 222.693 1.00 59.82 358 TYR D C 1
ATOM 2772 O O . TYR A 1 358 ? 1.885 27.891 223.051 1.00 60.28 358 TYR D O 1
ATOM 2781 N N . ARG A 1 359 ? 3.220 26.086 223.232 1.00 60.11 359 ARG D N 1
ATOM 2782 C CA . ARG A 1 359 ? 2.423 25.439 224.263 1.00 63.39 359 ARG D CA 1
ATOM 2783 C C . ARG A 1 359 ? 2.337 26.305 225.520 1.00 61.41 359 ARG D C 1
ATOM 2784 O O . ARG A 1 359 ? 3.324 26.911 225.933 1.00 61.06 359 ARG D O 1
ATOM 2792 N N . ASN A 1 360 ? 1.144 26.379 226.104 1.00 62.25 360 ASN D N 1
ATOM 2793 C CA . ASN A 1 360 ? 0.953 27.058 227.378 1.00 64.84 360 ASN D CA 1
ATOM 2794 C C . ASN A 1 360 ? 1.774 26.356 228.444 1.00 63.21 360 ASN D C 1
ATOM 2795 O O . ASN A 1 360 ? 2.200 25.217 228.254 1.00 63.29 360 ASN D O 1
ATOM 2800 N N . GLY A 1 361 ? 2.005 27.032 229.561 1.00 47.83 361 GLY D N 1
ATOM 2801 C CA . GLY A 1 361 ? 2.850 26.474 230.596 1.00 43.68 361 GLY D CA 1
ATOM 2802 C C . GLY A 1 361 ? 2.554 26.995 231.986 1.00 42.65 361 GLY D C 1
ATOM 2803 O O . GLY A 1 361 ? 1.733 27.902 232.171 1.00 43.54 361 GLY D O 1
ATOM 2804 N N . ASP A 1 362 ? 3.233 26.412 232.966 1.00 39.89 362 ASP D N 1
ATOM 2805 C CA . ASP A 1 362 ? 3.049 26.790 234.363 1.00 39.33 362 ASP D CA 1
ATOM 2806 C C . ASP A 1 362 ? 4.373 26.945 235.096 1.00 35.23 362 ASP D C 1
ATOM 2807 O O . ASP A 1 362 ? 5.284 26.117 234.969 1.00 38.40 362 ASP D O 1
ATOM 2812 N N . LEU A 1 363 ? 4.472 28.026 235.862 1.00 34.65 363 LEU D N 1
ATOM 2813 C CA . LEU A 1 363 ? 5.632 28.264 236.708 1.00 32.82 363 LEU D CA 1
ATOM 2814 C C . LEU A 1 363 ? 5.241 28.118 238.174 1.00 34.93 363 LEU D C 1
ATOM 2815 O O . LEU A 1 363 ? 4.515 28.942 238.708 1.00 35.59 363 LEU D O 1
ATOM 2820 N N . LEU A 1 364 ? 5.733 27.065 238.815 1.00 34.27 364 LEU D N 1
ATOM 2821 C CA . LEU A 1 364 ? 5.413 26.754 240.202 1.00 35.73 364 LEU D CA 1
ATOM 2822 C C . LEU A 1 364 ? 6.530 27.164 241.162 1.00 33.69 364 LEU D C 1
ATOM 2823 O O . LEU A 1 364 ? 7.704 26.912 240.901 1.00 31.35 364 LEU D O 1
ATOM 2828 N N . LEU A 1 365 ? 6.154 27.778 242.279 1.00 35.05 365 LEU D N 1
ATOM 2829 C CA . LEU A 1 365 ? 7.125 28.207 243.283 1.00 29.28 365 LEU D CA 1
ATOM 2830 C C . LEU A 1 365 ? 6.899 27.489 244.611 1.00 32.93 365 LEU D C 1
ATOM 2831 O O . LEU A 1 365 ? 5.751 27.380 245.074 1.00 32.81 365 LEU D O 1
ATOM 2836 N N . ASP A 1 366 ? 7.990 27.003 245.210 1.00 32.16 366 ASP D N 1
ATOM 2837 C CA . ASP A 1 366 ? 7.942 26.406 246.548 1.00 33.25 366 ASP D CA 1
ATOM 2838 C C . ASP A 1 366 ? 9.031 26.984 247.448 1.00 24.36 366 ASP D C 1
ATOM 2839 O O . ASP A 1 366 ? 10.208 26.911 247.139 1.00 24.76 366 ASP D O 1
ATOM 2844 N N . HIS A 1 367 ? 8.624 27.552 248.574 1.00 28.00 367 HIS D N 1
ATOM 2845 C CA . HIS A 1 367 ? 9.557 28.134 249.530 1.00 27.64 367 HIS D CA 1
ATOM 2846 C C . HIS A 1 367 ? 9.401 27.437 250.879 1.00 28.64 367 HIS D C 1
ATOM 2847 O O . HIS A 1 367 ? 8.362 27.546 251.546 1.00 31.54 367 HIS D O 1
ATOM 2854 N N . SER A 1 368 ? 10.442 26.710 251.256 1.00 29.56 368 SER D N 1
ATOM 2855 C CA . SER A 1 368 ? 10.475 26.011 252.529 1.00 35.74 368 SER D CA 1
ATOM 2856 C C . SER A 1 368 ? 11.800 26.285 253.241 1.00 31.72 368 SER D C 1
ATOM 2857 O O . SER A 1 368 ? 12.267 25.480 254.043 1.00 29.86 368 SER D O 1
ATOM 2860 N N . GLY A 1 369 ? 12.406 27.429 252.936 1.00 22.13 369 GLY D N 1
ATOM 2861 C CA . GLY A 1 369 ? 13.668 27.809 253.547 1.00 21.27 369 GLY D CA 1
ATOM 2862 C C . GLY A 1 369 ? 13.445 28.503 254.880 1.00 28.52 369 GLY D C 1
ATOM 2863 O O . GLY A 1 369 ? 12.403 29.117 255.093 1.00 27.81 369 GLY D O 1
ATOM 2864 N N . ALA A 1 370 ? 14.415 28.398 255.785 1.00 28.13 370 ALA D N 1
ATOM 2865 C CA . ALA A 1 370 ? 14.339 29.123 257.049 1.00 25.57 370 ALA D CA 1
ATOM 2866 C C . ALA A 1 370 ? 14.819 30.549 256.840 1.00 25.25 370 ALA D C 1
ATOM 2867 O O . ALA A 1 370 ? 15.840 30.938 257.372 1.00 24.05 370 ALA D O 1
ATOM 2869 N N . TYR A 1 371 ? 14.083 31.318 256.040 1.00 24.89 371 TYR D N 1
ATOM 2870 C CA . TYR A 1 371 ? 14.451 32.696 255.733 1.00 21.65 371 TYR D CA 1
ATOM 2871 C C . TYR A 1 371 ? 13.309 33.419 255.039 1.00 24.60 371 TYR D C 1
ATOM 2872 O O . TYR A 1 371 ? 12.417 32.792 254.470 1.00 22.63 371 TYR D O 1
ATOM 2881 N N . VAL A 1 372 ? 13.324 34.744 255.140 1.00 26.80 372 VAL D N 1
ATOM 2882 C CA . VAL A 1 372 ? 12.456 35.579 254.329 1.00 29.43 372 VAL D CA 1
ATOM 2883 C C . VAL A 1 372 ? 12.979 35.555 252.901 1.00 26.28 372 VAL D C 1
ATOM 2884 O O . VAL A 1 372 ? 14.162 35.778 252.670 1.00 26.87 372 VAL D O 1
ATOM 2888 N N . ALA A 1 373 ? 12.091 35.294 251.950 1.00 27.50 373 ALA D N 1
ATOM 2889 C CA . ALA A 1 373 ? 12.472 35.322 250.544 1.00 32.41 373 ALA D CA 1
ATOM 2890 C C . ALA A 1 373 ? 11.627 36.330 249.773 1.00 31.28 373 ALA D C 1
ATOM 2891 O O . ALA A 1 373 ? 10.497 36.636 250.160 1.00 27.27 373 ALA D O 1
ATOM 2893 N N . GLN A 1 374 ? 12.204 36.859 248.697 1.00 28.81 374 GLN D N 1
ATOM 2894 C CA . GLN A 1 374 ? 11.505 37.733 247.768 1.00 30.14 374 GLN D CA 1
ATOM 2895 C C . GLN A 1 374 ? 11.739 37.247 246.346 1.00 26.52 374 GLN D C 1
ATOM 2896 O O . GLN A 1 374 ? 12.852 36.828 245.994 1.00 24.71 374 GLN D O 1
ATOM 2902 N N . TYR A 1 375 ? 10.673 37.304 245.553 1.00 26.01 375 TYR D N 1
ATOM 2903 C CA . TYR A 1 375 ? 10.716 36.996 244.132 1.00 30.02 375 TYR D CA 1
ATOM 2904 C C . TYR A 1 375 ? 10.569 38.258 243.297 1.00 30.96 375 TYR D C 1
ATOM 2905 O O . TYR A 1 375 ? 9.831 39.182 243.658 1.00 29.75 375 TYR D O 1
ATOM 2914 N N . TYR A 1 376 ? 11.266 38.272 242.171 1.00 31.36 376 TYR D N 1
ATOM 2915 C CA . TYR A 1 376 ? 11.105 39.279 241.133 1.00 33.39 376 TYR D CA 1
ATOM 2916 C C . TYR A 1 376 ? 10.979 38.541 239.802 1.00 31.81 376 TYR D C 1
ATOM 2917 O O . TYR A 1 376 ? 11.966 38.091 239.216 1.00 28.97 376 TYR D O 1
ATOM 2926 N N . ILE A 1 377 ? 9.734 38.391 239.366 1.00 32.30 377 ILE D N 1
ATOM 2927 C CA . ILE A 1 377 ? 9.392 37.619 238.187 1.00 33.17 377 ILE D CA 1
ATOM 2928 C C . ILE A 1 377 ? 8.692 38.515 237.180 1.00 34.23 377 ILE D C 1
ATOM 2929 O O . ILE A 1 377 ? 7.639 39.085 237.475 1.00 34.84 377 ILE D O 1
ATOM 2934 N N . THR A 1 378 ? 9.295 38.654 236.005 1.00 31.65 378 THR D N 1
ATOM 2935 C CA . THR A 1 378 ? 8.750 39.516 234.960 1.00 34.82 378 THR D CA 1
ATOM 2936 C C . THR A 1 378 ? 8.768 38.816 233.616 1.00 34.30 378 THR D C 1
ATOM 2937 O O . THR A 1 378 ? 9.537 37.878 233.412 1.00 31.99 378 THR D O 1
ATOM 2941 N N . TRP A 1 379 ? 7.929 39.282 232.698 1.00 39.78 379 TRP D N 1
ATOM 2942 C CA . TRP A 1 379 ? 7.938 38.756 231.336 1.00 36.81 379 TRP D CA 1
ATOM 2943 C C . TRP A 1 379 ? 7.260 39.703 230.358 1.00 39.45 379 TRP D C 1
ATOM 2944 O O . TRP A 1 379 ? 6.770 40.763 230.739 1.00 36.14 379 TRP D O 1
ATOM 2955 N N . ASP A 1 380 ? 7.230 39.306 229.093 1.00 37.08 380 ASP D N 1
ATOM 2956 C CA . ASP A 1 380 ? 6.511 40.051 228.070 1.00 40.18 380 ASP D CA 1
ATOM 2957 C C . ASP A 1 380 ? 5.417 39.182 227.472 1.00 44.69 380 ASP D C 1
ATOM 2958 O O . ASP A 1 380 ? 5.594 37.976 227.301 1.00 44.64 380 ASP D O 1
ATOM 2963 N N . GLU A 1 381 ? 4.280 39.792 227.170 1.00 47.44 381 GLU D N 1
ATOM 2964 C CA . GLU A 1 381 ? 3.264 39.126 226.368 1.00 51.04 381 GLU D CA 1
ATOM 2965 C C . GLU A 1 381 ? 3.368 39.576 224.917 1.00 49.68 381 GLU D C 1
ATOM 2966 O O . GLU A 1 381 ? 3.354 40.774 224.601 1.00 48.28 381 GLU D O 1
ATOM 2972 N N . LEU A 1 382 ? 3.484 38.596 224.033 1.00 44.15 382 LEU D N 1
ATOM 2973 C CA . LEU A 1 382 ? 3.713 38.874 222.631 1.00 45.19 382 LEU D CA 1
ATOM 2974 C C . LEU A 1 382 ? 2.402 38.985 221.880 1.00 54.01 382 LEU D C 1
ATOM 2975 O O . LEU A 1 382 ? 1.541 38.110 221.981 1.00 48.30 382 LEU D O 1
ATOM 2980 N N . SER A 1 383 ? 2.250 40.073 221.132 1.00 54.84 383 SER D N 1
ATOM 2981 C CA . SER A 1 383 ? 1.121 40.212 220.222 1.00 59.11 383 SER D CA 1
ATOM 2982 C C . SER A 1 383 ? 1.587 40.765 218.879 1.00 59.11 383 SER D C 1
ATOM 2983 O O . SER A 1 383 ? 2.681 41.319 218.776 1.00 58.93 383 SER D O 1
ATOM 2986 N N . TYR A 1 384 ? 0.762 40.593 217.850 1.00 57.34 384 TYR D N 1
ATOM 2987 C CA . TYR A 1 384 ? 1.011 41.211 216.554 1.00 58.15 384 TYR D CA 1
ATOM 2988 C C . TYR A 1 384 ? -0.148 42.131 216.203 1.00 63.26 384 TYR D C 1
ATOM 2989 O O . TYR A 1 384 ? -1.304 41.704 216.191 1.00 62.99 384 TYR D O 1
ATOM 2998 N N . ASN A 1 385 ? 0.151 43.397 215.929 1.00 65.35 385 ASN D N 1
ATOM 2999 C CA . ASN A 1 385 ? -0.904 44.341 215.580 1.00 71.95 385 ASN D CA 1
ATOM 3000 C C . ASN A 1 385 ? -1.401 44.105 214.158 1.00 77.03 385 ASN D C 1
ATOM 3001 O O . ASN A 1 385 ? -1.044 43.111 213.525 1.00 77.02 385 ASN D O 1
ATOM 3006 N N . HIS A 1 386 ? -2.215 45.028 213.659 1.00 82.40 386 HIS D N 1
ATOM 3007 C CA . HIS A 1 386 ? -2.848 44.864 212.355 1.00 88.29 386 HIS D CA 1
ATOM 3008 C C . HIS A 1 386 ? -1.882 45.141 211.207 1.00 89.64 386 HIS D C 1
ATOM 3009 O O . HIS A 1 386 ? -2.198 44.881 210.046 1.00 92.82 386 HIS D O 1
ATOM 3016 N N . GLN A 1 387 ? -0.705 45.666 211.533 1.00 87.28 387 GLN D N 1
ATOM 3017 C CA . GLN A 1 387 ? 0.342 45.862 210.535 1.00 86.90 387 GLN D CA 1
ATOM 3018 C C . GLN A 1 387 ? 1.342 44.710 210.575 1.00 78.73 387 GLN D C 1
ATOM 3019 O O . GLN A 1 387 ? 2.302 44.676 209.803 1.00 75.75 387 GLN D O 1
ATOM 3025 N N . GLY A 1 388 ? 1.106 43.763 211.478 1.00 78.74 388 GLY D N 1
ATOM 3026 C CA . GLY A 1 388 ? 1.967 42.602 211.611 1.00 78.33 388 GLY D CA 1
ATOM 3027 C C . GLY A 1 388 ? 3.229 42.919 212.385 1.00 74.61 388 GLY D C 1
ATOM 3028 O O . GLY A 1 388 ? 4.218 42.191 212.309 1.00 73.87 388 GLY D O 1
ATOM 3029 N N . LYS A 1 389 ? 3.193 44.014 213.137 1.00 75.58 389 LYS D N 1
ATOM 3030 C CA . LYS A 1 389 ? 4.345 44.444 213.916 1.00 73.23 389 LYS D CA 1
ATOM 3031 C C . LYS A 1 389 ? 4.367 43.748 215.276 1.00 66.66 389 LYS D C 1
ATOM 3032 O O . LYS A 1 389 ? 3.325 43.563 215.910 1.00 58.55 389 LYS D O 1
ATOM 3038 N N . GLU A 1 390 ? 5.560 43.356 215.710 1.00 66.97 390 GLU D N 1
ATOM 3039 C CA . GLU A 1 390 ? 5.733 42.694 216.993 1.00 65.84 390 GLU D CA 1
ATOM 3040 C C . GLU A 1 390 ? 5.591 43.689 218.134 1.00 64.36 390 GLU D C 1
ATOM 3041 O O . GLU A 1 390 ? 6.302 44.692 218.189 1.00 68.34 390 GLU D O 1
ATOM 3047 N N . VAL A 1 391 ? 4.662 43.409 219.039 1.00 60.16 391 VAL D N 1
ATOM 3048 C CA . VAL A 1 391 ? 4.483 44.229 220.229 1.00 57.06 391 VAL D CA 1
ATOM 3049 C C . VAL A 1 391 ? 4.678 43.389 221.495 1.00 53.99 391 VAL D C 1
ATOM 3050 O O . VAL A 1 391 ? 4.123 42.289 221.621 1.00 52.95 391 VAL D O 1
ATOM 3054 N N . LEU A 1 392 ? 5.471 43.916 222.424 1.00 55.60 392 LEU D N 1
ATOM 3055 C CA . LEU A 1 392 ? 5.727 43.252 223.699 1.00 54.28 392 LEU D CA 1
ATOM 3056 C C . LEU A 1 392 ? 5.122 44.042 224.848 1.00 54.67 392 LEU D C 1
ATOM 3057 O O . LEU A 1 392 ? 5.500 45.189 225.091 1.00 59.42 392 LEU D O 1
ATOM 3062 N N . THR A 1 393 ? 4.181 43.425 225.555 1.00 53.17 393 THR D N 1
ATOM 3063 C CA . THR A 1 393 ? 3.518 44.087 226.669 1.00 53.49 393 THR D CA 1
ATOM 3064 C C . THR A 1 393 ? 4.078 43.567 227.997 1.00 50.51 393 THR D C 1
ATOM 3065 O O . THR A 1 393 ? 3.933 42.389 228.312 1.00 48.18 393 THR D O 1
ATOM 3069 N N . PRO A 1 394 ? 4.720 44.450 228.781 1.00 52.13 394 PRO D N 1
ATOM 3070 C CA . PRO A 1 394 ? 5.375 44.010 230.018 1.00 49.01 394 PRO D CA 1
ATOM 3071 C C . PRO A 1 394 ? 4.381 43.527 231.063 1.00 46.31 394 PRO D C 1
ATOM 3072 O O . PRO A 1 394 ? 3.290 44.087 231.188 1.00 45.48 394 PRO D O 1
ATOM 3076 N N . LYS A 1 395 ? 4.769 42.495 231.807 1.00 44.93 395 LYS D N 1
ATOM 3077 C CA . LYS A 1 395 ? 3.951 41.949 232.882 1.00 43.14 395 LYS D CA 1
ATOM 3078 C C . LYS A 1 395 ? 4.816 41.492 234.060 1.00 39.28 395 LYS D C 1
ATOM 3079 O O . LYS A 1 395 ? 5.990 41.136 233.899 1.00 37.73 395 LYS D O 1
ATOM 3085 N N . ALA A 1 396 ? 4.221 41.498 235.244 1.00 40.04 396 ALA D N 1
ATOM 3086 C CA . ALA A 1 396 ? 4.938 41.133 236.460 1.00 42.75 396 ALA D CA 1
ATOM 3087 C C . ALA A 1 396 ? 4.061 40.305 237.391 1.00 41.70 396 ALA D C 1
ATOM 3088 O O . ALA A 1 396 ? 2.847 40.496 237.446 1.00 43.48 396 ALA D O 1
ATOM 3090 N N . TRP A 1 397 ? 4.681 39.381 238.117 1.00 40.09 397 TRP D N 1
ATOM 3091 C CA . TRP A 1 397 ? 3.984 38.658 239.167 1.00 39.54 397 TRP D CA 1
ATOM 3092 C C . TRP A 1 397 ? 3.505 39.684 240.193 1.00 41.81 397 TRP D C 1
ATOM 3093 O O . TRP A 1 397 ? 4.254 40.587 240.561 1.00 41.01 397 TRP D O 1
ATOM 3104 N N . ASP A 1 398 ? 2.254 39.572 240.625 1.00 39.92 398 ASP D N 1
ATOM 3105 C CA . ASP A 1 398 ? 1.654 40.617 241.449 1.00 45.24 398 ASP D CA 1
ATOM 3106 C C . ASP A 1 398 ? 2.208 40.619 242.870 1.00 48.30 398 ASP D C 1
ATOM 3107 O O . ASP A 1 398 ? 2.031 41.587 243.612 1.00 50.40 398 ASP D O 1
ATOM 3112 N N . ARG A 1 399 ? 2.881 39.541 243.252 1.00 46.80 399 ARG D N 1
ATOM 3113 C CA . ARG A 1 399 ? 3.446 39.467 244.593 1.00 42.79 399 ARG D CA 1
ATOM 3114 C C . ARG A 1 399 ? 4.953 39.696 244.562 1.00 40.96 399 ARG D C 1
ATOM 3115 O O . ARG A 1 399 ? 5.648 39.362 245.515 1.00 38.14 399 ARG D O 1
ATOM 3123 N N . ASN A 1 400 ? 5.448 40.270 243.463 1.00 37.12 400 ASN D N 1
ATOM 3124 C CA . ASN A 1 400 ? 6.857 40.651 243.346 1.00 37.05 400 ASN D CA 1
ATOM 3125 C C . ASN A 1 400 ? 7.300 41.498 244.537 1.00 38.05 400 ASN D C 1
ATOM 3126 O O . ASN A 1 400 ? 6.577 42.389 244.963 1.00 36.67 400 ASN D O 1
ATOM 3131 N N . GLY A 1 401 ? 8.479 41.210 245.077 1.00 37.01 401 GLY D N 1
ATOM 3132 C CA . GLY A 1 401 ? 9.060 42.017 246.139 1.00 40.21 401 GLY D CA 1
ATOM 3133 C C . GLY A 1 401 ? 8.502 41.839 247.544 1.00 38.15 401 GLY D C 1
ATOM 3134 O O . GLY A 1 401 ? 9.055 42.381 248.501 1.00 38.08 401 GLY D O 1
ATOM 3135 N N . GLN A 1 402 ? 7.407 41.094 247.676 1.00 37.01 402 GLN D N 1
ATOM 3136 C CA . GLN A 1 402 ? 6.812 40.832 248.982 1.00 41.78 402 GLN D CA 1
ATOM 3137 C C . GLN A 1 402 ? 7.610 39.797 249.778 1.00 38.80 402 GLN D C 1
ATOM 3138 O O . GLN A 1 402 ? 8.137 38.830 249.220 1.00 30.97 402 GLN D O 1
ATOM 3144 N N . ASP A 1 403 ? 7.681 40.013 251.089 1.00 38.01 403 ASP D N 1
ATOM 3145 C CA . ASP A 1 403 ? 8.380 39.116 252.002 1.00 38.17 403 ASP D CA 1
ATOM 3146 C C . ASP A 1 403 ? 7.600 37.827 252.231 1.00 36.64 403 ASP D C 1
ATOM 3147 O O . ASP A 1 403 ? 6.477 37.846 252.727 1.00 37.11 403 ASP D O 1
ATOM 3152 N N . LEU A 1 404 ? 8.210 36.706 251.879 1.00 31.90 404 LEU D N 1
ATOM 3153 C CA . LEU A 1 404 ? 7.559 35.411 252.005 1.00 31.11 404 LEU D CA 1
ATOM 3154 C C . LEU A 1 404 ? 8.357 34.471 252.902 1.00 32.26 404 LEU D C 1
ATOM 3155 O O . LEU A 1 404 ? 9.586 34.427 252.827 1.00 28.47 404 LEU D O 1
ATOM 3160 N N . THR A 1 405 ? 7.647 33.720 253.740 1.00 30.32 405 THR D N 1
ATOM 3161 C CA . THR A 1 405 ? 8.251 32.694 254.591 1.00 29.07 405 THR D CA 1
ATOM 3162 C C . THR A 1 405 ? 7.716 31.310 254.246 1.00 31.09 405 THR D C 1
ATOM 3163 O O . THR A 1 405 ? 6.729 31.180 253.515 1.00 32.12 405 THR D O 1
ATOM 3167 N N . ALA A 1 406 ? 8.371 30.279 254.769 1.00 26.66 406 ALA D N 1
ATOM 3168 C CA . ALA A 1 406 ? 7.856 28.918 254.667 1.00 31.51 406 ALA D CA 1
ATOM 3169 C C . ALA A 1 406 ? 6.516 28.811 255.401 1.00 38.92 406 ALA D C 1
ATOM 3170 O O . ALA A 1 406 ? 6.283 29.538 256.367 1.00 41.48 406 ALA D O 1
ATOM 3172 N N . HIS A 1 407 ? 5.617 27.943 254.938 1.00 36.64 407 HIS D N 1
ATOM 3173 C CA . HIS A 1 407 ? 5.762 27.204 253.695 1.00 39.80 407 HIS D CA 1
ATOM 3174 C C . HIS A 1 407 ? 4.918 27.888 252.633 1.00 39.92 407 HIS D C 1
ATOM 3175 O O . HIS A 1 407 ? 3.690 27.910 252.717 1.00 36.74 407 HIS D O 1
ATOM 3182 N N . PHE A 1 408 ? 5.581 28.469 251.644 1.00 38.77 408 PHE D N 1
ATOM 3183 C CA . PHE A 1 408 ? 4.875 29.199 250.597 1.00 38.16 408 PHE D CA 1
ATOM 3184 C C . PHE A 1 408 ? 4.835 28.395 249.310 1.00 36.65 408 PHE D C 1
ATOM 3185 O O . PHE A 1 408 ? 5.836 27.831 248.911 1.00 31.50 408 PHE D O 1
ATOM 3193 N N . THR A 1 409 ? 3.677 28.321 248.666 1.00 40.51 409 THR D N 1
ATOM 3194 C CA . THR A 1 409 ? 3.600 27.709 247.340 1.00 40.07 409 THR D CA 1
ATOM 3195 C C . THR A 1 409 ? 2.700 28.537 246.446 1.00 42.79 409 THR D C 1
ATOM 3196 O O . THR A 1 409 ? 1.751 29.162 246.919 1.00 40.89 409 THR D O 1
ATOM 3200 N N . THR A 1 410 ? 3.001 28.555 245.153 1.00 40.21 410 THR D N 1
ATOM 3201 C CA . THR A 1 410 ? 2.058 29.131 244.197 1.00 40.87 410 THR D CA 1
ATOM 3202 C C . THR A 1 410 ? 2.242 28.523 242.823 1.00 40.63 410 THR D C 1
ATOM 3203 O O . THR A 1 410 ? 3.245 27.854 242.561 1.00 32.78 410 THR D O 1
ATOM 3207 N N . SER A 1 411 ? 1.261 28.761 241.957 1.00 44.61 411 SER D N 1
ATOM 3208 C CA . SER A 1 411 ? 1.351 28.386 240.553 1.00 48.47 411 SER D CA 1
ATOM 3209 C C . SER A 1 411 ? 0.972 29.579 239.675 1.00 45.16 411 SER D C 1
ATOM 3210 O O . SER A 1 411 ? -0.081 30.200 239.856 1.00 44.95 411 SER D O 1
ATOM 3213 N N . ILE A 1 412 ? 1.848 29.899 238.730 1.00 42.05 412 ILE D N 1
ATOM 3214 C CA . ILE A 1 412 ? 1.687 31.052 237.865 1.00 39.72 412 ILE D CA 1
ATOM 3215 C C . ILE A 1 412 ? 1.445 30.575 236.445 1.00 40.98 412 ILE D C 1
ATOM 3216 O O . ILE A 1 412 ? 2.328 29.969 235.841 1.00 36.64 412 ILE D O 1
ATOM 3221 N N . PRO A 1 413 ? 0.237 30.821 235.917 1.00 41.62 413 PRO D N 1
ATOM 3222 C CA . PRO A 1 413 ? -0.095 30.423 234.545 1.00 46.17 413 PRO D CA 1
ATOM 3223 C C . PRO A 1 413 ? 0.558 31.338 233.522 1.00 45.09 413 PRO D C 1
ATOM 3224 O O . PRO A 1 413 ? 0.424 32.561 233.611 1.00 43.48 413 PRO D O 1
ATOM 3228 N N . LEU A 1 414 ? 1.263 30.744 232.565 1.00 42.32 414 LEU D N 1
ATOM 3229 C CA . LEU A 1 414 ? 1.929 31.506 231.521 1.00 43.32 414 LEU D CA 1
ATOM 3230 C C . LEU A 1 414 ? 1.496 31.003 230.150 1.00 38.88 414 LEU D C 1
ATOM 3231 O O . LEU A 1 414 ? 1.834 29.889 229.756 1.00 38.64 414 LEU D O 1
ATOM 3236 N N . LYS A 1 415 ? 0.736 31.819 229.431 1.00 40.66 415 LYS D N 1
ATOM 3237 C CA . LYS A 1 415 ? 0.268 31.441 228.101 1.00 42.40 415 LYS D CA 1
ATOM 3238 C C . LYS A 1 415 ? 1.428 31.392 227.112 1.00 43.26 415 LYS D C 1
ATOM 3239 O O . LYS A 1 415 ? 2.521 31.870 227.406 1.00 40.44 415 LYS D O 1
ATOM 3245 N N . GLY A 1 416 ? 1.184 30.813 225.942 1.00 46.89 416 GLY D N 1
ATOM 3246 C CA . GLY A 1 416 ? 2.237 30.586 224.969 1.00 46.18 416 GLY D CA 1
ATOM 3247 C C . GLY A 1 416 ? 2.835 31.848 224.378 1.00 48.78 416 GLY D C 1
ATOM 3248 O O . GLY A 1 416 ? 3.917 31.811 223.788 1.00 45.27 416 GLY D O 1
ATOM 3249 N N . ASN A 1 417 ? 2.139 32.970 224.527 1.00 42.63 417 ASN D N 1
ATOM 3250 C CA . ASN A 1 417 ? 2.649 34.236 224.017 1.00 53.58 417 ASN D CA 1
ATOM 3251 C C . ASN A 1 417 ? 3.630 34.913 224.973 1.00 40.71 417 ASN D C 1
ATOM 3252 O O . ASN A 1 417 ? 4.065 36.038 224.725 1.00 45.06 417 ASN D O 1
ATOM 3257 N N . VAL A 1 418 ? 3.988 34.227 226.056 1.00 39.01 418 VAL D N 1
ATOM 3258 C CA . VAL A 1 418 ? 4.923 34.788 227.027 1.00 39.52 418 VAL D CA 1
ATOM 3259 C C . VAL A 1 418 ? 6.363 34.728 226.513 1.00 38.78 418 VAL D C 1
ATOM 3260 O O . VAL A 1 418 ? 6.825 33.684 226.050 1.00 35.58 418 VAL D O 1
ATOM 3264 N N . ARG A 1 419 ? 7.064 35.856 226.604 1.00 37.93 419 ARG D N 1
ATOM 3265 C CA . ARG A 1 419 ? 8.463 35.945 226.200 1.00 34.82 419 ARG D CA 1
ATOM 3266 C C . ARG A 1 419 ? 9.304 36.612 227.275 1.00 35.45 419 ARG D C 1
ATOM 3267 O O . ARG A 1 419 ? 8.767 37.274 228.164 1.00 37.27 419 ARG D O 1
ATOM 3275 N N . ASN A 1 420 ? 10.621 36.443 227.172 1.00 32.58 420 ASN D N 1
ATOM 3276 C CA . ASN A 1 420 ? 11.572 37.137 228.039 1.00 38.11 420 ASN D CA 1
ATOM 3277 C C . ASN A 1 420 ? 11.258 36.949 229.521 1.00 35.55 420 ASN D C 1
ATOM 3278 O O . ASN A 1 420 ? 11.228 37.911 230.296 1.00 36.40 420 ASN D O 1
ATOM 3283 N N . LEU A 1 421 ? 11.014 35.703 229.907 1.00 34.37 421 LEU D N 1
ATOM 3284 C CA . LEU A 1 421 ? 10.697 35.386 231.295 1.00 32.80 421 LEU D CA 1
ATOM 3285 C C . LEU A 1 421 ? 11.946 35.444 232.165 1.00 31.40 421 LEU D C 1
ATOM 3286 O O . LEU A 1 421 ? 12.925 34.751 231.909 1.00 31.72 421 LEU D O 1
ATOM 3291 N N . SER A 1 422 ? 11.895 36.283 233.191 1.00 29.88 422 SER D N 1
ATOM 3292 C CA . SER A 1 422 ? 12.996 36.472 234.119 1.00 31.78 422 SER D CA 1
ATOM 3293 C C . SER A 1 422 ? 12.544 36.183 235.541 1.00 26.87 422 SER D C 1
ATOM 3294 O O . SER A 1 422 ? 11.498 36.680 235.980 1.00 26.85 422 SER D O 1
ATOM 3297 N N . VAL A 1 423 ? 13.337 35.376 236.243 1.00 26.53 423 VAL D N 1
ATOM 3298 C CA . VAL A 1 423 ? 13.051 35.027 237.637 1.00 25.27 423 VAL D CA 1
ATOM 3299 C C . VAL A 1 423 ? 14.271 35.283 238.490 1.00 24.85 423 VAL D C 1
ATOM 3300 O O . VAL A 1 423 ? 15.348 34.730 238.231 1.00 27.86 423 VAL D O 1
ATOM 3304 N N . LYS A 1 424 ? 14.099 36.127 239.505 1.00 28.02 424 LYS D N 1
ATOM 3305 C CA . LYS A 1 424 ? 15.144 36.358 240.494 1.00 29.04 424 LYS D CA 1
ATOM 3306 C C . LYS A 1 424 ? 14.596 36.100 241.899 1.00 26.22 424 LYS D C 1
ATOM 3307 O O . LYS A 1 424 ? 13.531 36.573 242.260 1.00 27.03 424 LYS D O 1
ATOM 3313 N N . ILE A 1 425 ? 15.325 35.319 242.677 1.00 25.93 425 ILE D N 1
ATOM 3314 C CA . ILE A 1 425 ? 14.937 34.995 244.037 1.00 24.91 425 ILE D CA 1
ATOM 3315 C C . ILE A 1 425 ? 16.081 35.341 244.956 1.00 26.41 425 ILE D C 1
ATOM 3316 O O . ILE A 1 425 ? 17.228 34.931 244.697 1.00 28.73 425 ILE D O 1
ATOM 3321 N N . ARG A 1 426 ? 15.766 36.086 246.021 1.00 22.18 426 ARG D N 1
ATOM 3322 C CA . ARG A 1 426 ? 16.768 36.417 247.035 1.00 23.10 426 ARG D CA 1
ATOM 3323 C C . ARG A 1 426 ? 16.234 36.198 248.451 1.00 20.41 426 ARG D C 1
ATOM 3324 O O . ARG A 1 426 ? 15.032 36.223 248.679 1.00 25.63 426 ARG D O 1
ATOM 3332 N N . GLU A 1 427 ? 17.137 35.978 249.400 1.00 22.28 427 GLU D N 1
ATOM 3333 C CA . GLU A 1 427 ? 16.729 35.707 250.775 1.00 24.02 427 GLU D CA 1
ATOM 3334 C C . GLU A 1 427 ? 17.449 36.616 251.764 1.00 21.70 427 GLU D C 1
ATOM 3335 O O . GLU A 1 427 ? 18.614 36.963 251.570 1.00 22.17 427 GLU D O 1
ATOM 3341 N N . ALA A 1 428 ? 16.749 36.992 252.830 1.00 23.07 428 ALA D N 1
ATOM 3342 C CA . ALA A 1 428 ? 17.317 37.877 253.849 1.00 29.88 428 ALA D CA 1
ATOM 3343 C C . ALA A 1 428 ? 18.212 37.103 254.817 1.00 27.38 428 ALA D C 1
ATOM 3344 O O . ALA A 1 428 ? 17.744 36.250 255.564 1.00 25.07 428 ALA D O 1
ATOM 3346 N N . THR A 1 429 ? 19.508 37.407 254.786 1.00 28.42 429 THR D N 1
ATOM 3347 C CA . THR A 1 429 ? 20.517 36.653 255.532 1.00 34.62 429 THR D CA 1
ATOM 3348 C C . THR A 1 429 ? 20.543 36.934 257.039 1.00 38.99 429 THR D C 1
ATOM 3349 O O . THR A 1 429 ? 21.036 36.118 257.821 1.00 35.98 429 THR D O 1
ATOM 3353 N N . GLY A 1 430 ? 20.044 38.097 257.439 1.00 41.98 430 GLY D N 1
ATOM 3354 C CA . GLY A 1 430 ? 20.108 38.505 258.832 1.00 43.69 430 GLY D CA 1
ATOM 3355 C C . GLY A 1 430 ? 21.502 38.959 259.225 1.00 44.38 430 GLY D C 1
ATOM 3356 O O . GLY A 1 430 ? 21.815 39.089 260.412 1.00 46.32 430 GLY D O 1
ATOM 3357 N N . LEU A 1 431 ? 22.342 39.199 258.222 1.00 38.52 431 LEU D N 1
ATOM 3358 C CA . LEU A 1 431 ? 23.721 39.614 258.447 1.00 39.50 431 LEU D CA 1
ATOM 3359 C C . LEU A 1 431 ? 23.912 41.097 258.195 1.00 44.70 431 LEU D C 1
ATOM 3360 O O . LEU A 1 431 ? 23.514 41.619 257.151 1.00 45.90 431 LEU D O 1
ATOM 3365 N N . ALA A 1 432 ? 24.542 41.768 259.152 1.00 48.66 432 ALA D N 1
ATOM 3366 C CA . ALA A 1 432 ? 24.873 43.177 259.010 1.00 49.44 432 ALA D CA 1
ATOM 3367 C C . ALA A 1 432 ? 25.745 43.395 257.777 1.00 49.54 432 ALA D C 1
ATOM 3368 O O . ALA A 1 432 ? 26.706 42.659 257.547 1.00 49.64 432 ALA D O 1
ATOM 3370 N N . TRP A 1 433 ? 25.374 44.390 256.975 1.00 50.70 433 TRP D N 1
ATOM 3371 C CA . TRP A 1 433 ? 26.119 44.787 255.780 1.00 54.37 433 TRP D CA 1
ATOM 3372 C C . TRP A 1 433 ? 26.227 43.689 254.709 1.00 51.99 433 TRP D C 1
ATOM 3373 O O . TRP A 1 433 ? 27.067 43.767 253.813 1.00 57.48 433 TRP D O 1
ATOM 3384 N N . GLU A 1 434 ? 25.373 42.673 254.818 1.00 47.35 434 GLU D N 1
ATOM 3385 C CA . GLU A 1 434 ? 25.047 41.781 253.702 1.00 46.43 434 GLU D CA 1
ATOM 3386 C C . GLU A 1 434 ? 23.643 41.251 253.940 1.00 41.25 434 GLU D C 1
ATOM 3387 O O . GLU A 1 434 ? 23.456 40.088 254.305 1.00 38.98 434 GLU D O 1
ATOM 3393 N N . TRP A 1 435 ? 22.658 42.119 253.751 1.00 38.38 435 TRP D N 1
ATOM 3394 C CA . TRP A 1 435 ? 21.283 41.813 254.120 1.00 39.05 435 TRP D CA 1
ATOM 3395 C C . TRP A 1 435 ? 20.578 40.876 253.153 1.00 36.05 435 TRP D C 1
ATOM 3396 O O . TRP A 1 435 ? 19.644 40.178 253.542 1.00 35.66 435 TRP D O 1
ATOM 3407 N N . TRP A 1 436 ? 21.010 40.864 251.898 1.00 34.24 436 TRP D N 1
ATOM 3408 C CA . TRP A 1 436 ? 20.370 40.002 250.904 1.00 35.52 436 TRP D CA 1
ATOM 3409 C C . TRP A 1 436 ? 21.369 39.166 250.122 1.00 36.65 436 TRP D C 1
ATOM 3410 O O . TRP A 1 436 ? 22.475 39.610 249.822 1.00 39.07 436 TRP D O 1
ATOM 3421 N N . ARG A 1 437 ? 20.963 37.939 249.807 1.00 26.75 437 ARG D N 1
ATOM 3422 C CA . ARG A 1 437 ? 21.756 37.051 248.974 1.00 35.25 437 ARG D CA 1
ATOM 3423 C C . ARG A 1 437 ? 20.877 36.410 247.925 1.00 31.01 437 ARG D C 1
ATOM 3424 O O . ARG A 1 437 ? 19.854 35.806 248.239 1.00 24.33 437 ARG D O 1
ATOM 3432 N N . THR A 1 438 ? 21.285 36.554 246.675 1.00 31.39 438 THR D N 1
ATOM 3433 C CA . THR A 1 438 ? 20.547 35.986 245.566 1.00 31.86 438 THR D CA 1
ATOM 3434 C C . THR A 1 438 ? 20.657 34.473 245.585 1.00 30.03 438 THR D C 1
ATOM 3435 O O . THR A 1 438 ? 21.753 33.922 245.667 1.00 34.67 438 THR D O 1
ATOM 3439 N N . VAL A 1 439 ? 19.511 33.807 245.522 1.00 24.74 439 VAL D N 1
ATOM 3440 C CA . VAL A 1 439 ? 19.471 32.353 245.509 1.00 29.11 439 VAL D CA 1
ATOM 3441 C C . VAL A 1 439 ? 19.355 31.870 244.073 1.00 26.88 439 VAL D C 1
ATOM 3442 O O . VAL A 1 439 ? 19.902 30.828 243.708 1.00 25.20 439 VAL D O 1
ATOM 3446 N N . TYR A 1 440 ? 18.645 32.633 243.255 1.00 25.51 440 TYR D N 1
ATOM 3447 C CA . TYR A 1 440 ? 18.375 32.175 241.895 1.00 27.46 440 TYR D CA 1
ATOM 3448 C C . TYR A 1 440 ? 18.248 33.384 240.994 1.00 27.63 440 TYR D C 1
ATOM 3449 O O . TYR A 1 440 ? 17.656 34.368 241.392 1.00 28.13 440 TYR D O 1
ATOM 3458 N N . GLU A 1 441 ? 18.807 33.334 239.789 1.00 25.95 441 GLU D N 1
ATOM 3459 C CA . GLU A 1 441 ? 18.642 34.458 238.873 1.00 26.57 441 GLU D CA 1
ATOM 3460 C C . GLU A 1 441 ? 18.834 34.031 237.427 1.00 32.62 441 GLU D C 1
ATOM 3461 O O . GLU A 1 441 ? 19.943 33.718 236.996 1.00 32.73 441 GLU D O 1
ATOM 3467 N N . LYS A 1 442 ? 17.741 34.015 236.676 1.00 32.91 442 LYS D N 1
ATOM 3468 C CA . LYS A 1 442 ? 17.811 33.621 235.282 1.00 35.53 442 LYS D CA 1
ATOM 3469 C C . LYS A 1 442 ? 16.954 34.533 234.414 1.00 36.45 442 LYS D C 1
ATOM 3470 O O . LYS A 1 442 ? 15.933 35.062 234.855 1.00 31.81 442 LYS D O 1
ATOM 3476 N N . THR A 1 443 ? 17.411 34.742 233.184 1.00 36.37 443 THR D N 1
ATOM 3477 C CA . THR A 1 443 ? 16.662 35.513 232.207 1.00 37.80 443 THR D CA 1
ATOM 3478 C C . THR A 1 443 ? 16.415 34.624 230.998 1.00 37.59 443 THR D C 1
ATOM 3479 O O . THR A 1 443 ? 17.042 33.572 230.874 1.00 35.63 443 THR D O 1
ATOM 3483 N N . ASP A 1 444 ? 15.507 35.046 230.120 1.00 35.77 444 ASP D N 1
ATOM 3484 C CA . ASP A 1 444 ? 15.139 34.266 228.943 1.00 37.86 444 ASP D CA 1
ATOM 3485 C C . ASP A 1 444 ? 14.841 32.811 229.282 1.00 33.86 444 ASP D C 1
ATOM 3486 O O . ASP A 1 444 ? 15.288 31.895 228.589 1.00 27.73 444 ASP D O 1
ATOM 3491 N N . LEU A 1 445 ? 14.099 32.605 230.363 1.00 30.72 445 LEU D N 1
ATOM 3492 C CA . LEU A 1 445 ? 13.737 31.259 230.801 1.00 31.54 445 LEU D CA 1
ATOM 3493 C C . LEU A 1 445 ? 12.793 30.626 229.797 1.00 32.50 445 LEU D C 1
ATOM 3494 O O . LEU A 1 445 ? 11.747 31.198 229.498 1.00 34.88 445 LEU D O 1
ATOM 3499 N N . PRO A 1 446 ? 13.163 29.447 229.266 1.00 36.83 446 PRO D N 1
ATOM 3500 C CA . PRO A 1 446 ? 12.292 28.715 228.339 1.00 39.71 446 PRO D CA 1
ATOM 3501 C C . PRO A 1 446 ? 10.917 28.456 228.941 1.00 38.18 446 PRO D C 1
ATOM 3502 O O . PRO A 1 446 ? 10.812 28.115 230.124 1.00 36.95 446 PRO D O 1
ATOM 3506 N N . LEU A 1 447 ? 9.871 28.643 228.145 1.00 35.79 447 LEU D N 1
ATOM 3507 C CA . LEU A 1 447 ? 8.521 28.396 228.625 1.00 37.75 447 LEU D CA 1
ATOM 3508 C C . LEU A 1 447 ? 8.203 26.921 228.475 1.00 40.80 447 LEU D C 1
ATOM 3509 O O . LEU A 1 447 ? 7.532 26.503 227.537 1.00 46.35 447 LEU D O 1
ATOM 3514 N N . VAL A 1 448 ? 8.708 26.130 229.407 1.00 42.14 448 VAL D N 1
ATOM 3515 C CA . VAL A 1 448 ? 8.408 24.712 229.430 1.00 40.98 448 VAL D CA 1
ATOM 3516 C C . VAL A 1 448 ? 6.994 24.487 229.945 1.00 41.70 448 VAL D C 1
ATOM 3517 O O . VAL A 1 448 ? 6.341 25.403 230.456 1.00 41.65 448 VAL D O 1
ATOM 3521 N N . ARG A 1 449 ? 6.530 23.254 229.803 1.00 42.33 449 ARG D N 1
ATOM 3522 C CA . ARG A 1 449 ? 5.195 22.873 230.227 1.00 46.59 449 ARG D CA 1
ATOM 3523 C C . ARG A 1 449 ? 4.995 23.062 231.727 1.00 46.55 449 ARG D C 1
ATOM 3524 O O . ARG A 1 449 ? 3.981 23.608 232.166 1.00 41.87 449 ARG D O 1
ATOM 3532 N N . LYS A 1 450 ? 5.965 22.601 232.509 1.00 46.98 450 LYS D N 1
ATOM 3533 C CA . LYS A 1 450 ? 5.902 22.743 233.957 1.00 48.89 450 LYS D CA 1
ATOM 3534 C C . LYS A 1 450 ? 7.291 23.007 234.517 1.00 43.04 450 LYS D C 1
ATOM 3535 O O . LYS A 1 450 ? 8.153 22.140 234.458 1.00 43.45 450 LYS D O 1
ATOM 3541 N N . ARG A 1 451 ? 7.519 24.208 235.042 1.00 38.54 451 ARG D N 1
ATOM 3542 C CA . ARG A 1 451 ? 8.771 24.486 235.739 1.00 33.82 451 ARG D CA 1
ATOM 3543 C C . ARG A 1 451 ? 8.477 24.632 237.222 1.00 32.81 451 ARG D C 1
ATOM 3544 O O . ARG A 1 451 ? 7.535 25.313 237.590 1.00 33.04 451 ARG D O 1
ATOM 3552 N N . THR A 1 452 ? 9.255 23.970 238.068 1.00 33.59 452 THR D N 1
ATOM 3553 C CA . THR A 1 452 ? 9.087 24.111 239.515 1.00 32.35 452 THR D CA 1
ATOM 3554 C C . THR A 1 452 ? 10.383 24.588 240.138 1.00 28.69 452 THR D C 1
ATOM 3555 O O . THR A 1 452 ? 11.393 23.889 240.098 1.00 32.64 452 THR D O 1
ATOM 3559 N N . ILE A 1 453 ? 10.356 25.796 240.694 1.00 25.91 453 ILE D N 1
ATOM 3560 C CA . ILE A 1 453 ? 11.523 26.346 241.375 1.00 22.70 453 ILE D CA 1
ATOM 3561 C C . ILE A 1 453 ? 11.280 26.251 242.877 1.00 25.21 453 ILE D C 1
ATOM 3562 O O . ILE A 1 453 ? 10.375 26.893 243.424 1.00 26.01 453 ILE D O 1
ATOM 3567 N N . SER A 1 454 ? 12.069 25.405 243.524 1.00 27.78 454 SER D N 1
ATOM 3568 C CA . SER A 1 454 ? 11.948 25.189 244.954 1.00 30.45 454 SER D CA 1
ATOM 3569 C C . SER A 1 454 ? 13.182 25.720 245.656 1.00 28.03 454 SER D C 1
ATOM 3570 O O . SER A 1 454 ? 14.287 25.571 245.165 1.00 28.33 454 SER D O 1
ATOM 3573 N N . ILE A 1 455 ? 12.984 26.351 246.805 1.00 27.01 455 ILE D N 1
ATOM 3574 C CA . ILE A 1 455 ? 14.093 26.820 247.608 1.00 24.29 455 ILE D CA 1
ATOM 3575 C C . ILE A 1 455 ? 13.912 26.306 249.032 1.00 20.54 455 ILE D C 1
ATOM 3576 O O . ILE A 1 455 ? 12.793 26.205 249.525 1.00 23.69 455 ILE D O 1
ATOM 3581 N N . TRP A 1 456 ? 15.015 25.941 249.668 1.00 26.70 456 TRP D N 1
ATOM 3582 C CA . TRP A 1 456 ? 14.967 25.506 251.054 1.00 30.69 456 TRP D CA 1
ATOM 3583 C C . TRP A 1 456 ? 16.285 25.858 251.737 1.00 24.88 456 TRP D C 1
ATOM 3584 O O . TRP A 1 456 ? 17.036 26.722 251.255 1.00 24.88 456 TRP D O 1
ATOM 3595 N N . GLY A 1 457 ? 16.570 25.220 252.866 1.00 24.53 457 GLY D N 1
ATOM 3596 C CA . GLY A 1 457 ? 17.817 25.471 253.557 1.00 24.49 457 GLY D CA 1
ATOM 3597 C C . GLY A 1 457 ? 17.759 26.625 254.546 1.00 23.47 457 GLY D C 1
ATOM 3598 O O . GLY A 1 457 ? 16.701 26.940 255.086 1.00 24.47 457 GLY D O 1
ATOM 3599 N N . THR A 1 458 ? 18.906 27.255 254.764 1.00 25.84 458 THR D N 1
ATOM 3600 C CA . THR A 1 458 ? 19.065 28.286 255.781 1.00 26.97 458 THR D CA 1
ATOM 3601 C C . THR A 1 458 ? 19.537 29.594 255.171 1.00 25.39 458 THR D C 1
ATOM 3602 O O . THR A 1 458 ? 19.895 29.638 253.992 1.00 24.35 458 THR D O 1
ATOM 3606 N N . THR A 1 459 ? 19.559 30.654 255.977 1.00 24.78 459 THR D N 1
ATOM 3607 C CA . THR A 1 459 ? 20.092 31.934 255.524 1.00 24.32 459 THR D CA 1
ATOM 3608 C C . THR A 1 459 ? 21.517 31.798 255.020 1.00 26.29 459 THR D C 1
ATOM 3609 O O . THR A 1 459 ? 21.893 32.416 254.030 1.00 25.73 459 THR D O 1
ATOM 3613 N N . LEU A 1 460 ? 22.314 31.000 255.722 1.00 24.38 460 LEU D N 1
ATOM 3614 C CA . LEU A 1 460 ? 23.724 30.813 255.385 1.00 27.15 460 LEU D CA 1
ATOM 3615 C C . LEU A 1 460 ? 23.952 29.879 254.210 1.00 24.62 460 LEU D C 1
ATOM 3616 O O . LEU A 1 460 ? 24.929 30.017 253.473 1.00 27.24 460 LEU D O 1
ATOM 3621 N N . TYR A 1 461 ? 23.074 28.895 254.079 1.00 20.93 461 TYR D N 1
ATOM 3622 C CA . TYR A 1 461 ? 23.193 27.884 253.037 1.00 27.68 461 TYR D CA 1
ATOM 3623 C C . TYR A 1 461 ? 21.837 27.625 252.416 1.00 25.89 461 TYR D C 1
ATOM 3624 O O . TYR A 1 461 ? 21.192 26.616 252.692 1.00 23.61 461 TYR D O 1
ATOM 3633 N N . PRO A 1 462 ? 21.381 28.560 251.576 1.00 24.84 462 PRO D N 1
ATOM 3634 C CA . PRO A 1 462 ? 20.111 28.313 250.898 1.00 26.11 462 PRO D CA 1
ATOM 3635 C C . PRO A 1 462 ? 20.331 27.335 249.742 1.00 27.35 462 PRO D C 1
ATOM 3636 O O . PRO A 1 462 ? 21.421 27.272 249.179 1.00 20.85 462 PRO D O 1
ATOM 3640 N N . GLN A 1 463 ? 19.318 26.547 249.428 1.00 24.99 463 GLN D N 1
ATOM 3641 C CA . GLN A 1 463 ? 19.433 25.547 248.375 1.00 31.80 463 GLN D CA 1
ATOM 3642 C C . GLN A 1 463 ? 18.277 25.729 247.417 1.00 31.52 463 GLN D C 1
ATOM 3643 O O . GLN A 1 463 ? 17.220 26.194 247.811 1.00 25.59 463 GLN D O 1
ATOM 3649 N N . VAL A 1 464 ? 18.476 25.359 246.160 1.00 24.91 464 VAL D N 1
ATOM 3650 C CA . VAL A 1 464 ? 17.474 25.624 245.136 1.00 28.63 464 VAL D CA 1
ATOM 3651 C C . VAL A 1 464 ? 17.476 24.510 244.090 1.00 26.98 464 VAL D C 1
ATOM 3652 O O . VAL A 1 464 ? 18.528 23.975 243.740 1.00 26.70 464 VAL D O 1
ATOM 3656 N N . GLU A 1 465 ? 16.279 24.145 243.647 1.00 28.68 465 GLU D N 1
ATOM 3657 C CA . GLU A 1 465 ? 16.092 23.195 242.568 1.00 32.50 465 GLU D CA 1
ATOM 3658 C C . GLU A 1 465 ? 15.243 23.826 241.474 1.00 33.07 465 GLU D C 1
ATOM 3659 O O . GLU A 1 465 ? 14.165 24.378 241.739 1.00 33.40 465 GLU D O 1
ATOM 3665 N N . ASP A 1 466 ? 15.750 23.749 240.248 1.00 31.30 466 ASP D N 1
ATOM 3666 C CA . ASP A 1 466 ? 15.027 24.196 239.071 1.00 30.92 466 ASP D CA 1
ATOM 3667 C C . ASP A 1 466 ? 14.599 22.962 238.290 1.00 36.21 466 ASP D C 1
ATOM 3668 O O . ASP A 1 466 ? 15.362 22.435 237.489 1.00 36.46 466 ASP D O 1
ATOM 3673 N N . LYS A 1 467 ? 13.384 22.492 238.543 1.00 41.00 467 LYS D N 1
ATOM 3674 C CA . LYS A 1 467 ? 12.936 21.223 237.988 1.00 45.40 467 LYS D CA 1
ATOM 3675 C C . LYS A 1 467 ? 12.084 21.448 236.755 1.00 44.55 467 LYS D C 1
ATOM 3676 O O . LYS A 1 467 ? 11.051 22.107 236.822 1.00 40.06 467 LYS D O 1
ATOM 3682 N N . VAL A 1 468 ? 12.518 20.891 235.631 1.00 44.67 468 VAL D N 1
ATOM 3683 C CA . VAL A 1 468 ? 11.771 21.018 234.386 1.00 46.17 468 VAL D CA 1
ATOM 3684 C C . VAL A 1 468 ? 11.035 19.729 234.037 1.00 47.51 468 VAL D C 1
ATOM 3685 O O . VAL A 1 468 ? 11.628 18.653 233.982 1.00 46.10 468 VAL D O 1
ATOM 3689 N N . GLU A 1 469 ? 9.730 19.858 233.831 1.00 52.07 469 GLU D N 1
ATOM 3690 C CA . GLU A 1 469 ? 8.899 18.792 233.297 1.00 56.88 469 GLU D CA 1
ATOM 3691 C C . GLU A 1 469 ? 8.254 19.285 232.006 1.00 58.80 469 GLU D C 1
ATOM 3692 O O . GLU A 1 469 ? 7.253 20.009 232.031 1.00 55.95 469 GLU D O 1
ATOM 3698 N N . ASN A 1 470 ? 8.857 18.918 230.881 1.00 62.04 470 ASN D N 1
ATOM 3699 C CA . ASN A 1 470 ? 8.335 19.284 229.572 1.00 66.44 470 ASN D CA 1
ATOM 3700 C C . ASN A 1 470 ? 7.725 18.061 228.900 1.00 77.68 470 ASN D C 1
ATOM 3701 O O . ASN A 1 470 ? 7.260 18.129 227.762 1.00 78.33 470 ASN D O 1
ATOM 3706 N N . ASP A 1 471 ? 7.739 16.948 229.631 1.00 79.93 471 ASP D N 1
ATOM 3707 C CA . ASP A 1 471 ? 7.177 15.675 229.182 1.00 85.76 471 ASP D CA 1
ATOM 3708 C C . ASP A 1 471 ? 7.780 15.206 227.862 1.00 86.84 471 ASP D C 1
ATOM 3709 O O . ASP A 1 471 ? 7.060 14.884 226.916 1.00 88.66 471 ASP D O 1
#